Protein AF-A0A954BVS1-F1 (afdb_monomer)

pLDDT: mean 82.04, std 15.53, range [32.94, 97.0]

Sequence (409 aa):
MAIALSFACLLPAALRAQDNDDISALSSPSAMERAAAEARMDDARLLAHYRKLLGNGGNANELISALDRLREEKKSDDIALIVKYIGDLDPGVAAAAMGALRTFGRDALKAVRQLPAGDVDAGTRKDVLERLLKDHILTCCLRDAAINPFHLDFEGRLSELYSVEDEIDELMFRMLRDSVSDIRDDINNTRYYYYGYQVTYERPFIDYGALAVAALGQKQPKRLMKELSELAEVETENDYYYWGYSNRSPVTIELATFFARQGNTALMDKLINDLESGTRWMQPGQTLGLQVRVAAMQITALGEWDAALERLNENVKQAGSALSSTVSQAHYLRARILMHLNEEGAALHALEESMEASNSAQVLTLVDSTFKPLEAERRFQTVLDYCRLASRRLDESQRPWKAVVKEEG

Nearest PDB structures (foldseek):
  5dcq-assembly3_A  TM=5.871E-01  e=3.028E+00  synthetic construct
  6veh-assembly1_A  TM=5.246E-01  e=3.150E+00  synthetic construct
  6gx7-assembly2_F  TM=3.734E-01  e=1.173E+00  synthetic construct
  4i1a-assembly3_B  TM=3.501E-01  e=1.173E+00  Bacillus subtilis subsp. subtilis str. 168
  3ltj-assembly1_A  TM=5.286E-01  e=6.417E+00  synthetic construct

Solvent-accessible surface area (backbone atoms only — not comparable to full-atom values): 23298 Å² total; per-residue (Å²): 144,88,69,81,74,62,60,74,60,45,53,65,49,52,53,52,48,53,53,51,49,38,58,57,30,51,72,43,93,44,68,69,51,21,55,56,25,58,74,71,49,58,67,72,59,51,54,52,49,35,54,52,37,58,71,71,60,69,55,62,71,52,47,28,53,32,30,54,52,49,42,74,68,64,54,75,81,51,47,76,51,40,61,68,31,56,61,42,90,51,65,65,33,16,49,29,22,48,62,27,42,64,76,50,46,72,60,36,51,54,52,62,70,67,52,60,93,78,74,46,59,72,65,62,51,48,54,52,48,53,51,48,50,52,50,44,50,50,51,43,19,52,49,45,47,72,78,37,78,64,74,67,92,51,89,66,74,60,50,70,67,63,67,55,93,67,84,55,64,67,55,50,53,49,49,50,61,76,26,46,68,61,45,52,27,48,75,69,70,65,55,79,82,69,90,81,79,78,90,60,94,67,77,60,50,44,70,40,36,21,57,57,51,51,48,42,47,72,77,40,43,71,57,50,45,72,77,44,51,72,73,52,64,68,82,90,82,71,90,71,85,68,89,56,87,69,76,75,41,43,27,54,54,39,50,24,33,51,37,20,69,73,73,46,43,62,39,39,53,48,56,44,51,53,46,54,61,45,42,76,86,53,56,71,71,70,37,43,64,58,52,48,50,45,28,37,47,30,46,73,27,71,64,38,47,67,63,25,46,52,54,46,56,57,41,50,64,63,50,54,95,52,77,30,67,59,53,14,50,40,24,44,51,44,16,39,46,30,36,74,71,68,34,57,70,59,14,51,50,24,43,53,51,13,42,69,17,21,99,53,78,76,59,64,70,59,58,51,48,47,43,58,90,44,57,70,70,59,31,50,52,54,50,49,52,51,50,55,52,46,61,76,70,38,56,80,91,67,35,93,82,60,81,86,72,80,77,89,124

Structure (mmCIF, N/CA/C/O backbone):
data_AF-A0A954BVS1-F1
#
_entry.id   AF-A0A954BVS1-F1
#
loop_
_atom_site.group_PDB
_atom_site.id
_atom_site.type_symbol
_atom_site.label_atom_id
_atom_site.label_alt_id
_atom_site.label_comp_id
_atom_site.label_asym_id
_atom_site.label_entity_id
_atom_site.label_seq_id
_atom_site.pdbx_PDB_ins_code
_atom_site.Cartn_x
_atom_site.Cartn_y
_atom_site.Cartn_z
_atom_site.occupancy
_atom_site.B_iso_or_equiv
_atom_site.auth_seq_id
_atom_site.auth_comp_id
_atom_site.auth_asym_id
_atom_site.auth_atom_id
_atom_site.pdbx_PDB_model_num
ATOM 1 N N . MET A 1 1 ? 35.613 52.135 -43.023 1.00 42.47 1 MET A N 1
ATOM 2 C CA . MET A 1 1 ? 34.273 51.553 -42.787 1.00 42.47 1 MET A CA 1
ATOM 3 C C . MET A 1 1 ? 34.270 50.079 -43.219 1.00 42.47 1 MET A C 1
ATOM 5 O O . MET A 1 1 ? 33.671 49.758 -44.231 1.00 42.47 1 MET A O 1
ATOM 9 N N . ALA A 1 2 ? 35.007 49.200 -42.516 1.00 43.00 2 ALA A N 1
ATOM 10 C CA . ALA A 1 2 ? 35.136 47.773 -42.882 1.00 43.00 2 ALA A CA 1
ATOM 11 C C . ALA A 1 2 ? 35.684 46.878 -41.737 1.00 43.00 2 ALA A C 1
ATOM 13 O O . ALA A 1 2 ? 36.514 46.014 -41.981 1.00 43.00 2 ALA A O 1
ATOM 14 N N . ILE A 1 3 ? 35.293 47.109 -40.473 1.00 43.50 3 ILE A N 1
ATOM 15 C CA . ILE A 1 3 ? 35.732 46.257 -39.334 1.00 43.50 3 ILE A CA 1
ATOM 16 C C . ILE A 1 3 ? 34.546 45.761 -38.474 1.00 43.50 3 ILE A C 1
ATOM 18 O O . ILE A 1 3 ? 34.668 44.776 -37.757 1.00 43.50 3 ILE A O 1
ATOM 22 N N . ALA A 1 4 ? 33.349 46.342 -38.611 1.00 40.31 4 ALA A N 1
ATOM 23 C CA . ALA A 1 4 ? 32.190 45.978 -37.784 1.00 40.31 4 ALA A CA 1
ATOM 24 C C . ALA A 1 4 ? 31.368 44.766 -38.286 1.00 40.31 4 ALA A C 1
ATOM 26 O O . ALA A 1 4 ? 30.484 44.309 -37.571 1.00 40.31 4 ALA A O 1
ATOM 27 N N . LEU A 1 5 ? 31.643 44.221 -39.480 1.00 38.34 5 LEU A N 1
ATOM 28 C CA . LEU A 1 5 ? 30.871 43.101 -40.056 1.00 38.34 5 LEU A CA 1
ATOM 29 C C . LEU A 1 5 ? 31.453 41.703 -39.775 1.00 38.34 5 LEU A C 1
ATOM 31 O O . LEU A 1 5 ? 30.745 40.715 -39.941 1.00 38.34 5 LEU A O 1
ATOM 35 N N . SER A 1 6 ? 32.697 41.597 -39.296 1.00 43.94 6 SER A N 1
ATOM 36 C CA . SER A 1 6 ? 33.341 40.292 -39.067 1.00 43.94 6 SER A CA 1
ATOM 37 C C . SER A 1 6 ? 33.051 39.702 -37.680 1.00 43.94 6 SER A C 1
ATOM 39 O O . SER A 1 6 ? 33.010 38.486 -37.534 1.00 43.94 6 SER A O 1
ATOM 41 N N . PHE A 1 7 ? 32.781 40.529 -36.664 1.00 41.81 7 PHE A N 1
ATOM 42 C CA . PHE A 1 7 ? 32.507 40.049 -35.299 1.00 41.81 7 PHE A CA 1
ATOM 43 C C . PHE A 1 7 ? 31.107 39.430 -35.134 1.00 41.81 7 PHE A C 1
ATOM 45 O O . PHE A 1 7 ? 30.948 38.475 -34.377 1.00 41.81 7 PHE A O 1
ATOM 52 N N . ALA A 1 8 ? 30.106 39.905 -35.885 1.00 41.72 8 ALA A N 1
ATOM 53 C CA . ALA A 1 8 ? 28.733 39.393 -35.803 1.00 41.72 8 ALA A CA 1
ATOM 54 C C . ALA A 1 8 ? 28.563 37.982 -36.407 1.00 41.72 8 ALA A C 1
ATOM 56 O O . ALA A 1 8 ? 27.662 37.253 -36.005 1.00 41.72 8 ALA A O 1
ATOM 57 N N . CYS A 1 9 ? 29.443 37.571 -37.329 1.00 42.03 9 CYS A N 1
ATOM 58 C CA . CYS A 1 9 ? 29.432 36.220 -37.905 1.00 42.03 9 CYS A CA 1
ATOM 59 C C . CYS A 1 9 ? 30.309 35.221 -37.126 1.00 42.03 9 CYS A C 1
ATOM 61 O O . CYS A 1 9 ? 30.082 34.016 -37.216 1.00 42.03 9 CYS A O 1
ATOM 63 N N . LEU A 1 10 ? 31.295 35.701 -36.357 1.00 42.94 10 LEU A N 1
ATOM 64 C CA . LEU A 1 10 ? 32.247 34.852 -35.631 1.00 42.94 10 LEU A CA 1
ATOM 65 C C . LEU A 1 10 ? 31.719 34.367 -34.276 1.00 42.94 10 LEU A C 1
ATOM 67 O O . LEU A 1 10 ? 32.028 33.243 -33.895 1.00 42.94 10 LEU A O 1
ATOM 71 N N . LEU A 1 11 ? 30.887 35.147 -33.574 1.00 44.00 11 LEU A N 1
ATOM 72 C CA . LEU A 1 11 ? 30.284 34.695 -32.310 1.00 44.00 11 LEU A CA 1
ATOM 73 C C . LEU A 1 11 ? 29.380 33.459 -32.480 1.00 44.00 11 LEU A C 1
ATOM 75 O O . LEU A 1 11 ? 29.585 32.488 -31.755 1.00 44.00 11 LEU A O 1
ATOM 79 N N . PRO A 1 12 ? 28.431 33.422 -33.439 1.00 54.44 12 PRO A N 1
ATOM 80 C CA . PRO A 1 12 ? 27.598 32.239 -33.658 1.00 54.44 12 PRO A CA 1
ATOM 81 C C . PRO A 1 12 ? 28.405 31.014 -34.102 1.00 54.44 12 PRO A C 1
ATOM 83 O O . PRO A 1 12 ? 28.018 29.890 -33.806 1.00 54.44 12 PRO A O 1
ATOM 86 N N . ALA A 1 13 ? 29.517 31.219 -34.815 1.00 51.97 13 ALA A N 1
ATOM 87 C CA . ALA A 1 13 ? 30.392 30.144 -35.275 1.00 51.97 13 ALA A CA 1
ATOM 88 C C . ALA A 1 13 ? 31.278 29.588 -34.149 1.00 51.97 13 ALA A C 1
ATOM 90 O O . ALA A 1 13 ? 31.436 28.377 -34.062 1.00 51.97 13 ALA A O 1
ATOM 91 N N . ALA A 1 14 ? 31.809 30.446 -33.273 1.00 49.34 14 ALA A N 1
ATOM 92 C CA . ALA A 1 14 ? 32.600 30.039 -32.112 1.00 49.34 14 ALA A CA 1
ATOM 93 C C . ALA A 1 14 ? 31.739 29.343 -31.049 1.00 49.34 14 ALA A C 1
ATOM 95 O O . ALA A 1 14 ? 32.143 28.307 -30.536 1.00 49.34 14 ALA A O 1
ATOM 96 N N . LEU A 1 15 ? 30.523 29.847 -30.798 1.00 56.66 15 LEU A N 1
ATOM 97 C CA . LEU A 1 15 ? 29.534 29.170 -29.952 1.00 56.66 15 LEU A CA 1
ATOM 98 C C . LEU A 1 15 ? 29.145 27.810 -30.542 1.00 56.66 15 LEU A C 1
ATOM 100 O O . LEU A 1 15 ? 29.172 26.820 -29.829 1.00 56.66 15 LEU A O 1
ATOM 104 N N . ARG A 1 16 ? 28.896 27.719 -31.858 1.00 58.41 16 ARG A N 1
ATOM 105 C CA . ARG A 1 16 ? 28.626 26.433 -32.532 1.00 58.41 16 ARG A CA 1
ATOM 106 C C . ARG A 1 16 ? 29.816 25.470 -32.545 1.00 58.41 16 ARG A C 1
ATOM 108 O O . ARG A 1 16 ? 29.603 24.263 -32.573 1.00 58.41 16 ARG A O 1
ATOM 115 N N . ALA A 1 17 ? 31.045 25.976 -32.593 1.00 58.38 17 ALA A N 1
ATOM 116 C CA . ALA A 1 17 ? 32.247 25.148 -32.543 1.00 58.38 17 ALA A CA 1
ATOM 117 C C . ALA A 1 17 ? 32.443 24.573 -31.136 1.00 58.38 17 ALA A C 1
ATOM 119 O O . ALA A 1 17 ? 32.556 23.362 -30.995 1.00 58.38 17 ALA A O 1
ATOM 120 N N . GLN A 1 18 ? 32.347 25.421 -30.109 1.00 59.72 18 GLN A N 1
ATOM 121 C CA . GLN A 1 18 ? 32.394 25.003 -28.709 1.00 59.72 18 GLN A CA 1
ATOM 122 C C . GLN A 1 18 ? 31.254 24.030 -28.364 1.00 59.72 18 GLN A C 1
ATOM 124 O O . GLN A 1 18 ? 31.479 23.016 -27.715 1.00 59.72 18 GLN A O 1
ATOM 129 N N . ASP A 1 19 ? 30.056 24.278 -28.894 1.00 59.56 19 ASP A N 1
ATOM 130 C CA . ASP A 1 19 ? 28.898 23.390 -28.778 1.00 59.56 19 ASP A CA 1
ATOM 131 C C . ASP A 1 19 ? 29.138 21.990 -29.373 1.00 59.56 19 ASP A C 1
ATOM 133 O O . ASP A 1 19 ? 28.666 20.989 -28.833 1.00 59.56 19 ASP A O 1
ATOM 137 N N . ASN A 1 20 ? 29.827 21.906 -30.514 1.00 68.69 20 ASN A N 1
ATOM 138 C CA . ASN A 1 20 ? 30.155 20.626 -31.141 1.00 68.69 20 ASN A CA 1
ATOM 139 C C . ASN A 1 20 ? 31.274 19.902 -30.382 1.00 68.69 20 ASN A C 1
ATOM 141 O O . ASN A 1 20 ? 31.245 18.673 -30.291 1.00 68.69 20 ASN A O 1
ATOM 145 N N . ASP A 1 21 ? 32.218 20.654 -29.814 1.00 73.38 21 ASP A N 1
ATOM 146 C CA . ASP A 1 21 ? 33.305 20.112 -29.003 1.00 73.38 21 ASP A CA 1
ATOM 147 C C . ASP A 1 21 ? 32.765 19.519 -27.690 1.00 73.38 21 ASP A C 1
ATOM 149 O O . ASP A 1 21 ? 33.124 18.393 -27.342 1.00 73.38 21 ASP A O 1
ATOM 153 N N . ASP A 1 22 ? 31.832 20.196 -27.011 1.00 76.06 22 ASP A N 1
ATOM 154 C CA . ASP A 1 22 ? 31.204 19.687 -25.783 1.00 76.06 22 ASP A CA 1
ATOM 155 C C . ASP A 1 22 ? 30.361 18.421 -26.050 1.00 76.06 22 ASP A C 1
ATOM 157 O O . ASP A 1 22 ? 30.461 17.452 -25.298 1.00 76.06 22 ASP A O 1
ATOM 161 N N . ILE A 1 23 ? 29.618 18.353 -27.167 1.00 76.50 23 ILE A N 1
ATOM 162 C CA . ILE A 1 23 ? 28.913 17.120 -27.579 1.00 76.50 23 ILE A CA 1
ATOM 163 C C . ILE A 1 23 ? 29.902 15.985 -27.864 1.00 76.50 23 ILE A C 1
ATOM 165 O O . ILE A 1 23 ? 29.646 14.841 -27.496 1.00 76.50 23 ILE A O 1
ATOM 169 N N . SER A 1 24 ? 31.031 16.277 -28.513 1.00 77.56 24 SER A N 1
ATOM 170 C CA . SER A 1 24 ? 32.051 15.261 -28.796 1.00 77.56 24 SER A CA 1
ATOM 171 C C . SER A 1 24 ? 32.726 14.741 -27.520 1.00 77.56 24 SER A C 1
ATOM 173 O O . SER A 1 24 ? 33.083 13.566 -27.439 1.00 77.56 24 SER A O 1
ATOM 175 N N . ALA A 1 25 ? 32.840 15.591 -26.494 1.00 79.06 25 ALA A N 1
ATOM 176 C CA . ALA A 1 25 ? 33.409 15.242 -25.198 1.00 79.06 25 ALA A CA 1
ATOM 177 C C . ALA A 1 25 ? 32.499 14.321 -24.362 1.00 79.06 25 ALA A C 1
ATOM 179 O O . ALA A 1 25 ? 33.010 13.580 -23.519 1.00 79.06 25 ALA A O 1
ATOM 180 N N . LEU A 1 26 ? 31.183 14.285 -24.625 1.00 77.06 26 LEU A N 1
ATOM 181 C CA . LEU A 1 26 ? 30.258 13.319 -24.005 1.00 77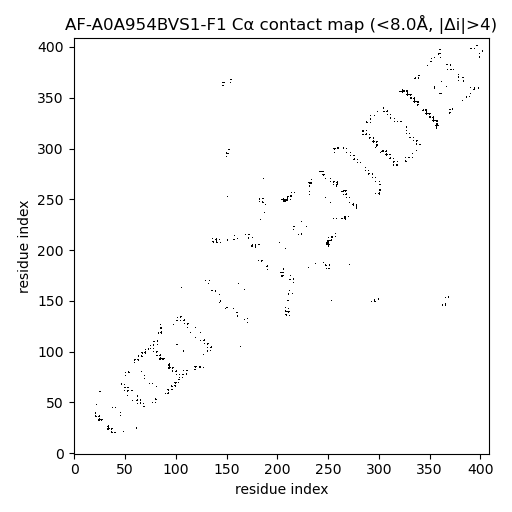.06 26 LEU A CA 1
ATOM 182 C C . LEU A 1 26 ? 30.568 11.862 -24.383 1.00 77.06 26 LEU A C 1
ATOM 184 O O . LEU A 1 26 ? 30.231 10.947 -23.634 1.00 77.06 26 LEU A O 1
ATOM 188 N N . SER A 1 27 ? 31.263 11.648 -25.500 1.00 72.50 27 SER A N 1
ATOM 189 C CA . SER A 1 27 ? 31.745 10.339 -25.951 1.00 72.50 27 SER A CA 1
ATOM 190 C C . SER A 1 27 ? 33.135 9.982 -25.405 1.00 72.50 27 SER A C 1
ATOM 192 O O . SER A 1 27 ? 33.712 8.964 -25.796 1.00 72.50 27 SER A O 1
ATOM 194 N N . SER A 1 28 ? 33.710 10.806 -24.516 1.00 76.19 28 SER A N 1
ATOM 195 C CA . SER A 1 28 ? 35.049 10.555 -23.977 1.00 76.19 28 SER A CA 1
ATOM 196 C C . SER A 1 28 ? 35.088 9.273 -23.127 1.00 76.19 28 SER A C 1
ATOM 198 O O . SER A 1 28 ? 34.211 9.049 -22.285 1.00 76.19 28 SER A O 1
ATOM 200 N N . PRO A 1 29 ? 36.141 8.441 -23.253 1.00 69.88 29 PRO A N 1
ATOM 201 C CA . PRO A 1 29 ? 36.365 7.322 -22.341 1.00 69.88 29 PRO A CA 1
ATOM 202 C C . PRO A 1 29 ? 36.634 7.776 -20.892 1.00 69.88 29 PRO A C 1
ATOM 204 O O . PRO A 1 29 ? 36.496 6.978 -19.965 1.00 69.88 29 PRO A O 1
ATOM 207 N N . SER A 1 30 ? 36.986 9.048 -20.666 1.00 80.44 30 SER A N 1
ATOM 208 C CA . SER A 1 30 ? 37.165 9.623 -19.331 1.00 80.44 30 SER A CA 1
ATOM 209 C C . SER A 1 30 ? 35.825 10.049 -18.727 1.00 80.44 30 SER A C 1
ATOM 211 O O . SER A 1 30 ? 35.170 10.973 -19.204 1.00 80.44 30 SER A O 1
ATOM 213 N N . ALA A 1 31 ? 35.429 9.420 -17.616 1.00 74.44 31 ALA A N 1
ATOM 214 C CA . ALA A 1 31 ? 34.222 9.801 -16.872 1.00 74.44 31 ALA A CA 1
ATOM 215 C C . ALA A 1 31 ? 34.262 11.259 -16.376 1.00 74.44 31 ALA A C 1
ATOM 217 O O . ALA A 1 31 ? 33.237 11.934 -16.346 1.00 74.44 31 ALA A O 1
ATOM 218 N N . MET A 1 32 ? 35.452 11.759 -16.030 1.00 79.44 32 MET A N 1
ATOM 219 C CA . MET A 1 32 ? 35.638 13.137 -15.574 1.00 79.44 32 MET A CA 1
ATOM 220 C C . MET A 1 32 ? 35.406 14.148 -16.704 1.00 79.44 32 MET A C 1
ATOM 222 O O . MET A 1 32 ? 34.822 15.203 -16.473 1.00 79.44 32 MET A O 1
ATOM 226 N N . GLU A 1 33 ? 35.834 13.827 -17.927 1.00 79.50 33 GLU A N 1
ATOM 227 C CA . GLU A 1 33 ? 35.616 14.695 -19.090 1.00 79.50 33 GLU A CA 1
ATOM 228 C C . GLU A 1 33 ? 34.148 14.711 -19.512 1.00 79.50 33 GLU A C 1
ATOM 230 O O . GLU A 1 33 ? 33.624 15.785 -19.806 1.00 79.50 33 GLU A O 1
ATOM 235 N N . ARG A 1 34 ? 33.465 13.559 -19.441 1.00 79.19 34 ARG A N 1
ATOM 236 C CA . ARG A 1 34 ? 32.017 13.470 -19.676 1.00 79.19 34 ARG A CA 1
ATOM 237 C C . ARG A 1 34 ? 31.232 14.313 -18.677 1.00 79.19 34 ARG A C 1
ATOM 239 O O . ARG A 1 34 ? 30.489 15.191 -19.095 1.00 79.19 34 ARG A O 1
ATOM 246 N N . ALA A 1 35 ? 31.484 14.152 -17.378 1.00 78.00 35 ALA A N 1
ATOM 247 C CA . ALA A 1 35 ? 30.817 14.944 -16.341 1.00 78.00 35 ALA A CA 1
ATOM 248 C C . ALA A 1 35 ? 31.076 16.457 -16.496 1.00 78.00 35 ALA A C 1
ATOM 250 O O . ALA A 1 35 ? 30.185 17.280 -16.287 1.00 78.00 35 ALA A O 1
ATOM 251 N N . ALA A 1 36 ? 32.293 16.843 -16.897 1.00 80.56 36 ALA A N 1
ATOM 252 C CA . ALA A 1 36 ? 32.625 18.240 -17.156 1.00 80.56 36 ALA A CA 1
ATOM 253 C C . ALA A 1 36 ? 31.940 18.798 -18.415 1.00 80.56 36 ALA A C 1
ATOM 255 O O . ALA A 1 36 ? 31.687 20.001 -18.472 1.00 80.56 36 ALA A O 1
ATOM 256 N N . ALA A 1 37 ? 31.689 17.973 -19.433 1.00 79.88 37 ALA A N 1
ATOM 257 C CA . ALA A 1 37 ? 30.926 18.352 -20.622 1.00 79.88 37 ALA A CA 1
ATOM 258 C C . ALA A 1 37 ? 29.422 18.446 -20.312 1.00 79.88 37 ALA A C 1
ATOM 260 O O . ALA A 1 37 ? 28.796 19.447 -20.650 1.00 79.88 37 ALA A O 1
ATOM 261 N N . GLU A 1 38 ? 28.869 17.482 -19.568 1.00 81.81 38 GLU A N 1
ATOM 262 C CA . GLU A 1 38 ? 27.480 17.496 -19.082 1.00 81.81 38 GLU A CA 1
ATOM 263 C C . GLU A 1 38 ? 27.172 18.772 -18.291 1.00 81.81 38 GLU A C 1
ATOM 265 O O . GLU A 1 38 ? 26.178 19.440 -18.559 1.00 81.81 38 GLU A O 1
ATOM 270 N N . ALA A 1 39 ? 28.064 19.174 -17.379 1.00 81.00 39 ALA A N 1
ATOM 271 C CA . ALA A 1 39 ? 27.898 20.382 -16.569 1.00 81.00 39 ALA A CA 1
ATOM 272 C C . ALA A 1 39 ? 27.955 21.699 -17.371 1.00 81.00 39 ALA A C 1
ATOM 274 O O . ALA A 1 39 ? 27.534 22.741 -16.867 1.00 81.00 39 ALA A O 1
ATOM 275 N N . ARG A 1 40 ? 28.511 21.677 -18.589 1.00 81.62 40 ARG A N 1
ATOM 276 C CA . ARG A 1 40 ? 28.619 22.849 -19.474 1.00 81.62 40 ARG A CA 1
ATOM 277 C C . ARG A 1 40 ? 27.435 22.991 -20.429 1.00 81.62 40 ARG A C 1
ATOM 279 O O . ARG A 1 40 ? 27.228 24.081 -20.959 1.00 81.62 40 ARG A O 1
ATOM 286 N N . MET A 1 41 ? 26.665 21.925 -20.639 1.00 82.75 41 MET A N 1
ATOM 287 C CA . MET A 1 41 ? 25.511 21.921 -21.535 1.00 82.75 41 MET A CA 1
ATOM 288 C C . MET A 1 41 ? 24.227 22.310 -20.800 1.00 82.75 41 MET A C 1
ATOM 290 O O . MET A 1 41 ? 24.037 21.980 -19.631 1.00 82.75 41 MET A O 1
ATOM 294 N N . ASP A 1 42 ? 23.309 22.984 -21.498 1.00 85.88 42 ASP A N 1
ATOM 295 C CA . ASP A 1 42 ? 21.949 23.117 -20.982 1.00 85.88 42 ASP A CA 1
ATOM 296 C C . ASP A 1 42 ? 21.189 21.789 -21.077 1.00 85.88 42 ASP A C 1
ATOM 298 O O . ASP A 1 42 ? 21.432 20.940 -21.942 1.00 85.88 42 ASP A O 1
ATOM 302 N N . ASP A 1 43 ? 20.239 21.630 -20.163 1.00 84.19 43 ASP A N 1
ATOM 303 C CA . ASP A 1 43 ? 19.577 20.356 -19.926 1.00 84.19 43 ASP A CA 1
ATOM 304 C C . ASP A 1 43 ? 18.737 19.869 -21.118 1.00 84.19 43 ASP A C 1
ATOM 306 O O . ASP A 1 43 ? 18.728 18.685 -21.461 1.00 84.19 43 ASP A O 1
ATOM 310 N N . ALA A 1 44 ? 18.071 20.793 -21.817 1.00 85.31 44 ALA A N 1
ATOM 311 C CA . ALA A 1 44 ? 17.249 20.452 -22.972 1.00 85.31 44 ALA A CA 1
ATOM 312 C C . ALA A 1 44 ? 18.099 19.849 -24.100 1.00 85.31 44 ALA A C 1
ATOM 314 O O . ALA A 1 44 ? 17.695 18.866 -24.734 1.00 85.31 44 ALA A O 1
ATOM 315 N N . ARG A 1 45 ? 19.295 20.403 -24.330 1.00 84.31 45 ARG A N 1
ATOM 316 C CA . ARG A 1 45 ? 20.242 19.884 -25.323 1.00 84.31 45 ARG A CA 1
ATOM 317 C C . ARG A 1 45 ? 20.842 18.552 -24.910 1.00 84.31 45 ARG A C 1
ATOM 319 O O . ARG A 1 45 ? 20.934 17.659 -25.753 1.00 84.31 45 ARG A O 1
ATOM 326 N N . LEU A 1 46 ? 21.223 18.409 -23.643 1.00 86.75 46 LEU A N 1
ATOM 327 C CA . LEU A 1 46 ? 21.791 17.168 -23.127 1.00 86.75 46 LEU A CA 1
ATOM 328 C C . LEU A 1 46 ? 20.792 16.007 -23.262 1.00 86.75 46 LEU A C 1
ATOM 330 O O . LEU A 1 46 ? 21.116 14.956 -23.818 1.00 86.75 46 LEU A O 1
ATOM 334 N N . LEU A 1 47 ? 19.533 16.228 -22.874 1.00 89.25 47 LEU A N 1
ATOM 335 C CA . LEU A 1 47 ? 18.461 15.243 -23.039 1.00 89.25 47 LEU A CA 1
ATOM 336 C C . LEU A 1 47 ? 18.190 14.912 -24.514 1.00 89.25 47 LEU A C 1
ATOM 338 O O . LEU A 1 47 ? 17.976 13.748 -24.855 1.00 89.25 47 LEU A O 1
ATOM 342 N N . ALA A 1 48 ? 18.208 15.904 -25.409 1.00 89.50 48 ALA A N 1
ATOM 343 C CA . ALA A 1 48 ? 18.049 15.662 -26.843 1.00 89.50 48 ALA A CA 1
ATOM 344 C C . ALA A 1 48 ? 19.195 14.809 -27.416 1.00 89.50 48 ALA A C 1
ATOM 346 O O . ALA A 1 48 ? 18.946 13.916 -28.232 1.00 89.50 48 ALA A O 1
ATOM 347 N N . HIS A 1 49 ? 20.432 15.047 -26.968 1.00 89.06 49 HIS A N 1
ATOM 348 C CA . HIS A 1 49 ? 21.586 14.225 -27.327 1.00 89.06 49 HIS A CA 1
ATOM 349 C C . HIS A 1 49 ? 21.404 12.776 -26.856 1.00 89.06 49 HIS A C 1
ATOM 351 O O . HIS A 1 49 ? 21.491 11.866 -27.679 1.00 89.06 49 HIS A O 1
ATOM 357 N N . TYR A 1 50 ? 21.068 12.550 -25.584 1.00 92.31 50 TYR A N 1
ATOM 358 C CA . TYR A 1 50 ? 20.883 11.196 -25.052 1.00 92.31 50 TYR A CA 1
ATOM 359 C C . TYR A 1 50 ? 19.719 10.438 -25.693 1.00 92.31 50 TYR A C 1
ATOM 361 O O . TYR A 1 50 ? 19.859 9.258 -26.010 1.00 92.31 50 TYR A O 1
ATOM 369 N N . ARG A 1 51 ? 18.593 11.101 -25.982 1.00 93.69 51 ARG A N 1
ATOM 370 C CA . ARG A 1 51 ? 17.495 10.479 -26.745 1.00 93.69 51 ARG A CA 1
ATOM 371 C C . ARG A 1 51 ? 17.942 10.057 -28.140 1.00 93.69 51 ARG A C 1
ATOM 373 O O . ARG A 1 51 ? 17.599 8.969 -28.597 1.00 93.69 51 ARG A O 1
ATOM 380 N N . LYS A 1 52 ? 18.726 10.902 -28.817 1.00 92.19 52 LYS A N 1
ATOM 381 C CA . LYS A 1 52 ? 19.286 10.582 -30.135 1.00 92.19 52 LYS A CA 1
ATOM 382 C C . LYS A 1 52 ? 20.274 9.417 -30.052 1.00 92.19 52 LYS A C 1
ATOM 384 O O . LYS A 1 52 ? 20.244 8.550 -30.920 1.00 92.19 52 LYS A O 1
ATOM 389 N N . LEU A 1 53 ? 21.107 9.381 -29.014 1.00 92.19 53 LEU A N 1
ATOM 390 C CA . LEU A 1 53 ? 22.040 8.288 -28.757 1.00 92.19 53 LEU A CA 1
ATOM 391 C C . LEU A 1 53 ? 21.297 6.956 -28.568 1.00 92.19 53 LEU A C 1
ATOM 393 O O . LEU A 1 53 ? 21.602 5.991 -29.258 1.00 92.19 53 LEU A O 1
ATOM 397 N N . LEU A 1 54 ? 20.266 6.920 -27.720 1.00 92.06 54 LEU A N 1
ATOM 398 C CA . LEU A 1 54 ? 19.434 5.725 -27.514 1.00 92.06 54 LEU A CA 1
ATOM 399 C C . LEU A 1 54 ? 18.601 5.348 -28.749 1.00 92.06 54 LEU A C 1
ATOM 401 O O . LEU A 1 54 ? 18.193 4.202 -28.917 1.00 92.06 54 LEU A O 1
ATOM 405 N N . GLY A 1 55 ? 18.326 6.306 -29.635 1.00 89.62 55 GLY A N 1
ATOM 406 C CA . GLY A 1 55 ? 17.699 6.037 -30.927 1.00 89.62 55 GLY A CA 1
ATOM 407 C C . GLY A 1 55 ? 18.641 5.362 -31.926 1.00 89.62 55 GLY A C 1
ATOM 408 O O . GLY A 1 55 ? 18.201 4.500 -32.686 1.00 89.62 55 GLY A O 1
ATOM 409 N N . ASN A 1 56 ? 19.919 5.749 -31.921 1.00 89.19 56 ASN A N 1
ATOM 410 C CA . ASN A 1 56 ? 20.909 5.337 -32.920 1.00 89.19 56 ASN A CA 1
ATOM 411 C C . ASN A 1 56 ? 21.794 4.165 -32.474 1.00 89.19 56 ASN A C 1
ATOM 413 O O . ASN A 1 56 ? 22.422 3.528 -33.318 1.00 89.19 56 ASN A O 1
ATOM 417 N N . GLY A 1 57 ? 21.857 3.898 -31.171 1.00 85.12 57 GLY A N 1
ATOM 418 C CA . GLY A 1 57 ? 22.884 3.054 -30.576 1.00 85.12 57 GLY A CA 1
ATOM 419 C C . GLY A 1 57 ? 24.163 3.839 -30.275 1.00 85.12 57 GLY A C 1
ATOM 420 O O . GLY A 1 57 ? 24.501 4.818 -30.941 1.00 85.12 57 GLY A O 1
ATOM 421 N N . GLY A 1 58 ? 24.871 3.391 -29.245 1.00 85.00 58 GLY A N 1
ATOM 422 C CA . GLY A 1 58 ? 26.124 3.960 -28.759 1.00 85.00 58 GLY A CA 1
ATOM 423 C C . GLY A 1 58 ? 26.974 2.873 -28.114 1.00 85.00 58 GLY A C 1
ATOM 424 O O . GLY A 1 58 ? 26.595 1.699 -28.124 1.00 85.00 58 GLY A O 1
ATOM 425 N N . ASN A 1 59 ? 28.121 3.243 -27.552 1.00 88.69 59 ASN A N 1
ATOM 426 C CA . ASN A 1 59 ? 28.879 2.301 -26.731 1.00 88.69 59 ASN A CA 1
ATOM 427 C C . ASN A 1 59 ? 28.241 2.146 -25.336 1.00 88.69 59 ASN A C 1
ATOM 429 O O . ASN A 1 59 ? 27.470 2.998 -24.897 1.00 88.69 59 ASN A O 1
ATOM 433 N N . ALA A 1 60 ? 28.586 1.072 -24.620 1.00 87.12 60 ALA A N 1
ATOM 434 C CA . ALA A 1 60 ? 27.967 0.736 -23.336 1.00 87.12 60 ALA A CA 1
ATOM 435 C C . ALA A 1 60 ? 28.005 1.886 -22.312 1.00 87.12 60 ALA A C 1
ATOM 437 O O . ALA A 1 60 ? 27.000 2.178 -21.672 1.00 87.12 60 ALA A O 1
ATOM 438 N N . ASN A 1 61 ? 29.128 2.601 -22.198 1.00 87.06 61 ASN A N 1
ATOM 439 C CA . ASN A 1 61 ? 29.268 3.694 -21.234 1.00 87.06 61 ASN A CA 1
ATOM 440 C C . ASN A 1 61 ? 28.373 4.894 -21.569 1.00 87.06 61 ASN A C 1
ATOM 442 O O . ASN A 1 61 ? 27.846 5.530 -20.657 1.00 87.06 61 ASN A O 1
ATOM 446 N N . GLU A 1 62 ? 28.215 5.215 -22.854 1.00 88.19 62 GLU A N 1
ATOM 447 C CA . GLU A 1 62 ? 27.331 6.294 -23.305 1.00 88.19 62 GLU A CA 1
ATOM 448 C C . GLU A 1 62 ? 25.860 5.913 -23.098 1.00 88.19 62 GLU A C 1
ATOM 450 O O . GLU A 1 62 ? 25.065 6.730 -22.633 1.00 88.19 62 GLU A O 1
ATOM 455 N N . LEU A 1 63 ? 25.505 4.658 -23.400 1.00 92.94 63 LEU A N 1
ATOM 456 C CA . LEU A 1 63 ? 24.154 4.133 -23.214 1.00 92.94 63 LEU A CA 1
ATOM 457 C C . LEU A 1 63 ? 23.758 4.116 -21.736 1.00 92.94 63 LEU A C 1
ATOM 459 O O . LEU A 1 63 ? 22.668 4.571 -21.405 1.00 92.94 63 LEU A O 1
ATOM 463 N N . ILE A 1 64 ? 24.643 3.666 -20.841 1.00 92.19 64 ILE A N 1
ATOM 464 C CA . ILE A 1 64 ? 24.401 3.680 -19.390 1.00 92.19 64 ILE A CA 1
ATOM 465 C C . ILE A 1 64 ? 24.158 5.114 -18.901 1.00 92.19 64 ILE A C 1
ATOM 467 O O . ILE A 1 64 ? 23.146 5.360 -18.249 1.00 92.19 64 ILE A O 1
ATOM 471 N N . SER A 1 65 ? 25.012 6.075 -19.281 1.00 89.56 65 SER A N 1
ATOM 472 C CA . SER A 1 65 ? 24.827 7.492 -18.926 1.00 89.56 65 SER A CA 1
ATOM 473 C C . SER A 1 65 ? 23.498 8.056 -19.438 1.00 89.56 65 SER A C 1
ATOM 475 O O . SER A 1 65 ? 22.789 8.743 -18.702 1.00 89.56 65 SER A O 1
ATOM 477 N N . ALA A 1 66 ? 23.116 7.735 -20.677 1.00 92.06 66 ALA A N 1
ATOM 478 C CA . ALA A 1 66 ? 21.840 8.163 -21.239 1.00 92.06 66 ALA A CA 1
ATOM 479 C C . ALA A 1 66 ? 20.639 7.556 -20.494 1.00 92.06 66 ALA A C 1
ATOM 481 O O . ALA A 1 66 ? 19.687 8.269 -20.178 1.00 92.06 66 ALA A O 1
ATOM 482 N N . LEU A 1 67 ? 20.683 6.259 -20.183 1.00 94.56 67 LEU A N 1
ATOM 483 C CA . LEU A 1 67 ? 19.629 5.556 -19.446 1.00 94.56 67 LEU A CA 1
ATOM 484 C C . LEU A 1 67 ? 19.483 6.096 -18.015 1.00 94.56 67 LEU A C 1
ATOM 486 O O . LEU A 1 67 ? 18.360 6.331 -17.564 1.00 94.56 67 LEU A O 1
ATOM 490 N N . ASP A 1 68 ? 20.598 6.355 -17.327 1.00 91.75 68 ASP A N 1
ATOM 491 C CA . ASP A 1 68 ? 20.598 6.971 -15.998 1.00 91.75 68 ASP A CA 1
ATOM 492 C C . ASP A 1 68 ? 20.011 8.388 -16.030 1.00 91.75 68 ASP A C 1
ATOM 494 O O . ASP A 1 68 ? 19.186 8.722 -15.176 1.00 91.75 68 ASP A O 1
ATOM 498 N N . ARG A 1 69 ? 20.345 9.202 -17.042 1.00 90.12 69 ARG A N 1
ATOM 499 C CA . ARG A 1 69 ? 19.774 10.550 -17.172 1.00 90.12 69 ARG A CA 1
ATOM 500 C C . ARG A 1 69 ? 18.270 10.518 -17.447 1.00 90.12 69 ARG A C 1
ATOM 502 O O . ARG A 1 69 ? 17.509 11.259 -16.827 1.00 90.12 69 ARG A O 1
ATOM 509 N N . LEU A 1 70 ? 17.810 9.646 -18.344 1.00 90.06 70 LEU A N 1
ATOM 510 C CA . LEU A 1 70 ? 16.379 9.496 -18.640 1.00 90.06 70 LEU A CA 1
ATOM 511 C C . LEU A 1 70 ? 15.584 8.969 -17.434 1.00 90.06 70 LEU A C 1
ATOM 513 O O . LEU A 1 70 ? 14.430 9.361 -17.241 1.00 90.06 70 LEU A O 1
ATOM 517 N N . ARG A 1 71 ? 16.197 8.127 -16.589 1.00 90.12 71 ARG A N 1
ATOM 518 C CA . ARG A 1 71 ? 15.603 7.669 -15.322 1.00 90.12 71 ARG A CA 1
ATOM 519 C C . ARG A 1 71 ? 15.279 8.828 -14.378 1.00 90.12 71 ARG A C 1
ATOM 521 O O . ARG A 1 71 ? 14.298 8.740 -13.639 1.00 90.12 71 ARG A O 1
ATOM 528 N N . GLU A 1 72 ? 16.102 9.873 -14.359 1.00 88.31 72 GLU A N 1
ATOM 529 C CA . GLU A 1 72 ? 15.887 11.061 -13.524 1.00 88.31 72 GLU A CA 1
ATOM 530 C C . GLU A 1 72 ? 14.756 11.938 -14.065 1.00 88.31 72 GLU A C 1
ATOM 532 O O . GLU A 1 72 ? 13.926 12.411 -13.290 1.00 88.31 72 GLU A O 1
ATOM 537 N N . GLU A 1 73 ? 14.691 12.089 -15.389 1.00 87.75 73 GLU A N 1
ATOM 538 C CA . GLU A 1 73 ? 13.699 12.922 -16.072 1.00 87.75 73 GLU A CA 1
ATOM 539 C C . GLU A 1 73 ? 12.285 12.316 -16.054 1.00 87.75 73 GLU A C 1
ATOM 541 O O . GLU A 1 73 ? 11.296 13.042 -15.962 1.00 87.75 73 GLU A O 1
ATOM 546 N N . LYS A 1 74 ? 12.175 10.979 -16.122 1.00 85.94 74 LYS A N 1
ATOM 547 C CA . LYS A 1 74 ? 10.907 10.225 -16.019 1.00 85.94 74 LYS A CA 1
ATOM 548 C C . LYS A 1 74 ? 9.827 10.653 -17.024 1.00 85.94 74 LYS A C 1
ATOM 550 O O . LYS A 1 74 ? 8.635 10.632 -16.717 1.00 85.94 74 LYS A O 1
ATOM 555 N N . LYS A 1 75 ? 10.219 11.011 -18.248 1.00 89.62 75 LYS A N 1
ATOM 556 C CA . LYS A 1 75 ? 9.278 11.307 -19.340 1.00 89.62 75 LYS A CA 1
ATOM 557 C C . LYS A 1 75 ? 8.748 10.018 -19.964 1.00 89.62 75 LYS A C 1
ATOM 559 O O . LYS A 1 75 ? 9.523 9.232 -20.493 1.00 89.62 75 LYS A O 1
ATOM 564 N N . SER A 1 76 ? 7.432 9.799 -19.928 1.00 86.56 76 SER A N 1
ATOM 565 C CA . SER A 1 76 ? 6.820 8.545 -20.404 1.00 86.56 76 SER A CA 1
ATOM 566 C C . SER A 1 76 ? 7.115 8.232 -21.878 1.00 86.56 76 SER A C 1
ATOM 568 O O . SER A 1 76 ? 7.201 7.063 -22.246 1.00 86.56 76 SER A O 1
ATOM 570 N N . ASP A 1 77 ? 7.349 9.250 -22.711 1.00 88.25 77 ASP A N 1
ATOM 571 C CA . ASP A 1 77 ? 7.735 9.071 -24.121 1.00 88.25 77 ASP A CA 1
ATOM 572 C C . ASP A 1 77 ? 9.091 8.359 -24.286 1.00 88.25 77 ASP A C 1
ATOM 574 O O . ASP A 1 77 ? 9.343 7.718 -25.308 1.00 88.25 77 ASP A O 1
ATOM 578 N N . ASP A 1 78 ? 9.954 8.418 -23.268 1.00 92.00 78 ASP A N 1
ATOM 579 C CA . ASP A 1 78 ? 11.280 7.804 -23.289 1.00 92.00 78 ASP A CA 1
ATOM 580 C C . ASP A 1 78 ? 11.236 6.282 -23.073 1.00 92.00 78 ASP A C 1
ATOM 582 O O . ASP A 1 78 ? 12.194 5.582 -23.409 1.00 92.00 78 ASP A O 1
ATOM 586 N N . ILE A 1 79 ? 10.116 5.734 -22.586 1.00 92.88 79 ILE A N 1
ATOM 587 C CA . ILE A 1 79 ? 9.960 4.293 -22.330 1.00 92.88 79 ILE A CA 1
ATOM 588 C C . ILE A 1 79 ? 10.261 3.485 -23.600 1.00 92.88 79 ILE A C 1
ATOM 590 O O . ILE A 1 79 ? 10.990 2.497 -23.547 1.00 92.88 79 ILE A O 1
ATOM 594 N N . ALA A 1 80 ? 9.774 3.930 -24.761 1.00 90.44 80 ALA A N 1
ATOM 595 C CA . ALA A 1 80 ? 9.991 3.234 -26.031 1.00 90.44 80 ALA A CA 1
ATOM 596 C C . ALA A 1 80 ? 11.471 3.188 -26.463 1.00 90.44 80 ALA A C 1
ATOM 598 O O . ALA A 1 80 ? 11.867 2.295 -27.215 1.00 90.44 80 ALA A O 1
ATOM 599 N N . LEU A 1 81 ? 12.292 4.139 -26.003 1.00 91.56 81 LEU A N 1
ATOM 600 C CA . LEU A 1 81 ? 13.739 4.133 -26.227 1.00 91.56 81 LEU A CA 1
ATOM 601 C C . LEU A 1 81 ? 14.435 3.178 -25.254 1.00 91.56 81 LEU A C 1
ATOM 603 O O . LEU A 1 81 ? 15.286 2.399 -25.667 1.00 91.56 81 LEU A O 1
ATOM 607 N N . ILE A 1 82 ? 14.032 3.205 -23.983 1.00 93.81 82 ILE A N 1
ATOM 608 C CA . ILE A 1 82 ? 14.643 2.425 -22.900 1.00 93.81 82 ILE A CA 1
ATOM 609 C C . ILE A 1 82 ? 14.398 0.921 -23.081 1.00 93.81 82 ILE A C 1
ATOM 611 O O . ILE A 1 82 ? 15.321 0.122 -22.933 1.00 93.81 82 ILE A O 1
ATOM 615 N N . VAL A 1 83 ? 13.167 0.522 -23.418 1.00 93.12 83 VAL A N 1
ATOM 616 C CA . VAL A 1 83 ? 12.755 -0.894 -23.472 1.00 93.12 83 VAL A CA 1
ATOM 617 C C . VAL A 1 83 ? 13.604 -1.723 -24.450 1.00 93.12 83 VAL A C 1
ATOM 619 O O . VAL A 1 83 ? 13.790 -2.915 -24.227 1.00 93.12 83 VAL A O 1
ATOM 622 N N . LYS A 1 84 ? 14.184 -1.107 -25.488 1.00 90.00 84 LYS A N 1
ATOM 623 C CA . LYS A 1 84 ? 15.057 -1.786 -26.465 1.00 90.00 84 LYS A CA 1
ATOM 624 C C . LYS A 1 84 ? 16.314 -2.397 -25.843 1.00 90.00 84 LYS A C 1
ATOM 626 O O . LYS A 1 84 ? 16.868 -3.338 -26.396 1.00 90.00 84 LYS A O 1
ATOM 631 N N . TYR A 1 85 ? 16.753 -1.865 -24.706 1.00 92.75 85 TYR A N 1
ATOM 632 C CA . TYR A 1 85 ? 18.029 -2.206 -24.083 1.00 92.75 85 TYR A CA 1
ATOM 633 C C . TYR A 1 85 ? 17.916 -3.257 -22.972 1.00 92.75 85 TYR A C 1
ATOM 635 O O . TYR A 1 85 ? 18.923 -3.623 -22.380 1.00 92.75 85 TYR A O 1
ATOM 643 N N . ILE A 1 86 ? 16.722 -3.786 -22.678 1.00 91.62 86 ILE A N 1
ATOM 644 C CA . ILE A 1 86 ? 16.555 -4.778 -21.596 1.00 91.62 86 ILE A CA 1
ATOM 645 C C . ILE A 1 86 ? 17.202 -6.138 -21.894 1.00 91.62 86 ILE A C 1
ATOM 647 O O . ILE A 1 86 ? 17.449 -6.903 -20.967 1.00 91.62 86 ILE A O 1
ATOM 651 N N . GLY A 1 87 ? 17.438 -6.446 -23.171 1.00 86.81 87 GLY A N 1
ATOM 652 C CA . GLY A 1 87 ? 18.117 -7.658 -23.637 1.00 86.81 87 GLY A CA 1
ATOM 653 C C . GLY A 1 87 ? 19.500 -7.382 -24.225 1.00 86.81 87 GLY A C 1
ATOM 654 O O . GLY A 1 87 ? 19.970 -8.178 -25.035 1.00 86.81 87 GLY A O 1
ATOM 655 N N . ASP A 1 88 ? 20.112 -6.240 -23.890 1.00 91.25 88 ASP A N 1
ATOM 656 C CA . ASP A 1 88 ? 21.446 -5.896 -24.382 1.00 91.25 88 ASP A CA 1
ATOM 657 C C . ASP A 1 88 ? 22.482 -6.948 -23.943 1.00 91.25 88 ASP A C 1
ATOM 659 O O . ASP A 1 88 ? 22.389 -7.526 -22.857 1.00 91.25 88 ASP A O 1
ATOM 663 N N . LEU A 1 89 ? 23.467 -7.211 -24.806 1.00 88.00 89 LEU A N 1
ATOM 664 C CA . LEU A 1 89 ? 24.538 -8.167 -24.521 1.00 88.00 89 LEU A CA 1
ATOM 665 C C . LEU A 1 89 ? 25.478 -7.661 -23.425 1.00 88.00 89 LEU A C 1
ATOM 667 O O . LEU A 1 89 ? 26.131 -8.477 -22.773 1.00 88.00 89 LEU A O 1
ATOM 671 N N . ASP A 1 90 ? 25.566 -6.342 -23.235 1.00 91.25 90 ASP A N 1
ATOM 672 C CA . ASP A 1 90 ? 26.258 -5.733 -22.111 1.00 91.25 90 ASP A CA 1
ATOM 673 C C . ASP A 1 90 ? 25.348 -5.746 -20.862 1.00 91.25 90 ASP A C 1
ATOM 675 O O . ASP A 1 90 ? 24.328 -5.046 -20.815 1.00 91.25 90 ASP A O 1
ATOM 679 N N . PRO A 1 91 ? 25.706 -6.500 -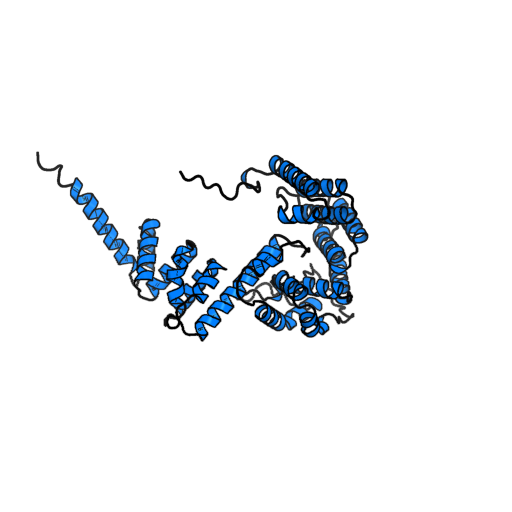19.801 1.00 88.25 91 PRO A N 1
ATOM 680 C CA . PRO A 1 91 ? 24.883 -6.586 -18.596 1.00 88.25 91 PRO A CA 1
ATOM 681 C C . PRO A 1 91 ? 24.718 -5.248 -17.866 1.00 88.25 91 PRO A C 1
ATOM 683 O O . PRO A 1 91 ? 23.730 -5.061 -17.157 1.00 88.25 91 PRO A O 1
ATOM 686 N N . GLY A 1 92 ? 25.672 -4.323 -18.014 1.00 91.25 92 GLY A N 1
ATOM 687 C CA . GLY A 1 92 ? 25.600 -2.981 -17.442 1.00 91.25 92 GLY A CA 1
ATOM 688 C C . GLY A 1 92 ? 24.533 -2.134 -18.127 1.00 91.25 92 GLY A C 1
ATOM 689 O O . GLY A 1 92 ? 23.744 -1.479 -17.445 1.00 91.25 92 GLY A O 1
ATOM 690 N N . VAL A 1 93 ? 24.445 -2.212 -19.457 1.00 93.00 93 VAL A N 1
ATOM 691 C CA . VAL A 1 93 ? 23.394 -1.544 -20.243 1.00 93.00 93 VAL A CA 1
ATOM 692 C C . VAL A 1 93 ? 22.018 -2.124 -19.910 1.00 93.00 93 VAL A C 1
ATOM 694 O O . VAL A 1 93 ? 21.100 -1.365 -19.594 1.00 93.00 93 VAL A O 1
ATOM 697 N N . ALA A 1 94 ? 21.880 -3.454 -19.882 1.00 91.44 94 ALA A N 1
ATOM 698 C CA . ALA A 1 94 ? 20.621 -4.110 -19.524 1.00 91.44 94 ALA A CA 1
ATOM 699 C C . ALA A 1 94 ? 20.169 -3.769 -18.091 1.00 91.44 94 ALA A C 1
ATOM 701 O O . ALA A 1 94 ? 18.994 -3.471 -17.851 1.00 91.44 94 ALA A O 1
ATOM 702 N N . ALA A 1 95 ? 21.102 -3.736 -17.132 1.00 89.75 95 ALA A N 1
ATOM 703 C CA . ALA A 1 95 ? 20.824 -3.327 -15.758 1.00 89.75 95 ALA A CA 1
ATOM 704 C C . ALA A 1 95 ? 20.405 -1.851 -15.657 1.00 89.75 95 ALA A C 1
ATOM 706 O O . ALA A 1 95 ? 19.458 -1.542 -14.928 1.00 89.75 95 ALA A O 1
ATOM 707 N N . ALA A 1 96 ? 21.059 -0.948 -16.395 1.00 92.62 96 ALA A N 1
ATOM 708 C CA . ALA A 1 96 ? 20.693 0.467 -16.443 1.00 92.62 96 ALA A CA 1
ATOM 709 C C . ALA A 1 96 ? 19.301 0.667 -17.062 1.00 92.62 96 ALA A C 1
ATOM 711 O O . ALA A 1 96 ? 18.482 1.405 -16.511 1.00 92.62 96 ALA A O 1
ATOM 712 N N . ALA A 1 97 ? 18.990 -0.055 -18.143 1.00 94.19 97 ALA A N 1
ATOM 713 C CA . ALA A 1 97 ? 17.684 -0.019 -18.793 1.00 94.19 97 ALA A CA 1
ATOM 714 C C . ALA A 1 97 ? 16.585 -0.508 -17.848 1.00 94.19 97 ALA A C 1
ATOM 716 O O . ALA A 1 97 ? 15.568 0.163 -17.670 1.00 94.19 97 ALA A O 1
ATOM 717 N N . MET A 1 98 ? 16.825 -1.625 -17.157 1.00 92.94 98 MET A N 1
ATOM 718 C CA . MET A 1 98 ? 15.926 -2.106 -16.113 1.00 92.94 98 MET A CA 1
ATOM 719 C C . MET A 1 98 ? 15.762 -1.090 -14.987 1.00 92.94 98 MET A C 1
ATOM 721 O O . MET A 1 98 ? 14.637 -0.785 -14.605 1.00 92.94 98 MET A O 1
ATOM 725 N N . GLY A 1 99 ? 16.854 -0.517 -14.479 1.00 91.00 99 GLY A N 1
ATOM 726 C CA . GLY A 1 99 ? 16.810 0.524 -13.453 1.00 91.00 99 GLY A CA 1
ATOM 727 C C . GLY A 1 99 ? 15.990 1.746 -13.874 1.00 91.00 99 GLY A C 1
ATOM 728 O O . GLY A 1 99 ? 15.270 2.308 -13.048 1.00 91.00 99 GLY A O 1
ATOM 729 N N . ALA A 1 100 ? 16.056 2.129 -15.150 1.00 92.44 100 ALA A N 1
ATOM 730 C CA . ALA A 1 100 ? 15.242 3.194 -15.715 1.00 92.44 100 ALA A CA 1
ATOM 731 C C . ALA A 1 100 ? 13.759 2.800 -15.807 1.00 92.44 100 ALA A C 1
ATOM 733 O O . ALA A 1 100 ? 12.915 3.545 -15.323 1.00 92.44 100 ALA A O 1
ATOM 734 N N . LEU A 1 101 ? 13.421 1.616 -16.332 1.00 93.50 101 LEU A N 1
ATOM 735 C CA . LEU A 1 101 ? 12.024 1.171 -16.479 1.00 93.50 101 LEU A CA 1
ATOM 736 C C . LEU A 1 101 ? 11.250 1.110 -15.161 1.00 93.50 101 LEU A C 1
ATOM 738 O O . LEU A 1 101 ? 10.059 1.424 -15.131 1.00 93.50 101 LEU A O 1
ATOM 742 N N . ARG A 1 102 ? 11.922 0.755 -14.062 1.00 90.44 102 ARG A N 1
ATOM 743 C CA . ARG A 1 102 ? 11.305 0.655 -12.730 1.00 90.44 102 ARG A CA 1
ATOM 744 C C . ARG A 1 102 ? 10.672 1.967 -12.252 1.00 90.44 102 ARG A C 1
ATOM 746 O O . ARG A 1 102 ? 9.779 1.927 -11.412 1.00 90.44 102 ARG A O 1
ATOM 753 N N . THR A 1 103 ? 11.076 3.125 -12.783 1.00 88.38 103 THR A N 1
ATOM 754 C CA . THR A 1 103 ? 10.492 4.424 -12.395 1.00 88.38 103 THR A CA 1
ATOM 755 C C . THR A 1 103 ? 9.170 4.743 -13.093 1.00 88.38 103 THR A C 1
ATOM 757 O O . THR A 1 103 ? 8.469 5.652 -12.648 1.00 88.38 103 THR A O 1
ATOM 760 N N . PHE A 1 104 ? 8.805 3.993 -14.138 1.00 87.94 104 PHE A N 1
ATOM 761 C CA . PHE A 1 104 ? 7.610 4.229 -14.958 1.00 87.94 104 PHE A CA 1
ATOM 762 C C . PHE A 1 104 ? 6.424 3.312 -14.608 1.00 87.94 104 PHE A C 1
ATOM 764 O O . PHE A 1 104 ? 5.334 3.470 -15.159 1.00 87.94 104 PHE A O 1
ATOM 771 N N . GLY A 1 105 ? 6.611 2.350 -13.696 1.00 85.62 105 GLY A N 1
ATOM 772 C CA . GLY A 1 105 ? 5.543 1.497 -13.164 1.00 85.62 105 GLY A CA 1
ATOM 773 C C . GLY A 1 105 ? 4.703 0.809 -14.249 1.00 85.62 105 GLY A C 1
ATOM 774 O O . GLY A 1 105 ? 5.218 0.051 -15.074 1.00 85.62 105 GLY A O 1
ATOM 775 N N . ARG A 1 106 ? 3.392 1.082 -14.255 1.00 86.94 106 ARG A N 1
ATOM 776 C CA . ARG A 1 106 ? 2.420 0.465 -15.175 1.00 86.94 106 ARG A CA 1
ATOM 777 C C . ARG A 1 106 ? 2.742 0.699 -16.653 1.00 86.94 106 ARG A C 1
ATOM 779 O O . ARG A 1 106 ? 2.506 -0.188 -17.474 1.00 86.94 106 ARG A O 1
ATOM 786 N N . ASP A 1 107 ? 3.277 1.864 -17.002 1.00 90.38 107 ASP A N 1
ATOM 787 C CA . ASP A 1 107 ? 3.536 2.197 -18.404 1.00 90.38 107 ASP A CA 1
ATOM 788 C C . ASP A 1 107 ? 4.720 1.383 -18.954 1.00 90.38 107 ASP A C 1
ATOM 790 O O . ASP A 1 107 ? 4.672 0.919 -20.095 1.00 90.38 107 ASP A O 1
ATOM 794 N N . ALA A 1 108 ? 5.728 1.096 -18.117 1.00 91.62 108 ALA A N 1
ATOM 795 C CA . ALA A 1 108 ? 6.812 0.178 -18.470 1.00 91.62 108 ALA A CA 1
ATOM 796 C C . ALA A 1 108 ? 6.312 -1.259 -18.672 1.00 91.62 108 ALA A C 1
ATOM 798 O O . ALA A 1 108 ? 6.696 -1.896 -19.652 1.00 91.62 108 ALA A O 1
ATOM 799 N N . LEU A 1 109 ? 5.418 -1.760 -17.807 1.00 92.06 109 LEU A N 1
ATOM 800 C CA . LEU A 1 109 ? 4.807 -3.090 -17.974 1.00 92.06 109 LEU A CA 1
ATOM 801 C C . LEU A 1 109 ? 4.124 -3.228 -19.338 1.00 92.06 109 LEU A C 1
ATOM 803 O O . LEU A 1 109 ? 4.356 -4.194 -20.068 1.00 92.06 109 LEU A O 1
ATOM 807 N N . LYS A 1 110 ? 3.315 -2.228 -19.706 1.00 91.44 110 LYS A N 1
ATOM 808 C CA . LYS A 1 110 ? 2.627 -2.192 -20.998 1.00 91.44 110 LYS A CA 1
ATOM 809 C C . LYS A 1 110 ? 3.617 -2.186 -22.164 1.00 91.44 110 LYS A C 1
ATOM 811 O O . LYS A 1 110 ? 3.433 -2.943 -23.115 1.00 91.44 110 LYS A O 1
ATOM 816 N N . ALA A 1 111 ? 4.664 -1.367 -22.088 1.00 91.00 111 ALA A N 1
ATOM 817 C CA . ALA A 1 111 ? 5.650 -1.256 -23.155 1.00 91.00 111 ALA A CA 1
ATOM 818 C C . ALA A 1 111 ? 6.459 -2.550 -23.351 1.00 91.00 111 ALA A C 1
ATOM 820 O O . ALA A 1 111 ? 6.615 -3.005 -24.482 1.00 91.00 111 ALA A O 1
ATOM 821 N N . VAL A 1 112 ? 6.902 -3.195 -22.266 1.00 91.75 112 VAL A N 1
ATOM 822 C CA . VAL A 1 112 ? 7.626 -4.478 -22.340 1.00 91.75 112 VAL A CA 1
ATOM 823 C C . VAL A 1 112 ? 6.733 -5.586 -22.906 1.00 91.75 112 VAL A C 1
ATOM 825 O O . VAL A 1 112 ? 7.194 -6.402 -23.705 1.00 91.75 112 VAL A O 1
ATOM 828 N N . ARG A 1 113 ? 5.439 -5.612 -22.554 1.00 88.19 113 ARG A N 1
ATOM 829 C CA . ARG A 1 113 ? 4.481 -6.585 -23.108 1.00 88.19 113 ARG A CA 1
ATOM 830 C C . ARG A 1 113 ? 4.340 -6.455 -24.625 1.00 88.19 113 ARG A C 1
ATOM 832 O O . ARG A 1 113 ? 4.229 -7.461 -25.321 1.00 88.19 113 ARG A O 1
ATOM 839 N N . GLN A 1 114 ? 4.345 -5.222 -25.125 1.00 88.69 114 GLN A N 1
ATOM 840 C CA . GLN A 1 114 ? 4.134 -4.899 -26.538 1.00 88.69 114 GLN A CA 1
ATOM 841 C C . GLN A 1 114 ? 5.387 -5.056 -27.407 1.00 88.69 114 GLN A C 1
ATOM 843 O O . GLN A 1 114 ? 5.318 -4.815 -28.613 1.00 88.69 114 GLN A O 1
ATOM 848 N N . LEU A 1 115 ? 6.515 -5.485 -26.832 1.00 86.56 115 LEU A N 1
ATOM 849 C CA . LEU A 1 115 ? 7.732 -5.723 -27.595 1.00 86.56 115 LEU A CA 1
ATOM 850 C C . LEU A 1 115 ? 7.516 -6.756 -28.718 1.00 86.56 115 LEU A C 1
ATOM 852 O O . LEU A 1 115 ? 7.021 -7.860 -28.450 1.00 86.56 115 LEU A O 1
ATOM 856 N N . PRO A 1 116 ? 7.943 -6.463 -29.957 1.00 82.25 116 PRO A N 1
ATOM 857 C CA . PRO A 1 116 ? 7.973 -7.430 -31.047 1.00 82.25 116 PRO A CA 1
ATOM 858 C C . PRO A 1 116 ? 8.680 -8.737 -30.666 1.00 82.25 116 PRO A C 1
ATOM 860 O O . PRO A 1 116 ? 9.652 -8.758 -29.906 1.00 82.25 116 PRO A O 1
ATOM 863 N N . ALA A 1 117 ? 8.183 -9.863 -31.182 1.00 72.81 117 ALA A N 1
ATOM 864 C CA . ALA A 1 117 ? 8.864 -11.147 -31.051 1.00 72.81 117 ALA A CA 1
ATOM 865 C C . ALA A 1 117 ? 10.150 -11.109 -31.895 1.00 72.81 117 ALA A C 1
ATOM 867 O O . ALA A 1 117 ? 10.076 -11.076 -33.120 1.00 72.81 117 ALA A O 1
ATOM 868 N N . GLY A 1 118 ? 11.312 -11.066 -31.239 1.00 74.75 118 GLY A N 1
ATOM 869 C CA . GLY A 1 118 ? 12.623 -10.933 -31.888 1.00 74.75 118 GLY A CA 1
ATOM 870 C C . GLY A 1 118 ? 13.522 -9.867 -31.261 1.00 74.75 118 GLY A C 1
ATOM 871 O O . GLY A 1 118 ? 14.736 -10.026 -31.306 1.00 74.75 118 GLY A O 1
ATOM 872 N N . ASP A 1 119 ? 12.943 -8.848 -30.617 1.00 81.44 119 ASP A N 1
ATOM 873 C CA . ASP A 1 119 ? 13.716 -7.755 -30.000 1.00 81.44 119 ASP A CA 1
ATOM 874 C C . ASP A 1 119 ? 14.403 -8.192 -28.700 1.00 81.44 119 ASP A C 1
ATOM 876 O O . ASP A 1 119 ? 15.491 -7.736 -28.369 1.00 81.44 119 ASP A O 1
ATOM 880 N N . VAL A 1 120 ? 13.750 -9.087 -27.958 1.00 85.38 120 VAL A N 1
ATOM 881 C CA . VAL A 1 120 ? 14.230 -9.654 -26.694 1.00 85.38 120 VAL A CA 1
ATOM 882 C C . VAL A 1 120 ? 13.749 -11.094 -26.621 1.00 85.38 120 VAL A C 1
ATOM 884 O O . VAL A 1 120 ? 12.593 -11.375 -26.976 1.00 85.38 120 VAL A O 1
ATOM 887 N N . ASP A 1 121 ? 14.613 -11.998 -26.157 1.00 87.62 121 ASP A N 1
ATOM 888 C CA . ASP A 1 121 ? 14.251 -13.395 -25.954 1.00 87.62 121 ASP A CA 1
ATOM 889 C C . ASP A 1 121 ? 13.135 -13.549 -24.902 1.00 87.62 121 ASP A C 1
ATOM 891 O O . ASP A 1 121 ? 12.886 -12.685 -24.055 1.00 87.62 121 ASP A O 1
ATOM 895 N N . ALA A 1 122 ? 12.415 -14.667 -24.977 1.00 85.56 122 ALA A N 1
ATOM 896 C CA . ALA A 1 122 ? 11.239 -14.891 -24.144 1.00 85.56 122 ALA A CA 1
ATOM 897 C C . ALA A 1 122 ? 11.568 -15.013 -22.645 1.00 85.56 122 ALA A C 1
ATOM 899 O O . ALA A 1 122 ? 10.728 -14.651 -21.820 1.00 85.56 122 ALA A O 1
ATOM 900 N N . GLY A 1 123 ? 12.758 -15.514 -22.295 1.00 88.88 123 GLY A N 1
ATOM 901 C CA . GLY A 1 123 ? 13.203 -15.660 -20.910 1.00 88.88 123 GLY A CA 1
ATOM 902 C C . GLY A 1 123 ? 13.453 -14.298 -20.278 1.00 88.88 123 GLY A C 1
ATOM 903 O O . GLY A 1 123 ? 12.783 -13.943 -19.311 1.00 88.88 123 GLY A O 1
ATOM 904 N N . THR A 1 124 ? 14.302 -13.488 -20.910 1.00 89.25 124 THR A N 1
ATOM 905 C CA . THR A 1 124 ? 14.599 -12.123 -20.455 1.00 89.25 124 THR A CA 1
ATOM 906 C C . THR A 1 124 ? 13.330 -11.287 -20.344 1.00 89.25 124 THR A C 1
ATOM 908 O O . THR A 1 124 ? 13.086 -10.653 -19.320 1.00 89.25 124 THR A O 1
ATOM 911 N N . ARG A 1 125 ? 12.450 -11.331 -21.355 1.00 90.12 125 ARG A N 1
ATOM 912 C CA . ARG A 1 125 ? 11.172 -10.602 -21.308 1.00 90.12 125 ARG A CA 1
ATOM 913 C C . ARG A 1 125 ? 10.318 -11.010 -20.107 1.00 90.12 125 ARG A C 1
ATOM 915 O O . ARG A 1 125 ? 9.737 -10.144 -19.454 1.00 90.12 125 ARG A O 1
ATOM 922 N N . LYS A 1 126 ? 10.226 -12.311 -19.819 1.00 90.25 126 LYS A N 1
ATOM 923 C CA . LYS A 1 126 ? 9.470 -12.828 -18.673 1.00 90.25 126 LYS A CA 1
ATOM 924 C C . LYS A 1 126 ? 10.064 -12.338 -17.351 1.00 90.25 126 LYS A C 1
ATOM 926 O O . LYS A 1 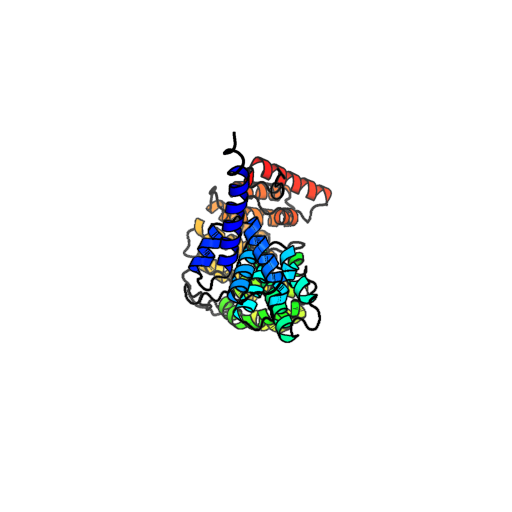126 ? 9.307 -11.898 -16.489 1.00 90.25 126 LYS A O 1
ATOM 931 N N . ASP A 1 127 ? 11.386 -12.367 -17.216 1.00 89.94 127 ASP A N 1
ATOM 932 C CA . ASP A 1 127 ? 12.080 -11.933 -16.001 1.00 89.94 127 ASP A CA 1
ATOM 933 C C . ASP A 1 127 ? 11.899 -10.427 -15.755 1.00 89.94 127 ASP A C 1
ATOM 935 O O . ASP A 1 127 ? 11.631 -10.003 -14.627 1.00 89.94 127 ASP A O 1
ATOM 939 N N . VAL A 1 128 ? 11.953 -9.618 -16.819 1.00 91.69 128 VAL A N 1
ATOM 940 C CA . VAL A 1 128 ? 11.651 -8.180 -16.758 1.00 91.69 128 VAL A CA 1
ATOM 941 C C . VAL A 1 128 ? 10.215 -7.930 -16.309 1.00 91.69 128 VAL A C 1
ATOM 943 O O . VAL A 1 128 ? 9.997 -7.142 -15.388 1.00 91.69 128 VAL A O 1
ATOM 946 N N . LEU A 1 129 ? 9.238 -8.595 -16.935 1.00 92.50 129 LEU A N 1
ATOM 947 C CA . LEU A 1 129 ? 7.827 -8.445 -16.573 1.00 92.50 129 LEU A CA 1
ATOM 948 C C . LEU A 1 129 ? 7.589 -8.833 -15.114 1.00 92.50 129 LEU A C 1
ATOM 950 O O . LEU A 1 129 ? 6.975 -8.069 -14.375 1.00 92.50 129 LEU A O 1
ATOM 954 N N . GLU A 1 130 ? 8.122 -9.972 -14.668 1.00 92.56 130 GLU A N 1
ATOM 955 C CA . GLU A 1 130 ? 7.994 -10.396 -13.274 1.00 92.56 130 GLU A CA 1
ATOM 956 C C . GLU A 1 130 ? 8.584 -9.360 -12.308 1.00 92.56 130 GLU A C 1
ATOM 958 O O . GLU A 1 130 ? 7.970 -9.053 -11.284 1.00 92.56 130 GLU A O 1
ATOM 963 N N . ARG A 1 131 ? 9.752 -8.790 -12.627 1.00 91.62 131 ARG A N 1
ATOM 964 C CA . ARG A 1 131 ? 10.392 -7.787 -11.770 1.00 91.62 131 ARG A CA 1
ATOM 965 C C . ARG A 1 131 ? 9.581 -6.497 -11.683 1.00 91.62 131 ARG A C 1
ATOM 967 O O . ARG A 1 131 ? 9.361 -5.997 -10.583 1.00 91.62 131 ARG A O 1
ATOM 974 N N . LEU A 1 132 ? 9.079 -6.006 -12.813 1.00 93.38 132 LEU A N 1
ATOM 975 C CA . LEU A 1 132 ? 8.213 -4.827 -12.848 1.00 93.38 132 LEU A CA 1
ATOM 976 C C . LEU A 1 132 ? 6.884 -5.068 -12.111 1.00 93.38 132 LEU A C 1
ATOM 978 O O . LEU A 1 132 ? 6.378 -4.161 -11.453 1.00 93.38 132 LEU A O 1
ATOM 982 N N . LEU A 1 133 ? 6.339 -6.288 -12.155 1.00 94.62 133 LEU A N 1
ATOM 983 C CA . LEU A 1 133 ? 5.150 -6.651 -11.378 1.00 94.62 133 LEU A CA 1
ATOM 984 C C . LEU A 1 133 ? 5.428 -6.672 -9.872 1.00 94.62 133 LEU A C 1
ATOM 986 O O . LEU A 1 133 ? 4.617 -6.160 -9.101 1.00 94.62 133 LEU A O 1
ATOM 990 N N . LYS A 1 134 ? 6.580 -7.201 -9.442 1.00 93.50 134 LYS A N 1
ATOM 991 C CA . LYS A 1 134 ? 7.014 -7.133 -8.035 1.00 93.50 134 LYS A CA 1
ATOM 992 C C . LYS A 1 134 ? 7.136 -5.682 -7.562 1.00 93.50 134 LYS A C 1
ATOM 994 O O . LYS A 1 134 ? 6.645 -5.357 -6.482 1.00 93.50 134 LYS A O 1
ATOM 999 N N . ASP A 1 135 ? 7.717 -4.803 -8.379 1.00 91.88 135 ASP A N 1
ATOM 1000 C CA . ASP A 1 135 ? 7.833 -3.372 -8.069 1.00 91.88 135 ASP A CA 1
ATOM 1001 C C . ASP A 1 135 ? 6.471 -2.667 -8.004 1.00 91.88 135 ASP A C 1
ATOM 1003 O O . ASP A 1 135 ? 6.251 -1.824 -7.130 1.00 91.88 135 ASP A O 1
ATOM 1007 N N . HIS A 1 136 ? 5.538 -3.028 -8.891 1.00 93.88 136 HIS A N 1
ATOM 1008 C CA . HIS A 1 136 ? 4.158 -2.538 -8.853 1.00 93.88 136 HIS A CA 1
ATOM 1009 C C . HIS A 1 136 ? 3.460 -2.937 -7.548 1.00 93.88 136 HIS A C 1
ATOM 1011 O O . HIS A 1 136 ? 2.923 -2.071 -6.855 1.00 93.88 136 HIS A O 1
ATOM 1017 N N . ILE A 1 137 ? 3.534 -4.218 -7.165 1.00 94.88 137 ILE A N 1
ATOM 1018 C CA . ILE A 1 137 ? 2.972 -4.729 -5.904 1.00 94.88 137 ILE A CA 1
ATOM 1019 C C . ILE A 1 137 ? 3.597 -3.999 -4.711 1.00 94.88 137 ILE A C 1
ATOM 1021 O O . ILE A 1 137 ? 2.870 -3.481 -3.865 1.00 94.88 137 ILE A O 1
ATOM 1025 N N . LEU A 1 138 ? 4.931 -3.904 -4.659 1.00 93.19 138 LEU A N 1
ATOM 1026 C CA . LEU A 1 138 ? 5.655 -3.184 -3.609 1.00 93.19 138 LEU A CA 1
ATOM 1027 C C . LEU A 1 138 ? 5.179 -1.732 -3.497 1.00 93.19 138 LEU A C 1
ATOM 1029 O O . LEU A 1 138 ? 4.859 -1.272 -2.404 1.00 93.19 138 LEU A O 1
ATOM 1033 N N . THR A 1 139 ? 5.094 -1.019 -4.619 1.00 92.00 139 THR A N 1
ATOM 1034 C CA . THR A 1 139 ? 4.693 0.394 -4.644 1.00 92.00 139 THR A CA 1
ATOM 1035 C C . THR A 1 139 ? 3.255 0.581 -4.165 1.00 92.00 139 THR A C 1
ATOM 1037 O O . THR A 1 139 ? 2.998 1.464 -3.344 1.00 92.00 139 THR A O 1
ATOM 1040 N N . CYS A 1 140 ? 2.328 -0.269 -4.620 1.00 93.50 140 CYS A N 1
ATOM 1041 C CA . CYS A 1 140 ? 0.932 -0.247 -4.179 1.00 93.50 140 CYS A CA 1
ATOM 1042 C C . CYS A 1 140 ? 0.823 -0.507 -2.673 1.00 93.50 140 CYS A C 1
ATOM 1044 O O . CYS A 1 140 ? 0.155 0.237 -1.961 1.00 93.50 140 CYS A O 1
ATOM 1046 N N . CYS A 1 141 ? 1.527 -1.522 -2.176 1.00 93.88 141 CYS A N 1
ATOM 1047 C CA . CYS A 1 141 ? 1.572 -1.875 -0.762 1.00 93.88 141 CYS A CA 1
ATOM 1048 C C . CYS A 1 141 ? 2.155 -0.758 0.118 1.00 93.88 141 CYS A C 1
ATOM 1050 O O . CYS A 1 141 ? 1.599 -0.445 1.168 1.00 93.88 141 CYS A O 1
ATOM 1052 N N . LEU A 1 142 ? 3.262 -0.132 -0.298 1.00 91.25 142 LEU A N 1
ATOM 1053 C CA . LEU A 1 142 ? 3.865 0.983 0.440 1.00 91.25 142 LEU A CA 1
ATOM 1054 C C . LEU A 1 142 ? 2.950 2.208 0.458 1.00 91.25 142 LEU A C 1
ATOM 1056 O O . LEU A 1 142 ? 2.865 2.896 1.475 1.00 91.25 142 LEU A O 1
ATOM 1060 N N . ARG A 1 143 ? 2.250 2.472 -0.650 1.00 89.88 143 ARG A N 1
ATOM 1061 C CA . ARG A 1 143 ? 1.258 3.543 -0.713 1.00 89.88 143 ARG A CA 1
ATOM 1062 C C . ARG A 1 143 ? 0.066 3.250 0.194 1.00 89.88 143 ARG A C 1
ATOM 1064 O O . ARG A 1 143 ? -0.307 4.141 0.949 1.00 89.88 143 ARG A O 1
ATOM 1071 N N . ASP A 1 144 ? -0.478 2.029 0.167 1.00 91.31 144 ASP A N 1
ATOM 1072 C CA . ASP A 1 144 ? -1.541 1.595 1.087 1.00 91.31 144 ASP A CA 1
ATOM 1073 C C . ASP A 1 144 ? -1.099 1.764 2.540 1.00 91.31 144 ASP A C 1
ATOM 1075 O O . ASP A 1 144 ? -1.807 2.393 3.306 1.00 91.31 144 ASP A O 1
ATOM 1079 N N . ALA A 1 145 ? 0.109 1.336 2.912 1.00 87.81 145 ALA A N 1
ATOM 1080 C CA . ALA A 1 145 ? 0.617 1.523 4.272 1.00 87.81 145 ALA A CA 1
ATOM 1081 C C . ALA A 1 145 ? 0.737 3.006 4.682 1.00 87.81 145 ALA A C 1
ATOM 1083 O O . ALA A 1 145 ? 0.543 3.340 5.851 1.00 87.81 145 ALA A O 1
ATOM 1084 N N . ALA A 1 146 ? 1.042 3.903 3.738 1.00 85.31 146 ALA A N 1
ATOM 1085 C CA . ALA A 1 146 ? 1.129 5.338 4.001 1.00 85.31 146 ALA A CA 1
ATOM 1086 C C . ALA A 1 146 ? -0.249 5.995 4.192 1.00 85.31 146 ALA A C 1
ATOM 1088 O O . ALA A 1 146 ? -0.385 6.885 5.030 1.00 85.31 146 ALA A O 1
ATOM 1089 N N . ILE A 1 147 ? -1.262 5.573 3.427 1.00 83.75 147 ILE A N 1
ATOM 1090 C CA . ILE A 1 147 ? -2.618 6.148 3.492 1.00 83.75 147 ILE A CA 1
ATOM 1091 C C . ILE A 1 147 ? -3.534 5.409 4.470 1.00 83.75 147 ILE A C 1
ATOM 1093 O O . ILE A 1 147 ? -4.477 5.991 4.982 1.00 83.75 147 ILE A O 1
ATOM 1097 N N . ASN A 1 148 ? -3.275 4.137 4.737 1.00 85.25 148 ASN A N 1
ATOM 1098 C CA . ASN A 1 148 ? -4.087 3.236 5.543 1.00 85.25 148 ASN A CA 1
ATOM 1099 C C . ASN A 1 148 ? -3.198 2.492 6.554 1.00 85.25 148 ASN A C 1
ATOM 1101 O O . ASN A 1 148 ? -3.074 1.265 6.506 1.00 85.25 148 ASN A O 1
ATOM 1105 N N . PRO A 1 149 ? -2.580 3.220 7.502 1.00 81.81 149 PRO A N 1
ATOM 1106 C CA . PRO A 1 149 ? -1.629 2.648 8.460 1.00 81.81 149 PRO A CA 1
ATOM 1107 C C . PRO A 1 149 ? -2.258 1.627 9.423 1.00 81.81 149 PRO A C 1
ATOM 1109 O O . PRO A 1 149 ? -1.547 0.987 10.193 1.00 81.81 149 PRO A O 1
ATOM 1112 N N . PHE A 1 150 ? -3.586 1.495 9.398 1.00 86.94 150 PHE A N 1
ATOM 1113 C CA . PHE A 1 150 ? -4.372 0.602 10.244 1.00 86.94 150 PHE A CA 1
ATOM 1114 C C . PHE A 1 150 ? -5.018 -0.551 9.474 1.00 86.94 150 PHE A C 1
ATOM 1116 O O . PHE A 1 150 ? -5.813 -1.280 10.059 1.00 86.94 150 PHE A O 1
ATOM 1123 N N . HIS A 1 151 ? -4.704 -0.712 8.182 1.00 86.56 151 HIS A N 1
ATOM 1124 C CA . HIS A 1 151 ? -5.211 -1.811 7.350 1.00 86.56 151 HIS A CA 1
ATOM 1125 C C . HIS A 1 151 ? -6.744 -1.913 7.349 1.00 86.56 151 HIS A C 1
ATOM 1127 O O . HIS A 1 151 ? -7.345 -2.984 7.336 1.00 86.56 151 HIS A O 1
ATOM 1133 N N . LEU A 1 152 ? -7.396 -0.755 7.371 1.00 86.44 152 LEU A N 1
ATOM 1134 C CA . LEU A 1 152 ? -8.840 -0.634 7.358 1.00 86.44 152 LEU A CA 1
ATOM 1135 C C . LEU A 1 152 ? -9.383 -1.005 5.980 1.00 86.44 152 LEU A C 1
ATOM 1137 O O . LEU A 1 152 ? -8.786 -0.683 4.953 1.00 86.44 152 LEU A O 1
ATOM 1141 N N . ASP A 1 153 ? -10.545 -1.647 5.959 1.00 82.62 153 ASP A N 1
ATOM 1142 C CA . ASP A 1 153 ? -11.236 -1.954 4.712 1.00 82.62 153 ASP A CA 1
ATOM 1143 C C . ASP A 1 153 ? -11.948 -0.699 4.181 1.00 82.62 153 ASP A C 1
ATOM 1145 O O . ASP A 1 153 ? -12.740 -0.076 4.900 1.00 82.62 153 ASP A O 1
ATOM 1149 N N . PHE A 1 154 ? -11.633 -0.303 2.947 1.00 80.56 154 PHE A N 1
ATOM 1150 C CA . PHE A 1 154 ? -12.282 0.791 2.229 1.00 80.56 154 PHE A CA 1
ATOM 1151 C C . PHE A 1 154 ? -12.397 0.461 0.738 1.00 80.56 154 PHE A C 1
ATOM 1153 O O . PHE A 1 154 ? -11.587 -0.262 0.154 1.00 80.56 154 PHE A O 1
ATOM 1160 N N . GLU A 1 155 ? -13.434 1.002 0.102 1.00 76.38 155 GLU A N 1
ATOM 1161 C CA . GLU A 1 155 ? -13.715 0.730 -1.304 1.00 76.38 155 GLU A CA 1
ATOM 1162 C C . GLU A 1 155 ? -12.606 1.270 -2.210 1.00 76.38 155 GLU A C 1
ATOM 1164 O O . GLU A 1 155 ? -12.133 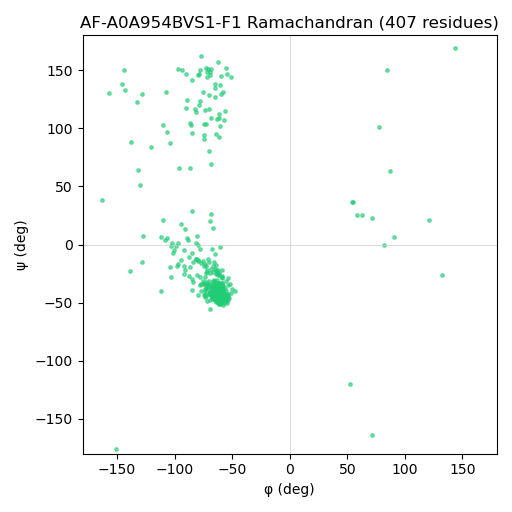2.391 -2.045 1.00 76.38 155 GLU A O 1
ATOM 1169 N N . GLY A 1 156 ? -12.175 0.456 -3.172 1.00 78.44 156 GLY A N 1
ATOM 1170 C CA . GLY A 1 156 ? -11.108 0.835 -4.092 1.00 78.44 156 GLY A CA 1
ATOM 1171 C C . GLY A 1 156 ? -9.689 0.651 -3.545 1.00 78.44 156 GLY A C 1
ATOM 1172 O O . GLY A 1 156 ? -8.758 0.850 -4.326 1.00 78.44 156 GLY A O 1
ATOM 1173 N N . ARG A 1 157 ? -9.498 0.181 -2.296 1.00 86.88 157 ARG A N 1
ATOM 1174 C CA . ARG A 1 157 ? -8.176 -0.176 -1.726 1.00 86.88 157 ARG A CA 1
ATOM 1175 C C . ARG A 1 157 ? -7.340 -1.043 -2.681 1.00 86.88 157 ARG A C 1
ATOM 1177 O O . ARG A 1 157 ? -6.151 -0.810 -2.854 1.00 86.88 157 ARG A O 1
ATOM 1184 N N . LEU A 1 158 ? -7.981 -1.997 -3.365 1.00 92.25 158 LEU A N 1
ATOM 1185 C CA . LEU A 1 158 ? -7.321 -2.944 -4.276 1.00 92.25 158 LEU A CA 1
ATOM 1186 C C . LEU A 1 158 ? -7.257 -2.488 -5.747 1.00 92.25 158 LEU A C 1
ATOM 1188 O O . LEU A 1 158 ? -6.692 -3.193 -6.584 1.00 92.25 158 LEU A O 1
ATOM 1192 N N . SER A 1 159 ? -7.874 -1.355 -6.094 1.00 90.06 159 SER A N 1
ATOM 1193 C CA . SER A 1 159 ? -8.080 -0.952 -7.495 1.00 90.06 159 SER A CA 1
ATOM 1194 C C . SER A 1 159 ? -6.768 -0.691 -8.234 1.00 90.06 159 SER A C 1
ATOM 1196 O O . SER A 1 159 ? -6.592 -1.147 -9.361 1.00 90.06 159 SER A O 1
ATOM 1198 N N . GLU A 1 160 ? -5.821 -0.014 -7.582 1.00 90.44 160 GLU A N 1
ATOM 1199 C CA . GLU A 1 160 ? -4.508 0.272 -8.157 1.00 90.44 160 GLU A CA 1
ATOM 1200 C C . GLU A 1 160 ? -3.676 -1.005 -8.326 1.00 90.44 160 GLU A C 1
ATOM 1202 O O . GLU A 1 160 ? -3.083 -1.215 -9.388 1.00 90.44 160 GLU A O 1
ATOM 1207 N N . LEU A 1 161 ? -3.700 -1.893 -7.324 1.00 93.56 161 LEU A N 1
ATOM 1208 C CA . LEU A 1 161 ? -3.001 -3.180 -7.361 1.00 93.56 161 LEU A CA 1
ATOM 1209 C C . LEU A 1 161 ? -3.415 -3.991 -8.598 1.00 93.56 161 LEU A C 1
ATOM 1211 O O . LEU A 1 161 ? -2.553 -4.487 -9.317 1.00 93.56 161 LEU A O 1
ATOM 1215 N N . TYR A 1 162 ? -4.714 -4.026 -8.906 1.00 93.31 162 TYR A N 1
ATOM 1216 C CA . TYR A 1 162 ? -5.274 -4.719 -10.072 1.00 93.31 162 TYR A CA 1
ATOM 1217 C C . TYR A 1 162 ? -5.465 -3.834 -11.315 1.00 93.31 162 TYR A C 1
ATOM 1219 O O . TYR A 1 162 ? -6.195 -4.208 -12.229 1.00 93.31 162 TYR A O 1
ATOM 1227 N N . SER A 1 163 ? -4.816 -2.670 -11.382 1.00 90.62 163 SER A N 1
ATOM 1228 C CA . SER A 1 163 ? -4.880 -1.792 -12.564 1.00 90.62 163 SER A CA 1
ATOM 1229 C C . SER A 1 163 ? -3.997 -2.258 -13.732 1.00 90.62 163 SER A C 1
ATOM 1231 O O . SER A 1 163 ? -3.991 -1.628 -14.794 1.00 90.62 163 SER A O 1
ATOM 1233 N N . VAL A 1 164 ? -3.234 -3.334 -13.530 1.00 90.06 164 VAL A N 1
ATOM 1234 C CA . VAL A 1 164 ? -2.399 -3.995 -14.538 1.00 90.06 164 VAL A CA 1
ATOM 1235 C C . VAL A 1 164 ? -3.169 -5.139 -15.198 1.00 90.06 164 VAL A C 1
ATOM 1237 O O . VAL A 1 164 ? -4.022 -5.764 -14.577 1.00 90.06 164 VAL A O 1
ATOM 1240 N N . GLU A 1 165 ? -2.862 -5.424 -16.463 1.00 83.38 165 GLU A N 1
ATOM 1241 C CA . GLU A 1 165 ? -3.514 -6.510 -17.217 1.00 83.38 165 GLU A CA 1
ATOM 1242 C C . GLU A 1 165 ? -3.013 -7.912 -16.816 1.00 83.38 165 GLU A C 1
ATOM 1244 O O . GLU A 1 165 ? -3.634 -8.905 -17.184 1.00 83.38 165 GLU A O 1
ATOM 1249 N N . ASP A 1 166 ? -1.891 -8.011 -16.095 1.00 85.25 166 ASP A N 1
ATOM 1250 C CA . ASP A 1 166 ? -1.280 -9.294 -15.743 1.00 85.25 166 ASP A CA 1
ATOM 1251 C C . ASP A 1 166 ? -1.984 -9.978 -14.562 1.00 85.25 166 ASP A C 1
ATOM 1253 O O . ASP A 1 166 ? -2.434 -9.341 -13.605 1.00 85.25 166 ASP A O 1
ATOM 1257 N N . GLU A 1 167 ? -2.007 -11.312 -14.589 1.00 85.19 167 GLU A N 1
ATOM 1258 C CA . GLU A 1 167 ? -2.469 -12.126 -13.467 1.00 85.19 167 GLU A CA 1
ATOM 1259 C C . GLU A 1 167 ? -1.411 -12.139 -12.352 1.00 85.19 167 GLU A C 1
ATOM 1261 O O . GLU A 1 167 ? -0.491 -12.957 -12.322 1.00 85.19 167 GLU A O 1
ATOM 1266 N N . ILE A 1 168 ? -1.531 -11.188 -11.425 1.00 93.44 168 ILE A N 1
ATOM 1267 C CA . ILE A 1 168 ? -0.582 -11.015 -10.316 1.00 93.44 168 ILE A CA 1
ATOM 1268 C C . ILE A 1 168 ? -0.800 -11.983 -9.148 1.00 93.44 168 ILE A C 1
ATOM 1270 O O . ILE A 1 168 ? 0.079 -12.106 -8.297 1.00 93.44 168 ILE A O 1
ATOM 1274 N N . ASP A 1 169 ? -1.933 -12.687 -9.092 1.00 95.62 169 ASP A N 1
ATOM 1275 C CA . ASP A 1 169 ? -2.288 -13.545 -7.954 1.00 95.62 169 ASP A CA 1
ATOM 1276 C C . ASP A 1 169 ? -1.269 -14.682 -7.750 1.00 95.62 169 ASP A C 1
ATOM 1278 O O . ASP A 1 169 ? -0.813 -14.901 -6.629 1.00 95.62 169 ASP A O 1
ATOM 1282 N N . GLU A 1 170 ? -0.832 -15.360 -8.818 1.00 94.81 170 GLU A N 1
ATOM 1283 C CA . GLU A 1 170 ? 0.181 -16.428 -8.723 1.00 94.81 170 GLU A CA 1
ATOM 1284 C C . GLU A 1 170 ? 1.542 -15.913 -8.243 1.00 94.81 170 GLU A C 1
ATOM 1286 O O . GLU A 1 170 ? 2.250 -16.580 -7.480 1.00 94.81 170 GLU A O 1
ATOM 1291 N N . LEU A 1 171 ? 1.913 -14.706 -8.673 1.00 95.81 171 LEU A N 1
ATOM 1292 C CA . LEU A 1 171 ? 3.123 -14.048 -8.202 1.00 95.81 171 LEU A CA 1
ATOM 1293 C C . LEU A 1 171 ? 3.010 -13.719 -6.708 1.00 95.81 171 LEU A C 1
ATOM 1295 O O . LEU A 1 171 ? 3.927 -14.044 -5.958 1.00 95.81 171 LEU A O 1
ATOM 1299 N N . MET A 1 172 ? 1.882 -13.158 -6.264 1.00 97.00 172 MET A N 1
ATOM 1300 C CA . MET A 1 172 ? 1.644 -12.851 -4.851 1.00 97.00 172 MET A CA 1
ATOM 1301 C C . MET A 1 172 ? 1.641 -14.115 -3.981 1.00 97.00 172 MET A C 1
ATOM 1303 O O . MET A 1 172 ? 2.288 -14.121 -2.938 1.00 97.00 172 MET A O 1
ATOM 1307 N N . PHE A 1 173 ? 1.007 -15.210 -4.416 1.00 96.88 173 PHE A N 1
ATOM 1308 C CA . PHE A 1 173 ? 1.061 -16.489 -3.694 1.00 96.88 173 PHE A CA 1
ATOM 1309 C C . PHE A 1 173 ? 2.479 -17.045 -3.591 1.00 96.88 173 PHE A C 1
ATOM 1311 O O . PHE A 1 173 ? 2.854 -17.597 -2.561 1.00 96.88 173 PHE A O 1
ATOM 1318 N N . ARG A 1 174 ? 3.291 -16.924 -4.646 1.00 95.56 174 ARG A N 1
ATOM 1319 C CA . ARG A 1 174 ? 4.704 -17.320 -4.590 1.00 95.56 174 ARG A CA 1
ATOM 1320 C C . ARG A 1 174 ? 5.485 -16.467 -3.587 1.00 95.56 174 ARG A C 1
ATOM 1322 O O . ARG A 1 174 ? 6.112 -17.036 -2.707 1.00 95.56 174 ARG A O 1
ATOM 1329 N N . MET A 1 175 ? 5.366 -15.140 -3.650 1.00 95.56 175 MET A N 1
ATOM 1330 C CA . MET A 1 175 ? 6.036 -14.229 -2.707 1.00 95.56 175 MET A CA 1
ATOM 1331 C C . MET A 1 175 ? 5.608 -14.469 -1.251 1.00 95.56 175 MET A C 1
ATOM 1333 O O . MET A 1 175 ? 6.427 -14.389 -0.335 1.00 95.56 175 MET A O 1
ATOM 1337 N N . LEU A 1 176 ? 4.329 -14.790 -1.036 1.00 95.50 176 LEU A N 1
ATOM 1338 C CA . LEU A 1 176 ? 3.786 -15.135 0.273 1.00 95.50 176 LEU A CA 1
ATOM 1339 C C . LEU A 1 176 ? 4.364 -16.453 0.795 1.00 95.50 176 LEU A C 1
ATOM 1341 O O . LEU A 1 176 ? 4.825 -16.490 1.932 1.00 95.50 176 LEU A O 1
ATOM 1345 N N . ARG A 1 177 ? 4.415 -17.500 -0.04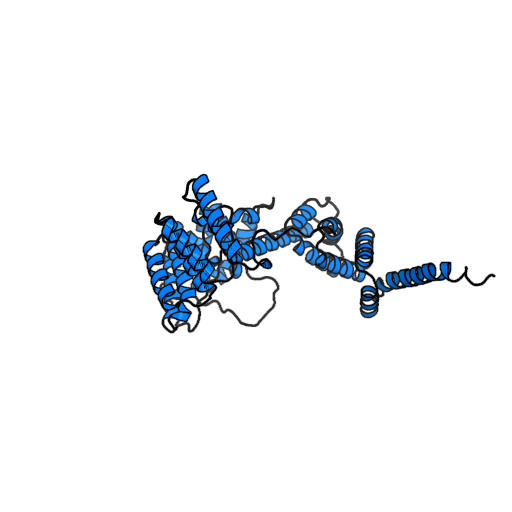2 1.00 94.12 177 ARG A N 1
ATOM 1346 C CA . ARG A 1 177 ? 5.055 -18.785 0.294 1.00 94.12 177 ARG A CA 1
ATOM 1347 C C . ARG A 1 177 ? 6.533 -18.620 0.634 1.00 94.12 177 ARG A C 1
ATOM 1349 O O . ARG A 1 177 ? 6.983 -19.171 1.634 1.00 94.12 177 ARG A O 1
ATOM 1356 N N . ASP A 1 178 ? 7.249 -17.810 -0.141 1.00 92.69 178 ASP A N 1
ATOM 1357 C CA . ASP A 1 178 ? 8.662 -17.502 0.101 1.00 92.69 178 ASP A CA 1
ATOM 1358 C C . ASP A 1 178 ? 8.874 -16.781 1.451 1.00 92.69 178 ASP A C 1
ATOM 1360 O O . ASP A 1 178 ? 9.959 -16.854 2.018 1.00 92.69 178 ASP A O 1
ATOM 1364 N N . SER A 1 179 ? 7.833 -16.140 2.001 1.00 92.44 179 SER A N 1
ATOM 1365 C CA . SER A 1 179 ? 7.878 -15.407 3.278 1.00 92.44 179 SER A CA 1
ATOM 1366 C C . SER A 1 179 ? 7.345 -16.194 4.482 1.00 92.44 179 SER A C 1
ATOM 1368 O O . SER A 1 179 ? 7.347 -15.667 5.591 1.00 92.44 179 SER A O 1
ATOM 1370 N N . VAL A 1 180 ? 6.869 -17.435 4.317 1.00 92.31 180 VAL A N 1
ATOM 1371 C CA . VAL A 1 180 ? 6.206 -18.192 5.403 1.00 92.31 180 VAL A CA 1
ATOM 1372 C C . VAL A 1 180 ? 7.107 -18.373 6.626 1.00 92.31 180 VAL A C 1
ATOM 1374 O O . VAL A 1 180 ? 6.624 -18.266 7.752 1.00 92.31 180 VAL A O 1
ATOM 1377 N N . SER A 1 181 ? 8.406 -18.618 6.426 1.00 89.50 181 SER A N 1
ATOM 1378 C CA . SER A 1 181 ? 9.356 -18.749 7.541 1.00 89.50 181 SER A CA 1
ATOM 1379 C C . SER A 1 181 ? 9.463 -17.451 8.340 1.00 89.50 181 SER A C 1
ATOM 1381 O O . SER A 1 181 ? 9.307 -17.474 9.556 1.00 89.50 181 SER A O 1
ATOM 1383 N N . ASP A 1 182 ? 9.636 -16.317 7.655 1.00 89.00 182 ASP A N 1
ATOM 1384 C CA . ASP A 1 182 ? 9.703 -15.008 8.309 1.00 89.00 182 ASP A CA 1
ATOM 1385 C C . ASP A 1 182 ? 8.399 -14.682 9.049 1.00 89.00 182 ASP A C 1
ATOM 1387 O O . ASP A 1 182 ? 8.423 -14.057 10.108 1.00 89.00 182 ASP A O 1
ATOM 1391 N N . ILE A 1 183 ? 7.250 -15.099 8.499 1.00 91.44 183 ILE A N 1
ATOM 1392 C CA . ILE A 1 183 ? 5.938 -14.867 9.115 1.00 91.44 183 ILE A CA 1
ATOM 1393 C C . ILE A 1 183 ? 5.817 -15.683 10.398 1.00 91.44 183 ILE A C 1
ATOM 1395 O O . ILE A 1 183 ? 5.386 -15.144 11.412 1.00 91.44 183 ILE A O 1
ATOM 1399 N N . ARG A 1 184 ? 6.244 -16.951 10.393 1.00 89.75 184 ARG A N 1
ATOM 1400 C CA . ARG A 1 184 ? 6.299 -17.765 11.616 1.00 89.75 184 ARG A CA 1
ATOM 1401 C C . ARG A 1 184 ? 7.187 -17.128 12.676 1.00 89.75 184 ARG A C 1
ATOM 1403 O O . ARG A 1 184 ? 6.781 -17.051 13.833 1.00 89.75 184 ARG A O 1
ATOM 1410 N N . ASP A 1 185 ? 8.355 -16.628 12.284 1.00 86.38 185 ASP A N 1
ATOM 1411 C CA . ASP A 1 185 ? 9.260 -15.951 13.211 1.00 86.38 185 ASP A CA 1
ATOM 1412 C C . ASP A 1 185 ? 8.647 -14.653 13.768 1.00 86.38 185 ASP A C 1
ATOM 1414 O O . ASP A 1 185 ? 8.822 -14.328 14.944 1.00 86.38 185 ASP A O 1
ATOM 1418 N N . ASP A 1 186 ? 7.893 -13.902 12.957 1.00 87.69 186 ASP A N 1
ATOM 1419 C CA . ASP A 1 186 ? 7.190 -12.692 13.403 1.00 87.69 186 ASP A CA 1
ATOM 1420 C C . ASP A 1 186 ? 6.030 -13.021 14.359 1.00 87.69 186 ASP A C 1
ATOM 1422 O O . ASP A 1 186 ? 5.874 -12.343 15.379 1.00 87.69 186 ASP A O 1
ATOM 1426 N N . ILE A 1 187 ? 5.267 -14.090 14.081 1.00 87.94 187 ILE A N 1
ATOM 1427 C CA . ILE A 1 187 ? 4.203 -14.618 14.957 1.00 87.94 187 ILE A CA 1
ATOM 1428 C C . ILE A 1 187 ? 4.786 -15.046 16.304 1.00 87.94 187 ILE A C 1
ATOM 1430 O O . ILE A 1 187 ? 4.242 -14.692 17.352 1.00 87.94 187 ILE A O 1
ATOM 1434 N N . ASN A 1 188 ? 5.915 -15.754 16.290 1.00 83.94 188 ASN A N 1
ATOM 1435 C CA . ASN A 1 188 ? 6.594 -16.243 17.490 1.00 83.94 188 ASN A CA 1
ATOM 1436 C C . ASN A 1 188 ? 7.428 -15.172 18.198 1.00 83.94 188 ASN A C 1
ATOM 1438 O O . ASN A 1 188 ? 8.016 -15.443 19.240 1.00 83.94 188 ASN A O 1
ATOM 1442 N N . ASN A 1 189 ? 7.462 -13.943 17.671 1.00 78.25 189 ASN A N 1
ATOM 1443 C CA . ASN A 1 189 ? 8.273 -12.852 18.208 1.00 78.25 189 ASN A CA 1
ATOM 1444 C C . ASN A 1 189 ? 9.783 -13.179 18.262 1.00 78.25 189 ASN A C 1
ATOM 1446 O O . ASN A 1 189 ? 10.514 -12.611 19.072 1.00 78.25 189 ASN A O 1
ATOM 1450 N N . THR A 1 190 ? 10.249 -14.089 17.403 1.00 78.31 190 THR A N 1
ATOM 1451 C CA . THR A 1 190 ? 11.650 -14.524 17.271 1.00 78.31 190 THR A CA 1
ATOM 1452 C C . THR A 1 190 ? 12.349 -13.882 16.078 1.00 78.31 190 THR A C 1
ATOM 1454 O O . THR A 1 190 ? 13.565 -14.020 15.928 1.00 78.31 190 THR A O 1
ATOM 1457 N N . ARG A 1 191 ? 11.611 -13.152 15.232 1.00 75.00 191 ARG A N 1
ATOM 1458 C CA . ARG A 1 191 ? 12.175 -12.451 14.080 1.00 75.00 191 ARG A CA 1
ATOM 1459 C C . ARG A 1 191 ? 13.168 -11.382 14.537 1.00 75.00 191 ARG A C 1
ATOM 1461 O O . ARG A 1 191 ? 12.795 -10.329 15.055 1.00 75.00 191 ARG A O 1
ATOM 1468 N N . TYR A 1 192 ? 14.454 -11.640 14.317 1.00 64.62 192 TYR A N 1
ATOM 1469 C CA . TYR A 1 192 ? 15.506 -10.665 14.577 1.00 64.62 192 TYR A CA 1
ATOM 1470 C C . TYR A 1 192 ? 15.466 -9.562 13.519 1.00 64.62 192 TYR A C 1
ATOM 1472 O O . TYR A 1 192 ? 15.959 -9.727 12.403 1.00 64.62 192 TYR A O 1
ATOM 1480 N N . TYR A 1 193 ? 14.943 -8.395 13.892 1.00 59.62 193 TYR A N 1
ATOM 1481 C CA . TYR A 1 193 ? 15.173 -7.155 13.155 1.00 59.62 193 TYR A CA 1
ATOM 1482 C C . TYR A 1 193 ? 16.638 -6.741 13.359 1.00 59.62 193 TYR A C 1
ATOM 1484 O O . TYR A 1 193 ? 16.953 -5.927 14.228 1.00 59.62 193 TYR A O 1
ATOM 1492 N N . TYR A 1 194 ? 17.565 -7.349 12.615 1.00 45.72 194 TYR A N 1
ATOM 1493 C CA . TYR A 1 194 ? 18.963 -6.924 12.619 1.00 45.72 194 TYR A CA 1
ATOM 1494 C C . TYR A 1 194 ? 19.037 -5.466 12.145 1.00 45.72 194 TYR A C 1
ATOM 1496 O O . TYR A 1 194 ? 18.975 -5.173 10.952 1.00 45.72 194 TYR A O 1
ATOM 1504 N N . TYR A 1 195 ? 19.201 -4.535 13.087 1.00 38.16 195 TYR A N 1
ATOM 1505 C CA . TYR A 1 195 ? 19.677 -3.191 12.788 1.00 38.16 195 TYR A CA 1
ATOM 1506 C C . TYR A 1 195 ? 21.109 -3.313 12.256 1.00 38.16 195 TYR A C 1
ATOM 1508 O O . TYR A 1 195 ? 22.067 -3.378 13.024 1.00 38.16 195 TYR A O 1
ATOM 1516 N N . GLY A 1 196 ? 21.252 -3.351 10.930 1.00 40.38 196 GLY A N 1
ATOM 1517 C CA . GLY A 1 196 ? 22.486 -2.915 10.284 1.00 40.38 196 GLY A CA 1
ATOM 1518 C C . GLY A 1 196 ? 23.263 -3.900 9.418 1.00 40.38 196 GLY A C 1
ATOM 1519 O O . GLY A 1 196 ? 24.432 -3.608 9.189 1.00 40.38 196 GLY A O 1
ATOM 1520 N N . TYR A 1 197 ? 22.703 -4.990 8.881 1.00 32.94 197 TYR A N 1
ATOM 1521 C CA . TYR A 1 197 ? 23.452 -5.778 7.888 1.00 32.94 197 TYR A CA 1
ATOM 1522 C C . TYR A 1 197 ? 22.653 -6.153 6.636 1.00 32.94 197 TYR A C 1
ATOM 1524 O O . TYR A 1 197 ? 21.641 -6.835 6.699 1.00 32.94 197 TYR A O 1
ATOM 1532 N N . GLN A 1 198 ? 23.234 -5.717 5.511 1.00 33.22 198 GLN A N 1
ATOM 1533 C CA . GLN A 1 198 ? 22.861 -5.870 4.104 1.00 33.22 198 GLN A CA 1
ATOM 1534 C C . GLN A 1 198 ? 21.735 -4.957 3.606 1.00 33.22 198 GLN A C 1
ATOM 1536 O O . GLN A 1 198 ? 20.550 -5.215 3.761 1.00 33.22 198 GLN A O 1
ATOM 1541 N N . VAL A 1 199 ? 22.148 -3.895 2.903 1.00 36.41 199 VAL A N 1
ATOM 1542 C CA . VAL A 1 199 ? 21.317 -3.182 1.925 1.00 36.41 199 VAL A CA 1
ATOM 1543 C C . VAL A 1 199 ? 21.097 -4.126 0.737 1.00 36.41 199 VAL A C 1
ATOM 1545 O O . VAL A 1 199 ? 21.656 -3.945 -0.342 1.00 36.41 199 VAL A O 1
ATOM 1548 N N . THR A 1 200 ? 20.332 -5.196 0.929 1.00 44.50 200 THR A N 1
ATOM 1549 C CA . THR A 1 200 ? 19.626 -5.796 -0.195 1.00 44.50 200 THR A CA 1
ATOM 1550 C C . THR A 1 200 ? 18.533 -4.798 -0.559 1.00 44.50 200 THR A C 1
ATOM 1552 O O . THR A 1 200 ? 17.661 -4.480 0.243 1.00 44.50 200 THR A O 1
ATOM 1555 N N . TYR A 1 201 ? 18.600 -4.237 -1.766 1.00 50.44 201 TYR A N 1
ATOM 1556 C CA . TYR A 1 201 ? 17.624 -3.259 -2.272 1.00 50.44 201 TYR A CA 1
ATOM 1557 C C . TYR A 1 201 ? 16.182 -3.810 -2.354 1.00 50.44 201 TYR A C 1
ATOM 1559 O O . TYR A 1 201 ? 15.264 -3.081 -2.727 1.00 50.44 201 TYR A O 1
ATOM 1567 N N . GLU A 1 202 ? 15.971 -5.086 -2.022 1.00 63.59 202 GLU A N 1
ATOM 1568 C CA . GLU A 1 202 ? 14.689 -5.776 -2.060 1.00 63.59 202 GLU A CA 1
ATOM 1569 C C . GLU A 1 202 ? 14.224 -6.048 -0.627 1.00 63.59 202 GLU A C 1
ATOM 1571 O O . GLU A 1 202 ? 14.717 -6.939 0.064 1.00 63.59 202 GLU A O 1
ATOM 1576 N N . ARG A 1 203 ? 13.275 -5.224 -0.173 1.00 76.69 203 ARG A N 1
ATOM 1577 C CA . ARG A 1 203 ? 12.570 -5.414 1.096 1.00 76.69 203 ARG A CA 1
ATOM 1578 C C . ARG A 1 203 ? 11.829 -6.763 1.045 1.00 76.69 203 ARG A C 1
ATOM 1580 O O . ARG A 1 203 ? 11.235 -7.054 0.005 1.00 76.69 203 ARG A O 1
ATOM 1587 N N . PRO A 1 204 ? 11.841 -7.591 2.102 1.00 87.75 204 PRO A N 1
ATOM 1588 C CA . PRO A 1 204 ? 11.147 -8.874 2.083 1.00 87.75 204 PRO A CA 1
ATOM 1589 C C . PRO A 1 204 ? 9.627 -8.663 2.085 1.00 87.75 204 PRO A C 1
ATOM 1591 O O . PRO A 1 204 ? 9.122 -7.683 2.640 1.00 87.75 204 PRO A O 1
ATOM 1594 N N . PHE A 1 205 ? 8.887 -9.571 1.443 1.00 92.38 205 PHE A N 1
ATOM 1595 C CA . PHE A 1 205 ? 7.448 -9.403 1.203 1.00 92.38 205 PHE A CA 1
ATOM 1596 C C . PHE A 1 205 ? 6.628 -9.300 2.494 1.00 92.38 205 PHE A C 1
ATOM 1598 O O . PHE A 1 205 ? 5.692 -8.506 2.550 1.00 92.38 205 PHE A O 1
ATOM 1605 N N . ILE A 1 206 ? 7.041 -9.982 3.564 1.00 91.88 206 ILE A N 1
ATOM 1606 C CA . ILE A 1 206 ? 6.456 -9.843 4.906 1.00 91.88 206 ILE A CA 1
ATOM 1607 C C . ILE A 1 206 ? 6.365 -8.383 5.405 1.00 91.88 206 ILE A C 1
ATOM 1609 O O . ILE A 1 206 ? 5.398 -8.013 6.075 1.00 91.88 206 ILE A O 1
ATOM 1613 N N . ASP A 1 207 ? 7.318 -7.518 5.044 1.00 88.94 207 ASP A N 1
ATOM 1614 C CA . ASP A 1 207 ? 7.398 -6.157 5.588 1.00 88.94 207 ASP A CA 1
ATOM 1615 C C . ASP A 1 207 ? 6.457 -5.153 4.908 1.00 88.94 207 ASP A C 1
ATOM 1617 O O . ASP A 1 207 ? 6.322 -4.025 5.390 1.00 88.94 207 ASP A O 1
ATOM 1621 N N . TYR A 1 208 ? 5.864 -5.505 3.766 1.00 91.56 208 TYR A N 1
ATOM 1622 C CA . TYR A 1 208 ? 5.008 -4.592 3.001 1.00 91.56 208 TYR A CA 1
ATOM 1623 C C . TYR A 1 208 ? 3.746 -5.247 2.435 1.00 91.56 208 TYR A C 1
ATOM 1625 O O . TYR A 1 208 ? 2.772 -4.546 2.196 1.00 91.56 208 TYR A O 1
ATOM 1633 N N . GLY A 1 209 ? 3.716 -6.565 2.242 1.00 94.56 209 GLY A N 1
ATOM 1634 C CA . GLY A 1 209 ? 2.699 -7.300 1.483 1.00 94.56 209 GLY A CA 1
ATOM 1635 C C . GLY A 1 209 ? 1.276 -7.334 2.056 1.00 94.56 209 GLY A C 1
ATOM 1636 O O . GLY A 1 209 ? 0.483 -8.142 1.585 1.00 94.56 209 GLY A O 1
ATOM 1637 N N . ALA A 1 210 ? 0.921 -6.499 3.039 1.00 94.50 210 ALA A N 1
ATOM 1638 C CA . ALA A 1 210 ? -0.413 -6.479 3.651 1.00 94.50 210 ALA A CA 1
ATOM 1639 C C . ALA A 1 210 ? -1.530 -6.304 2.613 1.00 94.50 210 ALA A C 1
ATOM 1641 O O . ALA A 1 210 ? -2.440 -7.122 2.545 1.00 94.50 210 ALA A O 1
ATOM 1642 N N . LEU A 1 211 ? -1.422 -5.304 1.728 1.00 96.38 211 LEU A N 1
ATOM 1643 C CA . LEU A 1 211 ? -2.412 -5.083 0.667 1.00 96.38 211 LEU A CA 1
ATOM 1644 C C . LEU A 1 211 ? -2.556 -6.306 -0.257 1.00 96.38 211 LEU A C 1
ATOM 1646 O O . LEU A 1 211 ? -3.664 -6.660 -0.653 1.00 96.38 211 LEU A O 1
ATOM 1650 N N . ALA A 1 212 ? -1.442 -6.962 -0.587 1.00 96.19 212 ALA A N 1
ATOM 1651 C CA . ALA A 1 212 ? -1.440 -8.167 -1.410 1.00 96.19 212 ALA A CA 1
ATOM 1652 C C . ALA A 1 212 ? -2.131 -9.343 -0.699 1.00 96.19 212 ALA A C 1
ATOM 1654 O O . ALA A 1 212 ? -2.932 -10.045 -1.310 1.00 96.19 212 ALA A O 1
ATOM 1655 N N . VAL A 1 213 ? -1.894 -9.527 0.601 1.00 96.81 213 VAL A N 1
ATOM 1656 C CA . VAL A 1 213 ? -2.602 -10.533 1.410 1.00 96.81 213 VAL A CA 1
ATOM 1657 C C . VAL A 1 213 ? -4.096 -10.231 1.483 1.00 96.81 213 VAL A C 1
ATOM 1659 O O . VAL A 1 213 ? -4.899 -11.138 1.274 1.00 96.81 213 VAL A O 1
ATOM 1662 N N . ALA A 1 214 ? -4.478 -8.971 1.701 1.00 95.94 214 ALA A N 1
ATOM 1663 C CA . ALA A 1 214 ? -5.876 -8.542 1.701 1.00 95.94 214 ALA A CA 1
ATOM 1664 C C . ALA A 1 214 ? -6.559 -8.903 0.372 1.00 95.94 214 ALA A C 1
ATOM 1666 O O . ALA A 1 214 ? -7.655 -9.467 0.343 1.00 95.94 214 ALA A O 1
ATOM 1667 N N . ALA A 1 215 ? -5.867 -8.635 -0.738 1.00 96.12 215 ALA A N 1
ATOM 1668 C CA . ALA A 1 215 ? -6.328 -8.942 -2.082 1.00 96.12 215 ALA A CA 1
ATOM 1669 C C . ALA A 1 215 ? -6.513 -10.447 -2.318 1.00 96.12 215 ALA A C 1
ATOM 1671 O O . ALA A 1 215 ? -7.566 -10.873 -2.804 1.00 96.12 215 ALA A O 1
ATOM 1672 N N . LEU A 1 216 ? -5.532 -11.260 -1.915 1.00 96.81 216 LEU A N 1
ATOM 1673 C CA . LEU A 1 216 ? -5.619 -12.719 -1.980 1.00 96.81 216 LEU A CA 1
ATOM 1674 C C . LEU A 1 216 ? -6.748 -13.264 -1.097 1.00 96.81 216 LEU A C 1
ATOM 1676 O O . LEU A 1 216 ? -7.476 -14.157 -1.527 1.00 96.81 216 LEU A O 1
ATOM 1680 N N . GLY A 1 217 ? -6.938 -12.710 0.101 1.00 95.25 217 GLY A N 1
ATOM 1681 C CA . GLY A 1 217 ? -8.022 -13.084 1.008 1.00 95.25 217 GLY A CA 1
ATOM 1682 C C . GLY A 1 217 ? -9.403 -12.772 0.433 1.00 95.25 217 GLY A C 1
ATOM 1683 O O . GLY A 1 217 ? -10.324 -13.570 0.589 1.00 95.25 217 GLY A O 1
ATOM 1684 N N . GLN A 1 218 ? -9.545 -11.659 -0.294 1.00 93.50 218 GLN A N 1
ATOM 1685 C CA . GLN A 1 218 ? -10.799 -11.295 -0.954 1.00 93.50 218 GLN A CA 1
ATOM 1686 C C . GLN A 1 218 ? -11.082 -12.151 -2.197 1.00 93.50 218 GLN A C 1
ATOM 1688 O O . GLN A 1 218 ? -12.211 -12.605 -2.387 1.00 93.50 218 GLN A O 1
ATOM 1693 N N . LYS A 1 219 ? -10.085 -12.369 -3.064 1.00 94.38 219 LYS A N 1
ATOM 1694 C CA . LYS A 1 219 ? -10.284 -13.077 -4.340 1.00 94.38 219 LYS A CA 1
ATOM 1695 C C . LYS A 1 219 ? -10.204 -14.595 -4.223 1.00 94.38 219 LYS A C 1
ATOM 1697 O O . LYS A 1 219 ? -10.961 -15.302 -4.885 1.00 94.38 219 LYS A O 1
ATOM 1702 N N . GLN A 1 220 ? -9.280 -15.104 -3.414 1.00 96.00 220 GLN A N 1
ATOM 1703 C CA . GLN A 1 220 ? -8.954 -16.529 -3.321 1.00 96.00 220 GLN A CA 1
ATOM 1704 C C . GLN A 1 220 ? -8.930 -17.042 -1.862 1.00 96.00 220 GLN A C 1
ATOM 1706 O O . GLN A 1 220 ? -7.989 -17.745 -1.476 1.00 96.00 220 GLN A O 1
ATOM 1711 N N . PRO A 1 221 ? -9.981 -16.795 -1.046 1.00 96.31 221 PRO A N 1
ATOM 1712 C CA . PRO A 1 221 ? -9.986 -17.128 0.385 1.00 96.31 221 PRO A CA 1
ATOM 1713 C C . PRO A 1 221 ? -9.737 -18.616 0.658 1.00 96.31 221 PRO A C 1
ATOM 1715 O O . PRO A 1 221 ? -8.985 -18.976 1.557 1.00 96.31 221 PRO A O 1
ATOM 1718 N N . LYS A 1 222 ? -10.320 -19.509 -0.153 1.00 96.69 222 LYS A N 1
ATOM 1719 C CA . LYS A 1 222 ? -10.160 -20.965 0.015 1.00 96.69 222 LYS A CA 1
ATOM 1720 C C . LYS A 1 222 ? -8.719 -21.427 -0.192 1.00 96.69 222 LYS A C 1
ATOM 1722 O O . LYS A 1 222 ? -8.260 -22.324 0.509 1.00 96.69 222 LYS A O 1
ATOM 1727 N N . ARG A 1 223 ? -8.018 -20.840 -1.166 1.00 96.62 223 ARG A N 1
ATOM 1728 C CA . ARG A 1 223 ? -6.617 -21.170 -1.440 1.00 96.62 223 ARG A CA 1
ATOM 1729 C C . ARG A 1 223 ? -5.717 -20.609 -0.349 1.00 96.62 223 ARG A C 1
ATOM 1731 O O . ARG A 1 223 ? -4.881 -21.350 0.151 1.00 96.62 223 ARG A O 1
ATOM 1738 N N . LEU A 1 224 ? -5.951 -19.361 0.062 1.00 96.06 224 LEU A N 1
ATOM 1739 C CA . LEU A 1 224 ? -5.210 -18.740 1.156 1.00 96.06 224 LEU A CA 1
ATOM 1740 C C . LEU A 1 224 ? -5.341 -19.551 2.454 1.00 96.06 224 LEU A C 1
ATOM 1742 O O . LEU A 1 224 ? -4.331 -19.873 3.070 1.00 96.06 224 LEU A O 1
ATOM 1746 N N . MET A 1 225 ? -6.560 -19.986 2.803 1.00 94.69 225 MET A N 1
ATOM 1747 C CA . MET A 1 225 ? -6.785 -20.906 3.925 1.00 94.69 225 MET A CA 1
ATOM 1748 C C . MET A 1 225 ? -6.017 -22.218 3.762 1.00 94.69 225 MET A C 1
ATOM 1750 O O . MET A 1 225 ? -5.365 -22.659 4.697 1.00 94.69 225 MET A O 1
ATOM 1754 N N . LYS A 1 226 ? -6.080 -22.850 2.584 1.00 93.94 226 LYS A N 1
ATOM 1755 C CA . LYS A 1 226 ? -5.409 -24.133 2.337 1.00 93.94 226 LYS A CA 1
ATOM 1756 C C . LYS A 1 226 ? -3.886 -24.039 2.470 1.00 93.94 226 LYS A C 1
ATOM 1758 O O . LYS A 1 226 ? -3.272 -24.986 2.944 1.00 93.94 226 LYS A O 1
ATOM 1763 N N . GLU A 1 227 ? -3.282 -22.957 1.986 1.00 93.06 227 GLU A N 1
ATOM 1764 C CA . GLU A 1 227 ? -1.824 -22.804 1.980 1.00 93.06 227 GLU A CA 1
ATOM 1765 C C . GLU A 1 227 ? -1.266 -22.361 3.337 1.00 93.06 227 GLU A C 1
ATOM 1767 O O . GLU A 1 227 ? -0.114 -22.666 3.621 1.00 93.06 227 GLU A O 1
ATOM 1772 N N . LEU A 1 228 ? -2.058 -21.669 4.166 1.00 93.44 228 LEU A N 1
ATOM 1773 C CA . LEU A 1 228 ? -1.552 -20.983 5.361 1.00 93.44 228 LEU A CA 1
ATOM 1774 C C . LEU A 1 228 ? -2.287 -21.318 6.664 1.00 93.44 228 LEU A C 1
ATOM 1776 O O . LEU A 1 228 ? -2.001 -20.687 7.676 1.00 93.44 228 LEU A O 1
ATOM 1780 N N . SER A 1 229 ? -3.214 -22.283 6.685 1.00 87.38 229 SER A N 1
ATOM 1781 C CA . SER A 1 229 ? -3.984 -22.615 7.899 1.00 87.38 229 SER A CA 1
ATOM 1782 C C . SER A 1 229 ? -3.106 -22.951 9.104 1.00 87.38 229 SER A C 1
ATOM 1784 O O . SER A 1 229 ? -3.478 -22.642 10.228 1.00 87.38 229 SER A O 1
ATOM 1786 N N . GLU A 1 230 ? -1.930 -23.534 8.869 1.00 87.50 230 GLU A N 1
ATOM 1787 C CA . GLU A 1 230 ? -0.946 -23.845 9.912 1.00 87.50 230 GLU A CA 1
ATOM 1788 C C . GLU A 1 230 ? -0.426 -22.605 10.654 1.00 87.50 230 GLU A C 1
ATOM 1790 O O . GLU A 1 230 ? -0.040 -22.708 11.809 1.00 87.50 230 GLU A O 1
ATOM 1795 N N . LEU A 1 231 ? -0.438 -21.422 10.028 1.00 88.94 231 LEU A N 1
ATOM 1796 C CA . LEU A 1 231 ? -0.037 -20.171 10.682 1.00 88.94 231 LEU A CA 1
ATOM 1797 C C . LEU A 1 231 ? -1.089 -19.667 11.676 1.00 88.94 231 LEU A C 1
ATOM 1799 O O . LEU A 1 231 ? -0.790 -18.802 12.496 1.00 88.94 231 LEU A O 1
ATOM 1803 N N . ALA A 1 232 ? -2.322 -20.168 11.582 1.00 81.81 232 ALA A N 1
ATOM 1804 C CA . ALA A 1 232 ? -3.403 -19.806 12.488 1.00 81.81 232 ALA A CA 1
ATOM 1805 C C . ALA A 1 232 ? -3.385 -20.634 13.785 1.00 81.81 232 ALA A C 1
ATOM 1807 O O . ALA A 1 232 ? -4.059 -20.275 14.751 1.00 81.81 232 ALA A O 1
ATOM 1808 N N . GLU A 1 233 ? -2.633 -21.735 13.808 1.00 78.62 233 GLU A N 1
ATOM 1809 C CA . GLU A 1 233 ? -2.403 -22.548 14.997 1.00 78.62 233 GLU A CA 1
ATOM 1810 C C . GLU A 1 233 ? -1.214 -21.952 15.747 1.00 78.62 233 GLU A C 1
ATOM 1812 O O . GLU A 1 233 ? -0.071 -22.078 15.309 1.00 78.62 233 GLU A O 1
ATOM 1817 N N . VAL A 1 234 ? -1.479 -21.246 16.849 1.00 70.69 234 VAL A N 1
ATOM 1818 C CA . VAL A 1 234 ? -0.409 -20.615 17.623 1.00 70.69 234 VAL A CA 1
ATOM 1819 C C . VAL A 1 234 ? -0.178 -21.344 18.932 1.00 70.69 234 VAL A C 1
ATOM 1821 O O . VAL A 1 234 ? -1.117 -21.607 19.683 1.00 70.69 234 VAL A O 1
ATOM 1824 N N . GLU A 1 235 ? 1.086 -21.652 19.214 1.00 64.31 235 GLU A N 1
ATOM 1825 C CA . GLU A 1 235 ? 1.495 -22.180 20.509 1.00 64.31 235 GLU A CA 1
ATOM 1826 C C . GLU A 1 235 ? 1.253 -21.114 21.588 1.00 64.31 235 GLU A C 1
ATOM 1828 O O . GLU A 1 235 ? 1.672 -19.959 21.472 1.00 64.31 235 GLU A O 1
ATOM 1833 N N . THR A 1 236 ? 0.537 -21.502 22.644 1.00 54.03 236 THR A N 1
ATOM 1834 C CA . THR A 1 236 ? 0.168 -20.629 23.770 1.00 54.03 236 THR A CA 1
ATOM 1835 C C . THR A 1 236 ? 1.352 -20.261 24.663 1.00 54.03 236 THR A C 1
ATOM 1837 O O . THR A 1 236 ? 1.232 -19.368 25.498 1.00 54.03 236 THR A O 1
ATOM 1840 N N . GLU A 1 237 ? 2.489 -20.937 24.507 1.00 48.47 237 GLU A N 1
ATOM 1841 C CA . GLU A 1 237 ? 3.677 -20.757 25.336 1.00 48.47 237 GLU A CA 1
ATOM 1842 C C . GLU A 1 237 ? 4.739 -19.962 24.580 1.00 48.47 237 GLU A C 1
ATOM 1844 O O . GLU A 1 237 ? 5.637 -20.509 23.952 1.00 48.47 237 GLU A O 1
ATOM 1849 N N . ASN A 1 238 ? 4.661 -18.637 24.669 1.00 50.78 238 ASN A N 1
ATOM 1850 C CA . ASN A 1 238 ? 5.825 -17.793 24.431 1.00 50.78 238 ASN A CA 1
ATOM 1851 C C . ASN A 1 238 ? 6.095 -16.975 25.695 1.00 50.78 238 ASN A C 1
ATOM 1853 O O . ASN A 1 238 ? 5.719 -15.813 25.805 1.00 50.78 238 ASN A O 1
ATOM 1857 N N . ASP A 1 239 ? 6.805 -17.595 26.641 1.00 43.56 239 ASP A N 1
ATOM 1858 C CA . ASP A 1 239 ? 7.357 -16.989 27.867 1.00 43.56 239 ASP A CA 1
ATOM 1859 C C . ASP A 1 239 ? 8.508 -15.994 27.585 1.00 43.56 239 ASP A C 1
ATOM 1861 O O . ASP A 1 239 ? 9.340 -15.686 28.446 1.00 43.56 239 ASP A O 1
ATOM 1865 N N . TYR A 1 240 ? 8.603 -15.477 26.358 1.00 45.38 240 TYR A N 1
ATOM 1866 C CA . TYR A 1 240 ? 9.683 -14.586 25.967 1.00 45.38 240 TYR A CA 1
ATOM 1867 C C . TYR A 1 240 ? 9.362 -13.140 26.355 1.00 45.38 240 TYR A C 1
ATOM 1869 O O . TYR A 1 240 ? 8.697 -12.391 25.639 1.00 45.38 240 TYR A O 1
ATOM 1877 N N . TYR A 1 241 ? 9.885 -12.740 27.514 1.00 44.00 241 TYR A N 1
ATOM 1878 C CA . TYR A 1 241 ? 9.907 -11.365 28.006 1.00 44.00 241 TYR A CA 1
ATOM 1879 C C . TYR A 1 241 ? 10.708 -10.461 27.058 1.00 44.00 241 TYR A C 1
ATOM 1881 O O . TYR A 1 241 ? 11.923 -10.314 27.202 1.00 44.00 241 TYR A O 1
ATOM 1889 N N . TYR A 1 242 ? 10.043 -9.827 26.092 1.00 47.66 242 TYR A N 1
ATOM 1890 C CA . TYR A 1 242 ? 10.694 -8.837 25.239 1.00 47.66 242 TYR A CA 1
ATOM 1891 C C . TYR A 1 242 ? 10.600 -7.432 25.845 1.00 47.66 242 TYR A C 1
ATOM 1893 O O . TYR A 1 242 ? 9.520 -6.918 26.133 1.00 47.66 242 TYR A O 1
ATOM 1901 N N . TRP A 1 243 ? 11.759 -6.798 26.022 1.00 37.69 243 TRP A N 1
ATOM 1902 C CA . TRP A 1 243 ? 11.886 -5.377 26.336 1.00 37.69 243 TRP A CA 1
ATOM 1903 C C . TRP A 1 243 ? 11.879 -4.576 25.028 1.00 37.69 243 TRP A C 1
ATOM 1905 O O . TRP A 1 243 ? 12.889 -4.528 24.332 1.00 37.69 243 TRP A O 1
ATOM 1915 N N . GLY A 1 244 ? 10.758 -3.932 24.689 1.00 48.16 244 GLY A N 1
ATOM 1916 C CA . GLY A 1 244 ? 10.680 -3.011 23.549 1.00 48.16 244 GLY A CA 1
ATOM 1917 C C . GLY A 1 244 ? 9.351 -3.053 22.794 1.00 48.16 244 GLY A C 1
ATOM 1918 O O . GLY A 1 244 ? 8.522 -3.929 23.015 1.00 48.16 244 GLY A O 1
ATOM 1919 N N . TYR A 1 245 ? 9.157 -2.081 21.897 1.00 50.78 245 TYR A N 1
ATOM 1920 C CA . TYR A 1 245 ? 8.001 -1.989 20.996 1.00 50.78 245 TYR A CA 1
ATOM 1921 C C . TYR A 1 245 ? 7.895 -3.272 20.149 1.00 50.78 245 TYR A C 1
ATOM 1923 O O . TYR A 1 245 ? 8.691 -3.467 19.230 1.00 50.78 245 TYR A O 1
ATOM 1931 N N . SER A 1 246 ? 6.919 -4.140 20.432 1.00 61.72 246 SER A N 1
ATOM 1932 C CA . SER A 1 246 ? 6.597 -5.263 19.544 1.00 61.72 246 SER A CA 1
ATOM 1933 C C . SER A 1 246 ? 5.853 -4.707 18.330 1.00 61.72 246 SER A C 1
ATOM 1935 O O . SER A 1 246 ? 4.655 -4.454 18.377 1.00 61.72 246 SER A O 1
ATOM 1937 N N . ASN A 1 247 ? 6.569 -4.414 17.246 1.00 70.69 247 ASN A N 1
ATOM 1938 C CA . ASN A 1 247 ? 5.934 -4.101 15.971 1.00 70.69 247 ASN A CA 1
ATOM 1939 C C . ASN A 1 247 ? 5.758 -5.404 15.195 1.00 70.69 247 ASN A C 1
ATOM 1941 O O . ASN A 1 247 ? 6.743 -6.048 14.846 1.00 70.69 247 ASN A O 1
ATOM 1945 N N . ARG A 1 248 ? 4.504 -5.770 14.920 1.00 83.69 248 ARG A N 1
ATOM 1946 C CA . ARG A 1 248 ? 4.175 -6.880 14.022 1.00 83.69 248 ARG A CA 1
ATOM 1947 C C . ARG A 1 248 ? 4.277 -6.437 12.575 1.00 83.69 248 ARG A C 1
ATOM 1949 O O . ARG A 1 248 ? 3.978 -5.284 12.244 1.00 83.69 248 ARG A O 1
ATOM 1956 N N . SER A 1 249 ? 4.699 -7.360 11.724 1.00 88.69 249 SER A N 1
ATOM 1957 C CA . SER A 1 249 ? 4.831 -7.092 10.300 1.00 88.69 249 SER A CA 1
ATOM 1958 C C . SER A 1 249 ? 3.449 -6.908 9.656 1.00 88.69 249 SER A C 1
ATOM 1960 O O . SER A 1 249 ? 2.499 -7.588 10.054 1.00 88.69 249 SER A O 1
ATOM 1962 N N . PRO A 1 250 ? 3.300 -6.030 8.645 1.00 90.50 250 PRO A N 1
ATOM 1963 C CA . PRO A 1 250 ? 2.001 -5.768 8.021 1.00 90.50 250 PRO A CA 1
ATOM 1964 C C . PRO A 1 250 ? 1.310 -7.029 7.480 1.00 90.50 250 PRO A C 1
ATOM 1966 O O . PRO A 1 250 ? 0.106 -7.196 7.656 1.00 90.50 250 PRO A O 1
ATOM 1969 N N . VAL A 1 251 ? 2.070 -7.945 6.863 1.00 94.56 251 VAL A N 1
ATOM 1970 C CA . VAL A 1 251 ? 1.540 -9.229 6.367 1.00 94.56 251 VAL A CA 1
ATOM 1971 C C . VAL A 1 251 ? 0.955 -10.075 7.496 1.00 94.56 251 VAL A C 1
ATOM 1973 O O . VAL A 1 251 ? -0.126 -10.634 7.332 1.00 94.56 251 VAL A O 1
ATOM 1976 N N . THR A 1 252 ? 1.630 -10.141 8.643 1.00 93.88 252 THR A N 1
ATOM 1977 C CA . THR A 1 252 ? 1.174 -10.902 9.813 1.00 93.88 252 THR A CA 1
ATOM 1978 C C . THR A 1 252 ? -0.150 -10.361 10.345 1.00 93.88 252 THR A C 1
ATOM 1980 O O . THR A 1 252 ? -1.063 -11.136 10.621 1.00 93.88 252 THR A O 1
ATOM 1983 N N . ILE A 1 253 ? -0.280 -9.033 10.440 1.00 92.56 253 ILE A N 1
ATOM 1984 C CA . ILE A 1 253 ? -1.517 -8.378 10.885 1.00 92.56 253 ILE A CA 1
ATOM 1985 C C . ILE A 1 253 ? -2.661 -8.687 9.912 1.00 92.56 253 ILE A C 1
ATOM 1987 O O . ILE A 1 253 ? -3.740 -9.083 10.344 1.00 92.56 253 ILE A O 1
ATOM 1991 N N . GLU A 1 254 ? -2.437 -8.552 8.602 1.00 95.06 254 GLU A N 1
ATOM 1992 C CA . GLU A 1 254 ? -3.486 -8.811 7.609 1.00 95.06 254 GLU A CA 1
ATOM 1993 C C . GLU A 1 254 ? -3.882 -10.301 7.554 1.00 95.06 254 GLU A C 1
ATOM 1995 O O . GLU A 1 254 ? -5.064 -10.611 7.410 1.00 95.06 254 GLU A O 1
ATOM 2000 N N . LEU A 1 255 ? -2.939 -11.236 7.741 1.00 95.94 255 LEU A N 1
ATOM 2001 C CA . LEU A 1 255 ? -3.242 -12.669 7.872 1.00 95.94 255 LEU A CA 1
ATOM 2002 C C . LEU A 1 255 ? -4.068 -12.968 9.127 1.00 95.94 255 LEU A C 1
ATOM 2004 O O . LEU A 1 255 ? -5.051 -13.702 9.047 1.00 95.94 255 LEU A O 1
ATOM 2008 N N . ALA A 1 256 ? -3.715 -12.375 10.270 1.00 95.19 256 ALA A N 1
ATOM 2009 C CA . ALA A 1 256 ? -4.494 -12.503 11.498 1.00 95.19 256 ALA A CA 1
ATOM 2010 C C . ALA A 1 256 ? -5.920 -11.966 11.316 1.00 95.19 256 ALA A C 1
ATOM 2012 O O . ALA A 1 256 ? -6.884 -12.628 11.697 1.00 95.19 256 A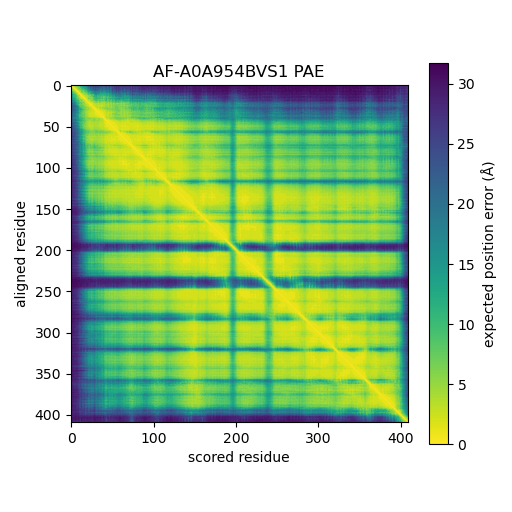LA A O 1
ATOM 2013 N N . THR A 1 257 ? -6.067 -10.810 10.662 1.00 95.19 257 THR A N 1
ATOM 2014 C CA . THR A 1 257 ? -7.374 -10.242 10.305 1.00 95.19 257 THR A CA 1
ATOM 2015 C C . THR A 1 257 ? -8.155 -11.172 9.384 1.00 95.19 257 THR A C 1
ATOM 2017 O O . THR A 1 257 ? -9.349 -11.391 9.590 1.00 95.19 257 THR A O 1
ATOM 2020 N N . PHE A 1 258 ? -7.495 -11.753 8.380 1.00 96.06 258 PHE A N 1
ATOM 2021 C CA . PHE A 1 258 ? -8.111 -12.721 7.482 1.00 96.06 258 PHE A CA 1
ATOM 2022 C C . PHE A 1 258 ? -8.636 -13.944 8.244 1.00 96.06 258 PHE A C 1
ATOM 2024 O O . PHE A 1 258 ? -9.809 -14.281 8.086 1.00 96.06 258 PHE A O 1
ATOM 2031 N N . PHE A 1 259 ? -7.824 -14.573 9.100 1.00 95.81 259 PHE A N 1
ATOM 2032 C CA . PHE A 1 259 ? -8.242 -15.743 9.880 1.00 95.81 259 PHE A CA 1
ATOM 2033 C C . PHE A 1 259 ? -9.363 -15.424 10.872 1.00 95.81 259 PHE A C 1
ATOM 2035 O O . PHE A 1 259 ? -10.336 -16.180 10.943 1.00 95.81 259 PHE A O 1
ATOM 2042 N N . ALA A 1 260 ? -9.292 -14.280 11.555 1.00 94.88 260 ALA A N 1
ATOM 2043 C CA . ALA A 1 260 ? -10.338 -13.834 12.472 1.00 94.88 260 ALA A CA 1
ATOM 2044 C C . ALA A 1 260 ? -11.687 -13.676 11.754 1.00 94.88 260 ALA A C 1
ATOM 2046 O O . ALA A 1 260 ? -12.706 -14.178 12.227 1.00 94.88 260 ALA A O 1
ATOM 2047 N N . ARG A 1 261 ? -11.688 -13.107 10.540 1.00 92.38 261 ARG A N 1
ATOM 2048 C CA . ARG A 1 261 ? -12.889 -13.009 9.687 1.00 92.38 261 ARG A CA 1
ATOM 2049 C C . ARG A 1 261 ? -13.428 -14.366 9.220 1.00 92.38 261 ARG A C 1
ATOM 2051 O O . ARG A 1 261 ? -14.597 -14.450 8.854 1.00 92.38 261 ARG A O 1
ATOM 2058 N N . GLN A 1 262 ? -12.607 -15.418 9.228 1.00 93.25 262 GLN A N 1
ATOM 2059 C CA . GLN A 1 262 ? -13.039 -16.803 8.991 1.00 93.25 262 GLN A CA 1
ATOM 2060 C C . GLN A 1 262 ? -13.474 -17.529 10.279 1.00 93.25 262 GLN A C 1
ATOM 2062 O O . GLN A 1 262 ? -13.791 -18.716 10.231 1.00 93.25 262 GLN A O 1
ATOM 2067 N N . GLY A 1 263 ? -13.502 -16.839 11.424 1.00 91.88 263 GLY A N 1
ATOM 2068 C CA . GLY A 1 263 ? -13.902 -17.388 12.719 1.00 91.88 263 GLY A CA 1
ATOM 2069 C C . GLY A 1 263 ? -12.761 -17.980 13.552 1.00 91.88 263 GLY A C 1
ATOM 2070 O O . GLY A 1 263 ? -13.037 -18.554 14.601 1.00 91.88 263 GLY A O 1
ATOM 2071 N N . ASN A 1 264 ? -11.500 -17.853 13.123 1.00 93.31 264 ASN A N 1
ATOM 2072 C CA . ASN A 1 264 ? -10.338 -18.245 13.924 1.00 93.31 264 ASN A CA 1
ATOM 2073 C C . ASN A 1 264 ? -9.608 -17.004 14.456 1.00 93.31 264 ASN A C 1
ATOM 2075 O O . ASN A 1 264 ? -8.793 -16.404 13.756 1.00 93.31 264 ASN A O 1
ATOM 2079 N N . THR A 1 265 ? -9.901 -16.626 15.700 1.00 93.50 265 THR A N 1
ATOM 2080 C CA . THR A 1 265 ? -9.347 -15.422 16.337 1.00 93.50 265 THR A CA 1
ATOM 2081 C C . THR A 1 265 ? -8.012 -15.658 17.036 1.00 93.50 265 THR A C 1
ATOM 2083 O O . THR A 1 265 ? -7.347 -14.684 17.363 1.00 93.50 265 THR A O 1
ATOM 2086 N N . ALA A 1 266 ? -7.568 -16.909 17.207 1.00 91.62 266 ALA A N 1
ATOM 2087 C CA . ALA A 1 266 ? -6.446 -17.256 18.085 1.00 91.62 266 ALA A CA 1
ATOM 2088 C C . ALA A 1 266 ? -5.162 -16.472 17.771 1.00 91.62 266 ALA A C 1
ATOM 2090 O O . ALA A 1 266 ? -4.501 -15.957 18.675 1.00 91.62 266 ALA A O 1
ATOM 2091 N N . LEU A 1 267 ? -4.831 -16.333 16.482 1.00 92.31 267 LEU A N 1
ATOM 2092 C CA . LEU A 1 267 ? -3.684 -15.531 16.069 1.00 92.31 267 LEU A CA 1
ATOM 2093 C C . LEU A 1 267 ? -3.883 -14.049 16.409 1.00 92.31 267 LEU A C 1
ATOM 2095 O O . LEU A 1 267 ? -2.977 -13.436 16.964 1.00 92.31 267 LEU A O 1
ATOM 2099 N N . MET A 1 268 ? -5.054 -13.480 16.116 1.00 93.88 268 MET A N 1
ATOM 2100 C CA . MET A 1 268 ? -5.344 -12.077 16.420 1.00 93.88 268 MET A CA 1
ATOM 2101 C C . MET A 1 268 ? -5.283 -11.798 17.926 1.00 93.88 268 MET A C 1
ATOM 2103 O O . MET A 1 268 ? -4.634 -10.840 18.343 1.00 93.88 268 MET A O 1
ATOM 2107 N N . ASP A 1 269 ? -5.877 -12.673 18.736 1.00 91.56 269 ASP A N 1
ATOM 2108 C CA . ASP A 1 269 ? -5.882 -12.568 20.195 1.00 91.56 269 ASP A CA 1
ATOM 2109 C C . ASP A 1 269 ? -4.454 -12.584 20.743 1.00 91.56 269 ASP A C 1
ATOM 2111 O O . ASP A 1 269 ? -4.089 -11.755 21.579 1.00 91.56 269 ASP A O 1
ATOM 2115 N N . LYS A 1 270 ? -3.593 -13.463 20.216 1.00 89.38 270 LYS A N 1
ATOM 2116 C CA . LYS A 1 270 ? -2.169 -13.451 20.557 1.00 89.38 270 LYS A CA 1
ATOM 2117 C C . LYS A 1 270 ? -1.500 -12.129 20.185 1.00 89.38 270 LYS A C 1
ATOM 2119 O O . LYS A 1 270 ? -0.778 -11.575 21.010 1.00 89.38 270 LYS A O 1
ATOM 2124 N N . LEU A 1 271 ? -1.704 -11.624 18.965 1.00 89.25 271 LEU A N 1
ATOM 2125 C CA . LEU A 1 271 ? -1.074 -10.370 18.535 1.00 89.25 271 LEU A CA 1
ATOM 2126 C C . LEU A 1 271 ? -1.484 -9.201 19.440 1.00 89.25 271 LEU A C 1
ATOM 2128 O O . LEU A 1 271 ? -0.627 -8.402 19.818 1.00 89.25 271 LEU A O 1
ATOM 2132 N N . ILE A 1 272 ? -2.764 -9.120 19.812 1.00 89.62 272 ILE A N 1
ATOM 2133 C CA . ILE A 1 272 ? -3.273 -8.117 20.754 1.00 89.62 272 ILE A CA 1
ATOM 2134 C C . ILE A 1 272 ? -2.615 -8.293 22.127 1.00 89.62 272 ILE A C 1
ATOM 2136 O O . ILE A 1 272 ? -2.042 -7.334 22.641 1.00 89.62 272 ILE A O 1
ATOM 2140 N N . ASN A 1 273 ? -2.605 -9.510 22.677 1.00 87.75 273 ASN A N 1
ATOM 2141 C CA . ASN A 1 273 ? -1.996 -9.800 23.979 1.00 87.75 273 ASN A CA 1
ATOM 2142 C C . ASN A 1 273 ? -0.500 -9.449 24.021 1.00 87.75 273 ASN A C 1
ATOM 2144 O O . ASN A 1 273 ? -0.017 -8.903 25.017 1.00 87.75 273 ASN A O 1
ATOM 2148 N N . ASP A 1 274 ? 0.238 -9.717 22.943 1.00 82.62 274 ASP A N 1
ATOM 2149 C CA . ASP A 1 274 ? 1.657 -9.370 22.824 1.00 82.62 274 ASP A CA 1
ATOM 2150 C C . ASP A 1 274 ? 1.862 -7.845 22.812 1.00 82.62 274 ASP A C 1
ATOM 2152 O O . ASP A 1 274 ? 2.734 -7.319 23.514 1.00 82.62 274 ASP A O 1
ATOM 2156 N N . LEU A 1 275 ? 1.042 -7.120 22.038 1.00 82.62 275 LEU A N 1
ATOM 2157 C CA . LEU A 1 275 ? 1.081 -5.657 21.965 1.00 82.62 275 LEU A CA 1
ATOM 2158 C C . LEU A 1 275 ? 0.747 -5.020 23.316 1.00 82.62 275 LEU A C 1
ATOM 2160 O O . LEU A 1 275 ? 1.433 -4.090 23.746 1.00 82.62 275 LEU A O 1
ATOM 2164 N N . GLU A 1 276 ? -0.273 -5.529 24.004 1.00 82.44 276 GLU A N 1
ATOM 2165 C CA . GLU A 1 276 ? -0.688 -5.043 25.319 1.00 82.44 276 GLU A CA 1
ATOM 2166 C C . GLU A 1 276 ? 0.355 -5.344 26.394 1.00 82.44 276 GLU A C 1
ATOM 2168 O O . GLU A 1 276 ? 0.719 -4.454 27.166 1.00 82.44 276 GLU A O 1
ATOM 2173 N N . SER A 1 277 ? 0.919 -6.552 26.401 1.00 80.00 277 SER A N 1
ATOM 2174 C CA . SER A 1 277 ? 1.986 -6.933 27.334 1.00 80.00 277 SER A CA 1
ATOM 2175 C C . SER A 1 277 ? 3.211 -6.022 27.206 1.00 80.00 277 SER A C 1
ATOM 2177 O O . SER A 1 277 ? 3.826 -5.659 28.213 1.00 80.00 277 SER A O 1
ATOM 2179 N N . GLY A 1 278 ? 3.516 -5.570 25.984 1.00 74.06 278 GLY A N 1
ATOM 2180 C CA . GLY A 1 278 ? 4.574 -4.596 25.707 1.00 74.06 278 GLY A CA 1
ATOM 2181 C C . GLY A 1 278 ? 4.347 -3.216 26.343 1.00 74.06 278 GLY A C 1
ATOM 2182 O O . GLY A 1 278 ? 5.311 -2.508 26.633 1.00 74.06 278 GLY A O 1
ATOM 2183 N N . THR A 1 279 ? 3.096 -2.839 26.634 1.00 75.62 279 THR A N 1
ATOM 2184 C CA . THR A 1 279 ? 2.769 -1.533 27.239 1.00 75.62 279 THR A CA 1
ATOM 2185 C C . THR A 1 279 ? 2.991 -1.470 28.749 1.00 75.62 279 THR A C 1
ATOM 2187 O O . THR A 1 279 ? 3.066 -0.371 29.299 1.00 75.62 279 THR A O 1
ATOM 2190 N N . ARG A 1 280 ? 3.162 -2.616 29.427 1.00 73.44 280 ARG A N 1
ATOM 2191 C CA . ARG A 1 280 ? 3.246 -2.724 30.898 1.00 73.44 280 ARG A CA 1
ATOM 2192 C C . ARG A 1 280 ? 4.297 -1.812 31.544 1.00 73.44 280 ARG A C 1
ATOM 2194 O O . ARG A 1 280 ? 4.142 -1.420 32.697 1.00 73.44 280 ARG A O 1
ATOM 2201 N N . TRP A 1 281 ? 5.366 -1.494 30.819 1.00 72.81 281 TRP A N 1
ATOM 2202 C CA . TRP A 1 281 ? 6.508 -0.719 31.320 1.00 72.81 281 TRP A CA 1
ATOM 2203 C C . TRP A 1 281 ? 6.582 0.702 30.746 1.00 72.81 281 TRP A C 1
ATOM 2205 O O . TRP A 1 281 ? 7.543 1.425 31.007 1.00 72.81 281 TRP A O 1
ATOM 2215 N N . MET A 1 282 ? 5.593 1.102 29.946 1.00 75.38 282 MET A N 1
ATOM 2216 C CA . MET A 1 282 ? 5.576 2.379 29.237 1.00 75.38 282 MET A CA 1
ATOM 2217 C C . MET A 1 282 ? 4.766 3.433 29.996 1.00 75.38 282 MET A C 1
ATOM 2219 O O . MET A 1 282 ? 3.813 3.119 30.706 1.00 75.38 282 MET A O 1
ATOM 2223 N N . GLN A 1 283 ? 5.124 4.709 29.826 1.00 72.00 283 GLN A N 1
ATOM 2224 C CA . GLN A 1 283 ? 4.313 5.806 30.360 1.00 72.00 283 GLN A CA 1
ATOM 2225 C C . GLN A 1 283 ? 3.007 5.948 29.557 1.00 72.00 283 GLN A C 1
ATOM 2227 O O . GLN A 1 283 ? 3.040 5.756 28.341 1.00 72.00 283 GLN A O 1
ATOM 2232 N N . PRO A 1 284 ? 1.888 6.375 30.175 1.00 65.75 284 PRO A N 1
ATOM 2233 C CA . PRO A 1 284 ? 0.595 6.538 29.496 1.00 65.75 284 PRO A CA 1
ATOM 2234 C C . PRO A 1 284 ? 0.631 7.352 28.189 1.00 65.75 284 PRO A C 1
ATOM 2236 O O . PRO A 1 284 ? 0.006 6.992 27.199 1.00 65.75 284 PRO A O 1
ATOM 2239 N N . GLY A 1 285 ? 1.433 8.421 28.121 1.00 65.31 285 GLY A N 1
ATOM 2240 C CA . GLY A 1 285 ? 1.582 9.211 26.888 1.00 65.31 285 GLY A CA 1
ATOM 2241 C C . GLY A 1 285 ? 2.335 8.494 25.752 1.00 65.31 285 GLY A C 1
ATOM 2242 O O . GLY A 1 285 ? 2.284 8.932 24.607 1.00 65.31 285 GLY A O 1
ATOM 2243 N N . GLN A 1 286 ? 3.039 7.397 26.048 1.00 75.12 286 GLN A N 1
ATOM 2244 C CA . GLN A 1 286 ? 3.848 6.629 25.093 1.00 75.12 286 GLN A CA 1
ATOM 2245 C C . GLN A 1 286 ? 3.104 5.408 24.531 1.00 75.12 286 GLN A C 1
ATOM 2247 O O . GLN A 1 286 ? 3.530 4.855 23.514 1.00 75.12 286 GLN A O 1
ATOM 2252 N N . THR A 1 287 ? 2.012 4.982 25.173 1.00 83.56 287 THR A N 1
ATOM 2253 C CA . THR A 1 287 ? 1.246 3.782 24.801 1.00 83.56 287 THR A CA 1
ATOM 2254 C C . THR A 1 287 ? 0.190 4.052 23.736 1.00 83.56 287 THR A C 1
ATOM 2256 O O . THR A 1 287 ? -0.210 3.110 23.055 1.00 83.56 287 THR A O 1
ATOM 2259 N N . LEU A 1 288 ? -0.228 5.311 23.530 1.00 86.50 288 LEU A N 1
ATOM 2260 C CA . LEU A 1 288 ? -1.319 5.657 22.608 1.00 86.50 288 LEU A CA 1
ATOM 2261 C C . LEU A 1 288 ? -1.129 5.047 21.211 1.00 86.50 288 LEU A C 1
ATOM 2263 O O . LEU A 1 288 ? -2.075 4.509 20.652 1.00 86.50 288 LEU A O 1
ATOM 2267 N N . GLY A 1 289 ? 0.091 5.058 20.664 1.00 85.75 289 GLY A N 1
ATOM 2268 C CA . GLY A 1 289 ? 0.358 4.476 19.343 1.00 85.75 289 GLY A CA 1
ATOM 2269 C C . GLY A 1 289 ? 0.056 2.977 19.258 1.00 85.75 289 GLY A C 1
ATOM 2270 O O . GLY A 1 289 ? -0.460 2.514 18.243 1.00 85.75 289 GLY A O 1
ATOM 2271 N N . LEU A 1 290 ? 0.324 2.228 20.329 1.00 86.50 290 LEU A N 1
ATOM 2272 C CA . LEU A 1 290 ? -0.022 0.808 20.433 1.00 86.50 290 LEU A CA 1
ATOM 2273 C C . LEU A 1 290 ? -1.528 0.628 20.635 1.00 86.50 290 LEU A C 1
ATOM 2275 O O . LEU A 1 290 ? -2.136 -0.200 19.966 1.00 86.50 290 LEU A O 1
ATOM 2279 N N . GLN A 1 291 ? -2.148 1.452 21.480 1.00 89.69 291 GLN A N 1
ATOM 2280 C CA . GLN A 1 291 ? -3.585 1.379 21.767 1.00 89.69 291 GLN A CA 1
ATOM 2281 C C . GLN A 1 291 ? -4.444 1.679 20.535 1.00 89.69 291 GLN A C 1
ATOM 2283 O O . GLN A 1 291 ? -5.448 1.013 20.304 1.00 89.69 291 GLN A O 1
ATOM 2288 N N . VAL A 1 292 ? -4.011 2.618 19.693 1.00 90.94 292 VAL A N 1
ATOM 2289 C CA . VAL A 1 292 ? -4.635 2.909 18.395 1.00 90.94 292 VAL A CA 1
ATOM 2290 C C . VAL A 1 292 ? -4.557 1.696 17.458 1.00 90.94 292 VAL A C 1
ATOM 2292 O O . VAL A 1 292 ? -5.534 1.378 16.785 1.00 90.94 292 VAL A O 1
ATOM 2295 N N . ARG A 1 293 ? -3.429 0.973 17.441 1.00 90.31 293 ARG A N 1
ATOM 2296 C CA . ARG A 1 293 ? -3.278 -0.256 16.640 1.00 90.31 293 ARG A CA 1
ATOM 2297 C C . ARG A 1 293 ? -4.146 -1.397 17.162 1.00 90.31 293 ARG A C 1
ATOM 2299 O O . ARG A 1 293 ? -4.793 -2.059 16.359 1.00 90.31 293 ARG A O 1
ATOM 2306 N N . VAL A 1 294 ? -4.198 -1.597 18.479 1.00 92.06 294 VAL A N 1
ATOM 2307 C CA . VAL A 1 294 ? -5.076 -2.600 19.104 1.00 92.06 294 VAL A CA 1
ATOM 2308 C C . VAL A 1 294 ? -6.540 -2.287 18.794 1.00 92.06 294 VAL A C 1
ATOM 2310 O O . VAL A 1 294 ? -7.253 -3.161 18.316 1.00 92.06 294 VAL A O 1
ATOM 2313 N N . ALA A 1 295 ? -6.968 -1.030 18.945 1.00 94.81 295 ALA A N 1
ATOM 2314 C CA . ALA A 1 295 ? -8.321 -0.611 18.583 1.00 94.81 295 ALA A CA 1
ATOM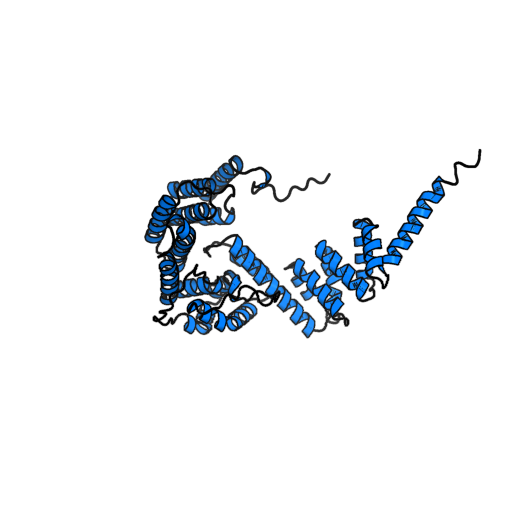 2315 C C . ALA A 1 295 ? -8.632 -0.890 17.101 1.00 94.81 295 ALA A C 1
ATOM 2317 O O . ALA A 1 295 ? -9.711 -1.380 16.778 1.00 94.81 295 ALA A O 1
ATOM 2318 N N . ALA A 1 296 ? -7.683 -0.642 16.191 1.00 93.88 296 ALA A N 1
ATOM 2319 C CA . ALA A 1 296 ? -7.848 -0.990 14.781 1.00 93.88 296 ALA A CA 1
ATOM 2320 C C . ALA A 1 296 ? -8.027 -2.504 14.556 1.00 93.88 296 ALA A C 1
ATOM 2322 O O . ALA A 1 296 ? -8.885 -2.906 13.770 1.00 93.88 296 ALA A O 1
ATOM 2323 N N . MET A 1 297 ? -7.260 -3.348 15.248 1.00 94.38 297 MET A N 1
ATOM 2324 C CA . MET A 1 297 ? -7.401 -4.809 15.180 1.00 94.38 297 MET A CA 1
ATOM 2325 C C . MET A 1 297 ? -8.766 -5.267 15.708 1.00 94.38 297 MET A C 1
ATOM 2327 O O . MET A 1 297 ? -9.473 -6.009 15.027 1.00 94.38 297 MET A O 1
ATOM 2331 N N . GLN A 1 298 ? -9.186 -4.744 16.861 1.00 94.44 298 GLN A N 1
ATOM 2332 C CA . GLN A 1 298 ? -10.487 -5.027 17.470 1.00 94.44 298 GLN A CA 1
ATOM 2333 C C . GLN A 1 298 ? -11.647 -4.750 16.505 1.00 94.44 298 GLN A C 1
ATOM 2335 O O . GLN A 1 298 ? -12.520 -5.597 16.322 1.00 94.44 298 GLN A O 1
ATOM 2340 N N . ILE A 1 299 ? -11.632 -3.613 15.802 1.00 94.12 299 ILE A N 1
ATOM 2341 C CA . ILE A 1 299 ? -12.722 -3.265 14.878 1.00 94.12 299 ILE A CA 1
ATOM 2342 C C . ILE A 1 299 ? -12.648 -4.009 13.540 1.00 94.12 299 ILE A C 1
ATOM 2344 O O . ILE A 1 299 ? -13.680 -4.327 12.955 1.00 94.12 299 ILE A O 1
ATOM 2348 N N . THR A 1 300 ? -11.446 -4.276 13.018 1.00 90.81 300 THR A N 1
ATOM 2349 C CA . THR A 1 300 ? -11.284 -4.854 11.669 1.00 90.81 300 THR A CA 1
ATOM 2350 C C . THR A 1 300 ? -11.382 -6.373 11.637 1.00 90.81 300 THR A C 1
ATOM 2352 O O . THR A 1 300 ? -11.789 -6.922 10.603 1.00 90.81 300 THR A O 1
ATOM 2355 N N . ALA A 1 301 ? -10.995 -7.028 12.731 1.00 92.44 301 ALA A N 1
ATOM 2356 C CA . ALA A 1 301 ? -10.874 -8.474 12.832 1.00 92.44 301 ALA A CA 1
ATOM 2357 C C . ALA A 1 301 ? -11.914 -9.095 13.771 1.00 92.44 301 ALA A C 1
ATOM 2359 O O . ALA A 1 301 ? -12.460 -10.142 13.431 1.00 92.44 301 ALA A O 1
ATOM 2360 N N . LEU A 1 302 ? -12.210 -8.452 14.907 1.00 93.38 302 LEU A N 1
ATOM 2361 C CA . LEU A 1 302 ? -13.077 -9.015 15.953 1.00 93.38 302 LEU A CA 1
ATOM 2362 C C . LEU A 1 302 ? -14.490 -8.405 15.976 1.00 93.38 302 LEU A C 1
ATOM 2364 O O . LEU A 1 302 ? -15.417 -9.011 16.502 1.00 93.38 302 LEU A O 1
ATOM 2368 N N . GLY A 1 303 ? -14.676 -7.222 15.383 1.00 92.06 303 GLY A N 1
ATOM 2369 C CA . GLY A 1 303 ? -15.948 -6.494 15.430 1.00 92.06 303 GLY A CA 1
ATOM 2370 C C . GLY A 1 303 ? -16.263 -5.896 16.807 1.00 92.06 303 GLY A C 1
ATOM 2371 O O . GLY A 1 303 ? -17.423 -5.633 17.113 1.00 92.06 303 GLY A O 1
ATOM 2372 N N . GLU A 1 304 ? -15.248 -5.671 17.642 1.00 94.56 304 GLU A N 1
ATOM 2373 C CA . GLU A 1 304 ? -15.379 -5.144 19.006 1.00 94.56 304 GLU A CA 1
ATOM 2374 C C . GLU A 1 304 ? -15.396 -3.604 19.022 1.00 94.56 304 GLU A C 1
ATOM 2376 O O . GLU A 1 304 ? -14.480 -2.944 19.517 1.00 94.56 304 GLU A O 1
ATOM 2381 N N . TRP A 1 305 ? -16.439 -3.011 18.440 1.00 94.88 305 TRP A N 1
ATOM 2382 C CA . TRP A 1 305 ? -16.544 -1.558 18.253 1.00 94.88 305 TRP A CA 1
ATOM 2383 C C . TRP A 1 305 ? -16.600 -0.772 19.568 1.00 94.88 305 TRP A C 1
ATOM 2385 O O . TRP A 1 305 ? -15.856 0.195 19.726 1.00 94.88 305 TRP A O 1
ATOM 2395 N N . ASP A 1 306 ? -17.423 -1.203 20.525 1.00 95.69 306 ASP A N 1
ATOM 2396 C CA . ASP A 1 306 ? -17.584 -0.507 21.809 1.00 95.69 306 ASP A CA 1
ATOM 2397 C C . ASP A 1 306 ? -16.300 -0.543 22.649 1.00 95.69 306 ASP A C 1
ATOM 2399 O O . ASP A 1 306 ? -15.842 0.494 23.132 1.00 95.69 306 ASP A O 1
ATOM 2403 N N . ALA A 1 307 ? -15.663 -1.715 22.754 1.00 94.69 307 ALA A N 1
ATOM 2404 C CA . ALA A 1 307 ? -14.410 -1.877 23.493 1.00 94.69 307 ALA A CA 1
ATOM 2405 C C . ALA A 1 307 ? -13.269 -1.056 22.867 1.00 94.69 307 ALA A C 1
ATOM 2407 O O . ALA A 1 307 ? -12.481 -0.428 23.577 1.00 94.69 307 ALA A O 1
ATOM 2408 N N . ALA A 1 308 ? -13.201 -1.008 21.532 1.00 96.06 308 ALA A N 1
ATOM 2409 C CA . ALA A 1 308 ? -12.243 -0.164 20.829 1.00 96.06 308 ALA A CA 1
ATOM 2410 C C . ALA A 1 308 ? -12.504 1.333 21.079 1.00 96.06 308 ALA A C 1
ATOM 2412 O O . ALA A 1 308 ? -11.554 2.099 21.259 1.00 96.06 308 ALA A O 1
ATOM 2413 N N . LEU A 1 309 ? -13.770 1.766 21.118 1.00 96.50 309 LEU A N 1
ATOM 2414 C CA . LEU A 1 309 ? -14.125 3.158 21.397 1.00 96.50 309 LEU A CA 1
ATOM 2415 C C . LEU A 1 309 ? -13.750 3.567 22.825 1.00 96.50 309 LEU A C 1
ATOM 2417 O O . LEU A 1 309 ? -13.148 4.627 23.012 1.00 96.50 309 LEU A O 1
ATOM 2421 N N . GLU A 1 310 ? -14.073 2.735 23.816 1.00 95.25 310 GLU A N 1
ATOM 2422 C CA . GLU A 1 310 ? -13.709 2.954 25.220 1.00 95.25 310 GLU A CA 1
ATOM 2423 C C . GLU A 1 310 ? -12.190 3.090 25.369 1.00 95.25 310 GLU A C 1
ATOM 2425 O O . GLU A 1 310 ? -11.703 4.115 25.858 1.00 95.25 310 GLU A O 1
ATOM 2430 N N . ARG A 1 311 ? -11.437 2.137 24.805 1.00 92.88 311 ARG A N 1
ATOM 2431 C CA . ARG A 1 311 ? -9.970 2.159 24.774 1.00 92.88 311 ARG A CA 1
ATOM 2432 C C . ARG A 1 311 ? -9.425 3.462 24.192 1.00 92.88 311 ARG A C 1
ATOM 2434 O O . ARG A 1 311 ? -8.519 4.067 24.772 1.00 92.88 311 ARG A O 1
ATOM 2441 N N . LEU A 1 312 ? -9.950 3.916 23.052 1.00 94.19 312 LEU A N 1
ATOM 2442 C CA . LEU A 1 312 ? -9.494 5.161 22.429 1.00 94.19 312 LEU A CA 1
ATOM 2443 C C . LEU A 1 312 ? -9.839 6.386 23.284 1.00 94.19 312 LEU A C 1
ATOM 2445 O O . LEU A 1 312 ? -8.986 7.254 23.459 1.00 94.19 312 LEU A O 1
ATOM 2449 N N . ASN A 1 313 ? -11.048 6.456 23.844 1.00 92.88 313 ASN A N 1
ATOM 2450 C CA . ASN A 1 313 ? -11.478 7.574 24.689 1.00 92.88 313 ASN A CA 1
ATOM 2451 C C . ASN A 1 313 ? -10.589 7.723 25.934 1.00 92.88 313 ASN A C 1
ATOM 2453 O O . ASN A 1 313 ? -10.164 8.834 26.264 1.00 92.88 313 ASN A O 1
ATOM 2457 N N . GLU A 1 314 ? -10.268 6.617 26.606 1.00 90.06 314 GLU A N 1
ATOM 2458 C CA . GLU A 1 314 ? -9.407 6.627 27.790 1.00 90.06 314 GLU A CA 1
ATOM 2459 C C . GLU A 1 314 ? -7.982 7.085 27.466 1.00 90.06 314 GLU A C 1
ATOM 2461 O O . GLU A 1 314 ? -7.427 7.946 28.155 1.00 90.06 314 GLU A O 1
ATOM 2466 N N . ASN A 1 315 ? -7.397 6.553 26.391 1.00 88.75 315 ASN A N 1
ATOM 2467 C CA . ASN A 1 315 ? -6.001 6.820 26.051 1.00 88.75 315 ASN A CA 1
ATOM 2468 C C . ASN A 1 315 ? -5.800 8.207 25.421 1.00 88.75 315 ASN A C 1
ATOM 2470 O O . ASN A 1 315 ? -4.792 8.861 25.692 1.00 88.75 315 ASN A O 1
ATOM 2474 N N . VAL A 1 316 ? -6.764 8.713 24.644 1.00 88.50 316 VAL A N 1
ATOM 2475 C CA . VAL A 1 316 ? -6.732 10.099 24.140 1.00 88.50 316 VAL A CA 1
ATOM 2476 C C . VAL A 1 316 ? -6.816 11.093 25.299 1.00 88.50 316 VAL A C 1
ATOM 2478 O O . VAL A 1 316 ? -6.038 12.047 25.352 1.00 88.50 316 VAL A O 1
ATOM 2481 N N . LYS A 1 317 ? -7.687 10.839 26.286 1.00 86.06 317 LYS A N 1
ATOM 2482 C CA . LYS A 1 317 ? -7.790 11.678 27.489 1.00 86.06 317 LYS A CA 1
ATOM 2483 C C . LYS A 1 317 ? -6.469 11.748 28.261 1.00 86.06 317 LYS A C 1
ATOM 2485 O O . LYS A 1 317 ? -6.129 12.807 28.782 1.00 86.06 317 LYS A O 1
ATOM 2490 N N . GLN A 1 318 ? -5.725 10.644 28.328 1.00 82.50 318 GLN A N 1
ATOM 2491 C CA . GLN A 1 318 ? -4.413 10.591 28.984 1.00 82.50 318 GLN A CA 1
ATOM 2492 C C . GLN A 1 318 ? -3.310 11.301 28.183 1.00 82.50 318 GLN A C 1
ATOM 2494 O O . GLN A 1 318 ? -2.400 11.870 28.784 1.00 82.50 318 GLN A O 1
ATOM 2499 N N . ALA A 1 319 ? -3.389 11.298 26.849 1.00 79.88 319 ALA A N 1
ATOM 2500 C CA . ALA A 1 319 ? -2.425 11.976 25.979 1.00 79.88 319 ALA A CA 1
ATOM 2501 C C . ALA A 1 319 ? -2.552 13.514 26.000 1.00 79.88 319 ALA A C 1
ATOM 2503 O O . ALA A 1 319 ? -1.568 14.215 25.755 1.00 79.88 319 ALA A O 1
ATOM 2504 N N . GLY A 1 320 ? -3.733 14.045 26.333 1.00 73.56 320 GLY A N 1
ATOM 2505 C CA . GLY A 1 320 ? -3.987 15.485 26.431 1.00 73.56 320 GLY A CA 1
ATOM 2506 C C . GLY A 1 320 ? -4.025 16.201 25.072 1.00 73.56 320 GLY A C 1
ATOM 2507 O O . GLY A 1 320 ? -4.151 15.577 24.024 1.00 73.56 320 GLY A O 1
ATOM 2508 N N . SER A 1 321 ? -3.918 17.534 25.077 1.00 69.12 321 SER A N 1
ATOM 2509 C CA . SER A 1 321 ? -4.074 18.393 23.886 1.00 69.12 321 SER A CA 1
ATOM 2510 C C . SER A 1 321 ? -2.791 18.559 23.053 1.00 69.12 321 SER A C 1
ATOM 2512 O O . SER A 1 321 ? -2.554 19.623 22.477 1.00 69.12 321 SER A O 1
ATOM 2514 N N . ALA A 1 322 ? -1.902 17.567 23.055 1.00 69.69 322 ALA A N 1
ATOM 2515 C CA . ALA A 1 322 ? -0.635 17.657 22.338 1.00 69.69 322 ALA A CA 1
ATOM 2516 C C . ALA A 1 322 ? -0.847 17.493 20.824 1.00 69.69 322 ALA A C 1
ATOM 2518 O O . ALA A 1 322 ? -1.471 16.527 20.386 1.00 69.69 322 ALA A O 1
ATOM 2519 N N . LEU A 1 323 ? -0.262 18.395 20.024 1.00 75.81 323 LEU A N 1
ATOM 2520 C CA . LEU A 1 323 ? -0.170 18.215 18.573 1.00 75.81 323 LEU A CA 1
ATOM 2521 C C . LEU A 1 323 ? 0.642 16.949 18.277 1.00 75.81 323 LEU A C 1
ATOM 2523 O O . LEU A 1 323 ? 1.837 16.880 18.570 1.00 75.81 323 LEU A O 1
ATOM 2527 N N . SER A 1 324 ? -0.018 15.935 17.731 1.00 83.38 324 SER A N 1
ATOM 2528 C CA . SER A 1 324 ? 0.536 14.605 17.516 1.00 83.38 324 SER A CA 1
ATOM 2529 C C . SER A 1 324 ? -0.224 13.881 16.409 1.00 83.38 324 SER A C 1
ATOM 2531 O O . SER A 1 324 ? -1.451 13.758 16.446 1.00 83.38 324 SER A O 1
ATOM 2533 N N . SER A 1 325 ? 0.516 13.325 15.447 1.00 83.19 325 SER A N 1
ATOM 2534 C CA . SER A 1 325 ? -0.053 12.468 14.400 1.00 83.19 325 SER A CA 1
ATOM 2535 C C . SER A 1 325 ? -0.771 11.249 14.985 1.00 83.19 325 SER A C 1
ATOM 2537 O O . SER A 1 325 ? -1.797 10.834 14.455 1.00 83.19 325 SER A O 1
ATOM 2539 N N . THR A 1 326 ? -0.293 10.714 16.110 1.00 86.31 326 THR A N 1
ATOM 2540 C CA . THR A 1 326 ? -0.921 9.584 16.803 1.00 86.31 326 THR A CA 1
ATOM 2541 C C . THR A 1 326 ? -2.268 9.964 17.420 1.00 86.31 326 THR A C 1
ATOM 2543 O O . THR A 1 326 ? -3.220 9.191 17.339 1.00 86.31 326 THR A O 1
ATOM 2546 N N . VAL A 1 327 ? -2.375 11.160 18.012 1.00 88.19 327 VAL A N 1
ATOM 2547 C CA . VAL A 1 327 ? -3.647 11.668 18.561 1.00 88.19 327 VAL A CA 1
ATOM 2548 C C . VAL A 1 327 ? -4.636 11.904 17.418 1.00 88.19 327 VAL A C 1
ATOM 2550 O O . VAL A 1 327 ? -5.769 11.434 17.476 1.00 88.19 327 VAL A O 1
ATOM 2553 N N . SER A 1 328 ? -4.177 12.510 16.320 1.00 87.75 328 SER A N 1
ATOM 2554 C CA . SER A 1 328 ? -4.970 12.676 15.096 1.00 87.75 328 SER A CA 1
ATOM 2555 C C . SER A 1 328 ? -5.508 11.348 14.553 1.00 87.75 328 SER A C 1
ATOM 2557 O O . SER A 1 328 ? -6.701 11.229 14.262 1.00 87.75 328 SER A O 1
ATOM 2559 N N . GLN A 1 329 ? -4.664 10.318 14.489 1.00 88.50 329 GLN A N 1
ATOM 2560 C CA . GLN A 1 329 ? -5.055 8.969 14.083 1.00 88.50 329 GLN A CA 1
ATOM 2561 C C . GLN A 1 329 ? -6.068 8.318 15.038 1.00 88.50 329 GLN A C 1
ATOM 2563 O O . GLN A 1 329 ? -7.003 7.663 14.577 1.00 88.50 329 GLN A O 1
ATOM 2568 N N . ALA A 1 330 ? -5.921 8.518 16.351 1.00 91.38 330 ALA A N 1
ATOM 2569 C CA . ALA A 1 330 ? -6.872 8.026 17.345 1.00 91.38 330 ALA A CA 1
ATOM 2570 C C . ALA A 1 330 ? -8.268 8.630 17.130 1.00 91.38 330 ALA A C 1
ATOM 2572 O O . ALA A 1 330 ? -9.257 7.901 17.078 1.00 91.38 330 ALA A O 1
ATOM 2573 N N . HIS A 1 331 ? -8.349 9.949 16.934 1.00 91.31 331 HIS A N 1
ATOM 2574 C CA . HIS A 1 331 ? -9.602 10.641 16.626 1.00 91.31 331 HIS A CA 1
ATOM 2575 C C . HIS A 1 331 ? -10.208 10.202 15.283 1.00 91.31 331 HIS A C 1
ATOM 2577 O O . HIS A 1 331 ? -11.421 10.022 15.189 1.00 91.31 331 HIS A O 1
ATOM 2583 N N . TYR A 1 332 ? -9.382 9.942 14.264 1.00 91.00 332 TYR A N 1
ATOM 2584 C CA . TYR A 1 332 ? -9.856 9.378 12.998 1.00 91.00 332 TYR A CA 1
ATOM 2585 C C . TYR A 1 332 ? -10.491 7.986 13.182 1.00 91.00 332 TYR A C 1
ATOM 2587 O O . TYR A 1 332 ? -11.582 7.733 12.666 1.00 91.00 332 TYR A O 1
ATOM 2595 N N . LEU A 1 333 ? -9.859 7.091 13.952 1.00 93.06 333 LEU A N 1
ATOM 2596 C CA . LEU A 1 333 ? -10.455 5.789 14.268 1.00 93.06 333 LEU A CA 1
ATOM 2597 C C . LEU A 1 333 ? -11.742 5.937 15.087 1.00 93.06 333 LEU A C 1
ATOM 2599 O O . LEU A 1 333 ? -12.729 5.284 14.754 1.00 93.06 333 LEU A O 1
ATOM 2603 N N . ARG A 1 334 ? -11.773 6.834 16.086 1.00 94.62 334 ARG A N 1
ATOM 2604 C CA . ARG A 1 334 ? -13.002 7.162 16.835 1.00 94.62 334 ARG A CA 1
ATOM 2605 C C . ARG A 1 334 ? -14.124 7.576 15.889 1.00 94.62 334 ARG A C 1
ATOM 2607 O O . ARG A 1 334 ? -15.217 7.043 16.006 1.00 94.62 334 ARG A O 1
ATOM 2614 N N . ALA A 1 335 ? -13.855 8.446 14.915 1.00 92.62 335 ALA A N 1
ATOM 2615 C CA . ALA A 1 335 ? -14.859 8.865 13.939 1.00 92.62 335 ALA A CA 1
ATOM 2616 C C . ALA A 1 335 ? -15.448 7.687 13.146 1.00 92.62 335 ALA A C 1
ATOM 2618 O O . ALA A 1 335 ? -16.662 7.614 12.964 1.00 92.62 335 ALA A O 1
ATOM 2619 N N . ARG A 1 336 ? -14.613 6.733 12.709 1.00 91.81 336 ARG A N 1
ATOM 2620 C CA . ARG A 1 336 ? -15.097 5.515 12.030 1.00 91.81 336 ARG A CA 1
ATOM 2621 C C . ARG A 1 336 ? -15.970 4.658 12.932 1.00 91.81 336 ARG A C 1
ATOM 2623 O O . ARG A 1 336 ? -16.999 4.169 12.476 1.00 91.81 336 ARG A O 1
ATOM 2630 N N . ILE A 1 337 ? -15.565 4.480 14.187 1.00 94.81 337 ILE A N 1
ATOM 2631 C CA . ILE A 1 337 ? -16.325 3.688 15.155 1.00 94.81 337 ILE A CA 1
ATOM 2632 C C . ILE A 1 337 ? -17.670 4.353 15.447 1.00 94.81 337 ILE A C 1
ATOM 2634 O O . ILE A 1 337 ? -18.707 3.712 15.338 1.00 94.81 337 ILE A O 1
ATOM 2638 N N . LEU A 1 338 ? -17.671 5.655 15.724 1.00 95.19 338 LEU A N 1
ATOM 2639 C CA . LEU A 1 338 ? -18.884 6.433 15.979 1.00 95.19 338 LEU A CA 1
ATOM 2640 C C . LEU A 1 338 ? -19.842 6.388 14.786 1.00 95.19 338 LEU A C 1
ATOM 2642 O O . LEU A 1 338 ? -21.045 6.226 14.968 1.00 95.19 338 LEU A O 1
ATOM 2646 N N . MET A 1 339 ? -19.324 6.444 13.556 1.00 92.44 339 MET A N 1
ATOM 2647 C CA . MET A 1 339 ? -20.160 6.286 12.368 1.00 92.44 339 MET A CA 1
ATOM 26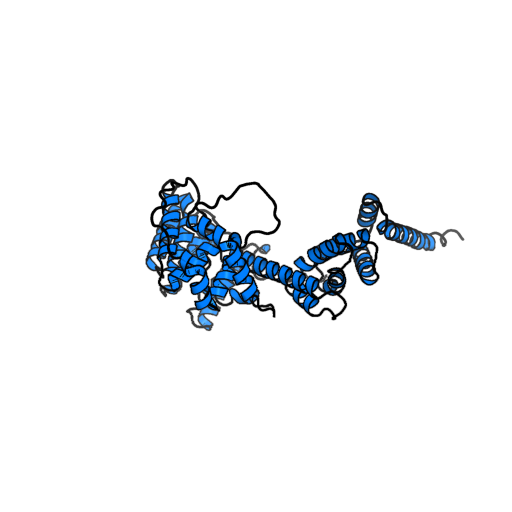48 C C . MET A 1 339 ? -20.736 4.867 12.251 1.00 92.44 339 MET A C 1
ATOM 2650 O O . MET A 1 339 ? -21.901 4.717 11.893 1.00 92.44 339 MET A O 1
ATOM 2654 N N . HIS A 1 340 ? -19.976 3.822 12.600 1.00 91.75 340 HIS A N 1
ATOM 2655 C CA . HIS A 1 340 ? -20.509 2.455 12.682 1.00 91.75 340 HIS A CA 1
ATOM 2656 C C . HIS A 1 340 ? -21.644 2.337 13.714 1.00 91.75 340 HIS A C 1
ATOM 2658 O O . HIS A 1 340 ? -22.637 1.653 13.471 1.00 91.75 340 HIS A O 1
ATOM 2664 N N . LEU A 1 341 ? -21.531 3.060 14.830 1.00 93.00 341 LEU A N 1
ATOM 2665 C CA . LEU A 1 341 ? -22.534 3.131 15.896 1.00 93.00 341 LEU A CA 1
ATOM 2666 C C . LEU A 1 341 ? -23.698 4.098 15.588 1.00 93.00 341 LEU A C 1
ATOM 2668 O O . LEU A 1 341 ? -24.557 4.317 16.438 1.00 93.00 341 LEU A O 1
ATOM 2672 N N . ASN A 1 342 ? -23.778 4.640 14.366 1.00 91.62 342 ASN A N 1
ATOM 2673 C CA . ASN A 1 342 ? -24.785 5.612 13.917 1.00 91.62 342 ASN A CA 1
ATOM 2674 C C . ASN A 1 342 ? -24.770 6.964 14.661 1.00 91.62 342 ASN A C 1
ATOM 2676 O O . ASN A 1 342 ? -25.769 7.683 14.680 1.00 91.62 342 ASN A O 1
ATOM 2680 N N . GLU A 1 343 ? -23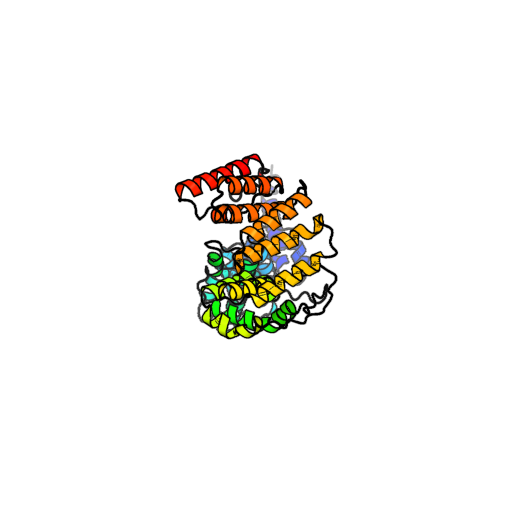.628 7.362 15.218 1.00 92.12 343 GLU A N 1
ATOM 2681 C CA . GLU A 1 343 ? -23.434 8.659 15.870 1.00 92.12 343 GLU A CA 1
ATOM 2682 C C . GLU A 1 343 ? -22.806 9.687 14.911 1.00 92.12 343 GLU A C 1
ATOM 2684 O O . GLU A 1 343 ? -21.684 10.152 15.110 1.00 92.12 343 GLU A O 1
ATOM 2689 N N . GLU A 1 344 ? -23.527 10.069 13.850 1.00 87.69 344 GLU A N 1
ATOM 2690 C CA . GLU A 1 344 ? -23.008 10.944 12.777 1.00 87.69 344 GLU A CA 1
ATOM 2691 C C . GLU A 1 344 ? -22.401 12.260 13.303 1.00 87.69 344 GLU A C 1
ATOM 2693 O O . GLU A 1 344 ? -21.307 12.654 12.898 1.00 87.69 344 GLU A O 1
ATOM 2698 N N . GLY A 1 345 ? -23.090 12.935 14.230 1.00 86.12 345 GLY A N 1
ATOM 2699 C CA . GLY A 1 345 ? -22.617 14.201 14.801 1.00 86.12 345 GLY A CA 1
ATOM 2700 C C . GLY A 1 345 ? -21.334 14.042 15.621 1.00 86.12 345 GLY A C 1
ATOM 2701 O O . GLY A 1 345 ? -20.434 14.876 15.525 1.00 86.12 345 GLY A O 1
ATOM 2702 N N . ALA A 1 346 ? -21.219 12.949 16.379 1.00 91.88 346 ALA A N 1
ATOM 2703 C CA . ALA A 1 346 ? -20.018 12.642 17.148 1.00 91.88 346 ALA A CA 1
ATOM 2704 C C . ALA A 1 346 ? -18.862 12.220 16.229 1.00 91.88 346 ALA A C 1
ATOM 2706 O O . ALA A 1 346 ? -17.718 12.605 16.464 1.00 91.88 346 ALA A O 1
ATOM 2707 N N . ALA A 1 347 ? -19.155 11.486 15.151 1.00 90.50 347 ALA A N 1
ATOM 2708 C CA . ALA A 1 347 ? -18.173 11.106 14.143 1.00 90.50 347 ALA A CA 1
ATOM 2709 C C . ALA A 1 347 ? -17.587 12.330 13.426 1.00 90.50 347 ALA A C 1
ATOM 2711 O O . ALA A 1 347 ? -16.370 12.428 13.260 1.00 90.50 347 ALA A O 1
ATOM 2712 N N . LEU A 1 348 ? -18.442 13.285 13.048 1.00 84.88 348 LEU A N 1
ATOM 2713 C CA . LEU A 1 348 ? -18.018 14.572 12.505 1.00 84.88 348 LEU A CA 1
ATOM 2714 C C . LEU A 1 348 ? -17.108 15.305 13.485 1.00 84.88 348 LEU A C 1
ATOM 2716 O O . LEU A 1 348 ? -15.990 15.649 13.116 1.00 84.88 348 LEU A O 1
ATOM 2720 N N . HIS A 1 349 ? -17.545 15.463 14.735 1.00 89.00 349 HIS A N 1
ATOM 2721 C CA . HIS A 1 349 ? -16.757 16.147 15.754 1.00 89.00 349 HIS A CA 1
ATOM 2722 C C . HIS A 1 349 ? -15.393 15.477 15.987 1.00 89.00 349 HIS A C 1
ATOM 2724 O O . HIS A 1 349 ? -14.371 16.154 16.041 1.00 89.00 349 HIS A O 1
ATOM 2730 N N . ALA A 1 350 ? -15.337 14.143 16.010 1.00 90.94 350 ALA A N 1
ATOM 2731 C CA . ALA A 1 350 ? -14.078 13.412 16.113 1.00 90.94 350 ALA A CA 1
ATOM 2732 C C . ALA A 1 350 ? -13.141 13.669 14.914 1.00 90.94 350 ALA A C 1
ATOM 2734 O O . ALA A 1 350 ? -11.928 13.740 15.093 1.00 90.94 350 ALA A O 1
ATOM 2735 N N . LEU A 1 351 ? -13.649 13.871 13.693 1.00 86.94 351 LEU A N 1
ATOM 2736 C CA . LEU A 1 351 ? -12.797 14.300 12.572 1.00 86.94 351 LEU A CA 1
ATOM 2737 C C . LEU A 1 351 ? -12.285 15.734 12.730 1.00 86.94 351 LEU A C 1
ATOM 2739 O O . LEU A 1 351 ? -11.159 16.018 12.314 1.00 86.94 351 LEU A O 1
ATOM 2743 N N . GLU A 1 352 ? -13.075 16.625 13.329 1.00 85.25 352 GLU A N 1
ATOM 2744 C CA . GLU A 1 352 ? -12.612 17.975 13.665 1.00 85.25 352 GLU A CA 1
ATOM 2745 C C . GLU A 1 352 ? -11.450 17.902 14.657 1.00 85.25 352 GLU A C 1
ATOM 2747 O O . GLU A 1 352 ? -10.396 18.481 14.395 1.00 85.25 352 GLU A O 1
ATOM 2752 N N . GLU A 1 353 ? -11.600 17.117 15.729 1.00 88.38 353 GLU A N 1
ATOM 2753 C CA . GLU A 1 353 ? -10.550 16.874 16.725 1.00 88.38 353 GLU A CA 1
ATOM 2754 C C . GLU A 1 353 ? -9.302 16.223 16.100 1.00 88.38 353 GLU A C 1
ATOM 2756 O O . GLU A 1 353 ? -8.174 16.587 16.429 1.00 88.38 353 GLU A O 1
ATOM 2761 N N . SER A 1 354 ? -9.479 15.299 15.145 1.00 87.75 354 SER A N 1
ATOM 2762 C CA . SER A 1 354 ? -8.370 14.690 14.394 1.00 87.75 354 SER A CA 1
ATOM 2763 C C . SER A 1 354 ? -7.527 15.749 13.683 1.00 87.75 354 SER A C 1
ATOM 2765 O O . SER A 1 354 ? -6.297 15.736 13.759 1.00 87.75 354 SER A O 1
ATOM 2767 N N . MET A 1 355 ? -8.181 16.717 13.041 1.00 81.06 355 MET A N 1
ATOM 2768 C CA . MET A 1 355 ? -7.489 17.828 12.394 1.00 81.06 355 MET A CA 1
ATOM 2769 C C . MET A 1 355 ? -6.913 18.849 13.378 1.00 81.06 355 MET A C 1
ATOM 2771 O O . MET A 1 355 ? -5.946 19.522 13.047 1.00 81.06 355 MET A O 1
ATOM 2775 N N . GLU A 1 356 ? -7.491 19.014 14.566 1.00 82.19 356 GLU A N 1
ATOM 2776 C CA . GLU A 1 356 ? -6.903 19.875 15.605 1.00 82.19 356 GLU A CA 1
ATOM 2777 C C . GLU A 1 356 ? -5.632 19.263 16.175 1.00 82.19 356 GLU A C 1
ATOM 2779 O O . GLU A 1 356 ? -4.674 19.975 16.460 1.00 82.19 356 GLU A O 1
ATOM 2784 N N . ALA A 1 357 ? -5.604 17.938 16.287 1.00 82.44 357 ALA A N 1
ATOM 2785 C CA . ALA A 1 357 ? -4.463 17.197 16.789 1.00 82.44 357 ALA A CA 1
ATOM 2786 C C . ALA A 1 357 ? -3.286 17.143 15.800 1.00 82.44 357 ALA A C 1
ATOM 2788 O O . ALA A 1 357 ? -2.159 16.880 16.216 1.00 82.44 357 ALA A O 1
ATOM 2789 N N . SER A 1 358 ? -3.497 17.401 14.505 1.00 75.31 358 SER A N 1
ATOM 2790 C CA . SER A 1 358 ? -2.412 17.478 13.521 1.00 75.31 358 SER A CA 1
ATOM 2791 C C . SER A 1 358 ? -2.651 18.561 12.477 1.00 75.31 358 SER A C 1
ATOM 2793 O O . SER A 1 358 ? -3.681 18.542 11.814 1.00 75.31 358 SER A O 1
ATOM 2795 N N . ASN A 1 359 ? -1.641 19.387 12.187 1.00 68.56 359 ASN A N 1
ATOM 2796 C CA . ASN A 1 359 ? -1.646 20.348 11.065 1.00 68.56 359 ASN A CA 1
ATOM 2797 C C . ASN A 1 359 ? -1.608 19.674 9.669 1.00 68.56 359 ASN A C 1
ATOM 2799 O O . ASN A 1 359 ? -1.093 20.231 8.705 1.00 68.56 359 ASN A O 1
ATOM 2803 N N . SER A 1 360 ? -2.098 18.445 9.558 1.00 68.88 360 SER A N 1
ATOM 2804 C CA . SER A 1 360 ? -2.228 17.667 8.335 1.00 68.88 360 SER A CA 1
ATOM 2805 C C . SER A 1 360 ? -3.661 17.166 8.242 1.00 68.88 360 SER A C 1
ATOM 2807 O O . SER A 1 360 ? -4.173 16.578 9.195 1.00 68.88 360 SER A O 1
ATOM 2809 N N . ALA A 1 361 ? -4.308 17.375 7.097 1.00 66.94 361 ALA A N 1
ATOM 2810 C CA . ALA A 1 361 ? -5.606 16.764 6.851 1.00 66.94 361 ALA A CA 1
ATOM 2811 C C . ALA A 1 361 ? -5.467 15.255 6.635 1.00 66.94 361 ALA A C 1
ATOM 2813 O O . ALA A 1 361 ? -4.453 14.769 6.130 1.00 66.94 361 ALA A O 1
ATOM 2814 N N . GLN A 1 362 ? -6.527 14.534 6.991 1.00 74.19 362 GLN A N 1
ATOM 2815 C CA . GLN A 1 362 ? -6.673 13.133 6.631 1.00 74.19 362 GLN A CA 1
ATOM 2816 C C . GLN A 1 362 ? -6.882 13.016 5.120 1.00 74.19 362 GLN A C 1
ATOM 2818 O O . GLN A 1 362 ? -7.430 13.912 4.470 1.00 74.19 362 GLN A O 1
ATOM 2823 N N . VAL A 1 363 ? -6.450 11.892 4.552 1.00 73.50 363 VAL A N 1
ATOM 2824 C CA . VAL A 1 363 ? -6.648 11.605 3.128 1.00 73.50 363 VAL A CA 1
ATOM 2825 C C . VAL A 1 363 ? -8.150 11.586 2.832 1.00 73.50 363 VAL A C 1
ATOM 2827 O O . VAL A 1 363 ? -8.908 10.890 3.505 1.00 73.50 363 VAL A O 1
ATOM 2830 N N . LEU A 1 364 ? -8.595 12.325 1.811 1.00 78.12 364 LEU A N 1
ATOM 2831 C CA . LEU A 1 364 ? -10.026 12.477 1.509 1.00 78.12 364 LEU A CA 1
ATOM 2832 C C . LEU A 1 364 ? -10.737 11.139 1.292 1.00 78.12 364 LEU A C 1
ATOM 2834 O O . LEU A 1 364 ? -11.848 10.961 1.775 1.00 78.12 364 LEU A O 1
ATOM 2838 N N . THR A 1 365 ? -10.082 10.175 0.642 1.00 75.50 365 THR A N 1
ATOM 2839 C CA . THR A 1 365 ? -10.617 8.820 0.449 1.00 75.50 365 THR A CA 1
ATOM 2840 C C . THR A 1 365 ? -10.922 8.115 1.775 1.00 75.50 365 THR A C 1
ATOM 2842 O O . THR A 1 365 ? -11.919 7.408 1.882 1.00 75.50 365 THR A O 1
ATOM 2845 N N . LEU A 1 366 ? -10.107 8.333 2.813 1.00 77.69 366 LEU A N 1
ATOM 2846 C CA . LEU A 1 366 ? -10.348 7.768 4.141 1.00 77.69 366 LEU A CA 1
ATOM 2847 C C . LEU A 1 366 ? -11.577 8.392 4.798 1.00 77.69 366 LEU A C 1
ATOM 2849 O O . LEU A 1 366 ? -12.389 7.668 5.369 1.00 77.69 366 LEU A O 1
ATOM 2853 N N . VAL A 1 367 ? -11.723 9.713 4.697 1.00 83.00 367 VAL A N 1
ATOM 2854 C CA . VAL A 1 367 ? -12.878 10.451 5.231 1.00 83.00 367 VAL A CA 1
ATOM 2855 C C . VAL A 1 367 ? -14.157 10.042 4.512 1.00 83.00 367 VAL A C 1
ATOM 2857 O O . VAL A 1 367 ? -15.157 9.719 5.148 1.00 83.00 367 VAL A O 1
ATOM 2860 N N . ASP A 1 368 ? -14.107 9.984 3.185 1.00 84.50 368 ASP A N 1
ATOM 2861 C CA . ASP A 1 368 ? -15.213 9.519 2.360 1.00 84.50 368 ASP A CA 1
ATOM 2862 C C . ASP A 1 368 ? -15.611 8.073 2.704 1.00 84.50 368 ASP A C 1
ATOM 2864 O O . ASP A 1 368 ? -16.798 7.745 2.735 1.00 84.50 368 ASP A O 1
ATOM 2868 N N . SER A 1 369 ? -14.641 7.207 3.021 1.00 83.75 369 SER A N 1
ATOM 2869 C CA . SER A 1 369 ? -14.917 5.830 3.449 1.00 83.75 369 SER A CA 1
ATOM 2870 C C . SER A 1 369 ? -15.612 5.745 4.813 1.00 83.75 369 SER A C 1
ATOM 2872 O O . SER A 1 369 ? -16.468 4.880 4.992 1.00 83.75 369 SER A O 1
ATOM 2874 N N . THR A 1 370 ? -15.296 6.647 5.753 1.00 84.12 370 THR A N 1
ATOM 2875 C CA . THR A 1 370 ? -15.935 6.718 7.079 1.00 84.12 370 THR A CA 1
ATOM 2876 C C . THR A 1 370 ? -17.442 6.899 6.928 1.00 84.12 370 THR A C 1
ATOM 2878 O O . THR A 1 370 ? -18.209 6.170 7.544 1.00 84.12 370 THR A O 1
ATOM 2881 N N . PHE A 1 371 ? -17.869 7.812 6.055 1.00 86.06 371 PHE A N 1
ATOM 2882 C CA . PHE A 1 371 ? -19.275 8.185 5.873 1.00 86.06 371 PHE A CA 1
ATOM 2883 C C . PHE A 1 371 ? -20.016 7.370 4.812 1.00 86.06 371 PHE A C 1
ATOM 2885 O O . PHE A 1 371 ? -21.127 7.726 4.421 1.00 86.06 371 PHE A O 1
ATOM 2892 N N . LYS A 1 372 ? -19.433 6.259 4.354 1.00 86.25 372 LYS A N 1
ATOM 2893 C CA . LYS A 1 372 ? -20.065 5.357 3.386 1.00 86.25 372 LYS A CA 1
ATOM 2894 C C . LYS A 1 372 ? -21.473 4.869 3.785 1.00 86.25 372 LYS A C 1
ATOM 2896 O O . LYS A 1 372 ? -22.275 4.709 2.870 1.00 86.25 372 LYS A O 1
ATOM 2901 N N . PRO A 1 373 ? -21.806 4.635 5.073 1.00 85.81 373 PRO A N 1
ATOM 2902 C CA . PRO A 1 373 ? -23.162 4.231 5.457 1.00 85.81 373 PRO A CA 1
ATOM 2903 C C . PRO A 1 373 ? -24.245 5.296 5.220 1.00 85.81 373 PRO A C 1
ATOM 2905 O O . PRO A 1 373 ? -25.426 4.965 5.267 1.00 85.81 373 PRO A O 1
ATOM 2908 N N . LEU A 1 374 ? -23.873 6.561 4.996 1.00 87.19 374 LEU A N 1
ATOM 2909 C CA . LEU A 1 374 ? -24.825 7.638 4.730 1.00 87.19 374 LEU A CA 1
ATOM 2910 C C . LEU A 1 374 ? -25.332 7.596 3.281 1.00 87.19 374 LEU A C 1
ATOM 2912 O O . LEU A 1 374 ? -24.603 7.238 2.355 1.00 87.19 374 LEU A O 1
ATOM 2916 N N . GLU A 1 375 ? -26.564 8.067 3.079 1.00 89.75 375 GLU A N 1
ATOM 2917 C CA . GLU A 1 375 ? -27.127 8.319 1.749 1.00 89.75 375 GLU A CA 1
ATOM 2918 C C . GLU A 1 375 ? -26.226 9.244 0.921 1.00 89.75 375 GLU A C 1
ATOM 2920 O O . GLU A 1 375 ? -25.607 10.163 1.460 1.00 89.75 375 GLU A O 1
ATOM 2925 N N . ALA A 1 376 ? -26.181 9.044 -0.400 1.00 87.56 376 ALA A N 1
ATOM 2926 C CA . ALA A 1 376 ? -25.212 9.705 -1.282 1.00 87.56 376 ALA A CA 1
ATOM 2927 C C . ALA A 1 376 ? -25.193 11.240 -1.149 1.00 87.56 376 ALA A C 1
ATOM 2929 O O . ALA A 1 376 ? -24.121 11.838 -1.061 1.00 87.56 376 ALA A O 1
ATOM 2930 N N . GLU A 1 377 ? -26.366 11.878 -1.087 1.00 88.75 377 GLU A N 1
ATOM 2931 C CA . GLU A 1 377 ? -26.481 13.333 -0.911 1.00 88.75 377 GLU A CA 1
ATOM 2932 C C . GLU A 1 377 ? -25.947 13.784 0.457 1.00 88.75 377 GLU A C 1
ATOM 2934 O O . GLU A 1 377 ? -25.184 14.748 0.548 1.00 88.75 377 GLU A O 1
ATOM 2939 N N . ARG A 1 378 ? -26.289 13.048 1.522 1.00 88.06 378 ARG A N 1
ATOM 2940 C CA . ARG A 1 378 ? -25.836 13.349 2.883 1.00 88.06 378 ARG A CA 1
ATOM 2941 C C . ARG A 1 378 ? -24.330 13.143 3.020 1.00 88.06 378 ARG A C 1
ATOM 2943 O O . ARG A 1 378 ? -23.650 14.032 3.516 1.00 88.06 378 ARG A O 1
ATOM 2950 N N . ARG A 1 379 ? -23.804 12.025 2.514 1.00 87.56 379 ARG A N 1
ATOM 2951 C CA . ARG A 1 379 ? -22.368 11.719 2.449 1.00 87.56 379 ARG A CA 1
ATOM 2952 C C . ARG A 1 379 ? -21.600 12.821 1.728 1.00 87.56 379 ARG A C 1
ATOM 2954 O O . ARG A 1 379 ? -20.599 13.304 2.249 1.00 87.56 379 ARG A O 1
ATOM 2961 N N . PHE A 1 380 ? -22.082 13.246 0.559 1.00 86.94 380 PHE A N 1
ATOM 2962 C CA . PHE A 1 380 ? -21.464 14.327 -0.204 1.00 86.94 380 PHE A CA 1
ATOM 2963 C C . PHE A 1 380 ? -21.418 15.630 0.601 1.00 86.94 380 PHE A C 1
ATOM 2965 O O . PHE A 1 380 ? -20.370 16.272 0.668 1.00 86.94 380 PHE A O 1
ATOM 2972 N N . GLN A 1 381 ? -22.520 15.992 1.264 1.00 87.00 381 GLN A N 1
ATOM 2973 C CA . GLN A 1 381 ? -22.574 17.190 2.100 1.00 87.00 381 GLN A CA 1
ATOM 2974 C C . GLN A 1 381 ? -21.592 17.111 3.280 1.00 87.00 381 GLN A C 1
ATOM 2976 O O . GLN A 1 381 ? -20.830 18.051 3.500 1.00 87.00 381 GLN A O 1
ATOM 2981 N N . THR A 1 382 ? -21.530 15.973 3.972 1.00 84.44 382 THR A N 1
ATOM 2982 C CA . THR A 1 382 ? -20.604 15.727 5.088 1.00 84.44 382 THR A CA 1
ATOM 2983 C C . THR A 1 382 ? -19.137 15.812 4.649 1.00 84.44 382 THR A C 1
ATOM 2985 O O . THR A 1 382 ? -18.322 16.462 5.307 1.00 84.44 382 THR A O 1
ATOM 2988 N N . VAL A 1 383 ? -18.787 15.224 3.500 1.00 85.81 383 VAL A N 1
ATOM 2989 C CA . VAL A 1 383 ? -17.431 15.314 2.929 1.00 85.81 383 VAL A CA 1
ATOM 2990 C C . VAL A 1 383 ? -17.103 16.749 2.501 1.00 85.81 383 VAL A C 1
ATOM 2992 O O . VAL A 1 383 ? -15.987 17.218 2.725 1.00 85.81 383 VAL A O 1
ATOM 2995 N N . LEU A 1 384 ? -18.062 17.490 1.935 1.00 86.44 384 LEU A N 1
ATOM 2996 C CA . LEU A 1 384 ? -17.874 18.909 1.626 1.00 86.44 384 LEU A CA 1
ATOM 2997 C C . LEU A 1 384 ? -17.628 19.749 2.880 1.00 86.44 384 LEU A C 1
ATOM 2999 O O . LEU A 1 384 ? -16.786 20.649 2.851 1.00 86.44 384 LEU A O 1
ATOM 3003 N N . ASP A 1 385 ? -18.342 19.476 3.968 1.00 83.31 385 ASP A N 1
ATOM 3004 C CA . ASP A 1 385 ? -18.170 20.195 5.228 1.00 83.31 385 ASP A CA 1
ATOM 3005 C C . ASP A 1 385 ? -16.794 19.916 5.844 1.00 83.31 385 ASP A C 1
ATOM 3007 O O . ASP A 1 385 ? -16.104 20.859 6.244 1.00 83.31 385 ASP A O 1
ATOM 3011 N N . TYR A 1 386 ? -16.312 18.672 5.760 1.00 83.56 386 TYR A N 1
ATOM 3012 C CA . TYR A 1 386 ? -14.920 18.340 6.067 1.00 83.56 386 TYR A CA 1
ATOM 3013 C C . TYR A 1 386 ? -13.922 19.120 5.189 1.00 83.56 386 TYR A C 1
ATOM 3015 O O . TYR A 1 386 ? -12.993 19.745 5.701 1.00 83.56 386 TYR A O 1
ATOM 3023 N N . CYS A 1 387 ? -14.120 19.165 3.867 1.00 83.31 387 CYS A N 1
ATOM 3024 C CA . CYS A 1 387 ? -13.252 19.922 2.955 1.00 83.31 387 CYS A CA 1
ATOM 3025 C C . CYS A 1 387 ? -13.227 21.426 3.276 1.00 83.31 387 CYS A C 1
ATOM 3027 O O . CYS A 1 387 ? -12.179 22.072 3.189 1.00 83.31 387 CYS A O 1
ATOM 3029 N N . ARG A 1 388 ? -14.372 22.003 3.664 1.00 83.00 388 ARG A N 1
ATOM 3030 C CA . ARG A 1 388 ? -14.477 23.406 4.100 1.00 83.00 388 ARG A CA 1
ATOM 3031 C C . ARG A 1 388 ? -13.738 23.651 5.412 1.00 83.00 388 ARG A C 1
ATOM 3033 O O . ARG A 1 388 ? -13.149 24.716 5.577 1.00 83.00 388 ARG A O 1
ATOM 3040 N N . LEU A 1 389 ? -13.752 22.693 6.332 1.00 78.25 389 LEU A N 1
ATOM 3041 C CA . LEU A 1 389 ? -12.961 22.763 7.556 1.00 78.25 389 LEU A CA 1
ATOM 3042 C C . LEU A 1 389 ? -11.460 22.701 7.240 1.00 78.25 389 LEU A C 1
ATOM 3044 O O . LEU A 1 389 ? -10.694 23.546 7.708 1.00 78.25 389 LEU A O 1
ATOM 3048 N N . ALA A 1 390 ? -11.054 21.757 6.386 1.00 79.31 390 ALA A N 1
ATOM 3049 C CA . ALA A 1 390 ? -9.675 21.592 5.929 1.00 79.31 390 ALA A CA 1
ATOM 3050 C C . ALA A 1 390 ? -9.139 22.855 5.244 1.00 79.31 390 ALA A C 1
ATOM 3052 O O . ALA A 1 390 ? -8.029 23.295 5.537 1.00 79.31 390 ALA A O 1
ATOM 3053 N N . SER A 1 391 ? -9.942 23.505 4.397 1.00 78.06 391 SER A N 1
ATOM 3054 C CA . SER A 1 391 ? -9.520 24.704 3.656 1.00 78.06 391 SER A CA 1
ATOM 3055 C C . SER A 1 391 ? -9.198 25.899 4.543 1.00 78.06 391 SER A C 1
ATOM 3057 O O . SER A 1 391 ? -8.313 26.689 4.209 1.00 78.06 391 SER A O 1
ATOM 3059 N N . ARG A 1 392 ? -9.910 26.028 5.666 1.00 78.00 392 ARG A N 1
ATOM 3060 C CA . ARG A 1 392 ? -9.740 27.122 6.627 1.00 78.00 392 ARG A CA 1
ATOM 3061 C C . ARG A 1 392 ? -8.530 26.930 7.532 1.00 78.00 392 ARG A C 1
ATOM 3063 O O . ARG A 1 392 ? -8.009 27.922 8.028 1.00 78.00 392 ARG A O 1
ATOM 3070 N N . ARG A 1 393 ? -8.129 25.681 7.782 1.00 72.19 393 ARG A N 1
ATOM 3071 C CA . ARG A 1 393 ? -7.113 25.334 8.788 1.00 72.19 393 ARG A CA 1
ATOM 3072 C C . ARG A 1 393 ? -5.743 25.013 8.205 1.00 72.19 393 ARG A C 1
ATOM 3074 O O . ARG A 1 393 ? -4.751 25.221 8.890 1.00 72.19 393 ARG A O 1
ATOM 3081 N N . LEU A 1 394 ? -5.685 24.514 6.973 1.00 69.88 394 LEU A N 1
ATOM 3082 C CA . LEU A 1 394 ? -4.425 24.151 6.333 1.00 69.88 394 LEU A CA 1
ATOM 3083 C C . LEU A 1 394 ? -3.757 25.351 5.665 1.00 69.88 394 LEU A C 1
ATOM 3085 O O . LEU A 1 394 ? -4.418 26.159 4.992 1.00 69.88 394 LEU A O 1
ATOM 3089 N N . ASP A 1 395 ? -2.428 25.384 5.769 1.00 66.56 395 ASP A N 1
ATOM 3090 C CA . ASP A 1 395 ? -1.591 26.248 4.947 1.00 66.56 395 ASP A CA 1
ATOM 3091 C C . ASP A 1 395 ? -1.872 25.996 3.465 1.00 66.56 395 ASP A C 1
ATOM 3093 O O . ASP A 1 395 ? -2.259 24.903 3.042 1.00 66.56 395 ASP A O 1
ATOM 3097 N N . GLU A 1 396 ? -1.673 27.020 2.639 1.00 63.53 396 GLU A N 1
ATOM 3098 C CA . GLU A 1 396 ? -2.044 26.965 1.226 1.00 63.53 396 GLU A CA 1
ATOM 3099 C C . GLU A 1 396 ? -1.345 25.830 0.453 1.00 63.53 396 GLU A C 1
ATOM 3101 O O . GLU A 1 396 ? -1.926 25.280 -0.484 1.00 63.53 396 GLU A O 1
ATOM 3106 N N . SER A 1 397 ? -0.144 25.436 0.887 1.00 62.09 397 SER A N 1
ATOM 3107 C CA . SER A 1 397 ? 0.642 24.313 0.357 1.00 62.09 397 SER A CA 1
ATOM 3108 C C . SER A 1 397 ? 0.122 22.927 0.759 1.00 62.09 397 SER A C 1
ATOM 3110 O O . SER A 1 397 ? 0.469 21.940 0.117 1.00 62.09 397 SER A O 1
ATOM 3112 N N . GLN A 1 398 ? -0.708 22.840 1.799 1.00 60.06 398 GLN A N 1
ATOM 3113 C CA . GLN A 1 398 ? -1.248 21.594 2.355 1.00 60.06 398 GLN A CA 1
ATOM 3114 C C . GLN A 1 398 ? -2.707 21.351 1.943 1.00 60.06 398 GLN A C 1
ATOM 3116 O O . GLN A 1 398 ? -3.313 20.345 2.313 1.00 60.06 398 GLN A O 1
ATOM 3121 N N . ARG A 1 399 ? -3.293 22.275 1.175 1.00 61.97 399 ARG A N 1
ATOM 3122 C CA . ARG A 1 399 ? -4.673 22.182 0.701 1.00 61.97 399 ARG A CA 1
ATOM 3123 C C . ARG A 1 399 ? -4.817 21.068 -0.348 1.00 61.97 399 ARG A C 1
ATOM 3125 O O . ARG A 1 399 ? -4.107 21.099 -1.355 1.00 61.97 399 ARG A O 1
ATOM 3132 N N . PRO A 1 400 ? -5.778 20.138 -0.193 1.00 52.66 400 PRO A N 1
ATOM 3133 C CA . PRO A 1 400 ? -5.880 18.947 -1.043 1.00 52.66 400 PRO A CA 1
ATOM 3134 C C . PRO A 1 400 ? -6.256 19.211 -2.516 1.00 52.66 400 PRO A C 1
ATOM 3136 O O . PRO A 1 400 ? -6.262 18.278 -3.309 1.00 52.66 400 PRO A O 1
ATOM 3139 N N . TRP A 1 401 ? -6.531 20.459 -2.915 1.00 57.53 401 TRP A N 1
ATOM 3140 C CA . TRP A 1 401 ? -6.894 20.856 -4.289 1.00 57.53 401 TRP A CA 1
ATOM 3141 C C . TRP A 1 401 ? -5.793 21.608 -5.058 1.00 57.53 401 TRP A C 1
ATOM 3143 O O . TRP A 1 401 ? -6.061 22.084 -6.157 1.00 57.53 401 TRP A O 1
ATOM 3153 N N . LYS A 1 402 ? -4.570 21.750 -4.517 1.00 45.09 402 LYS A N 1
ATOM 3154 C CA . LYS A 1 402 ? -3.475 22.483 -5.198 1.00 45.09 402 LYS A CA 1
ATOM 3155 C C . LYS A 1 402 ? -2.402 21.615 -5.865 1.00 45.09 402 LYS A C 1
ATOM 3157 O O . LYS A 1 402 ? -1.488 22.158 -6.484 1.00 45.09 402 LYS A O 1
ATOM 3162 N N . ALA A 1 403 ? -2.513 20.288 -5.822 1.00 40.38 403 ALA A N 1
ATOM 3163 C CA . ALA A 1 403 ? -1.739 19.453 -6.735 1.00 40.38 403 ALA A CA 1
ATOM 3164 C C . ALA A 1 403 ? -2.365 19.571 -8.138 1.00 40.38 403 ALA A C 1
ATOM 3166 O O . ALA A 1 403 ? -3.501 19.157 -8.332 1.00 40.38 403 ALA A O 1
ATOM 3167 N N . VAL A 1 404 ? -1.610 20.117 -9.098 1.00 41.22 404 VAL A N 1
ATOM 3168 C CA . VAL A 1 404 ? -1.982 20.375 -10.508 1.00 41.22 404 VAL A CA 1
ATOM 3169 C C . VAL A 1 404 ? -2.681 21.719 -10.774 1.00 41.22 404 VAL A C 1
ATOM 3171 O O . VAL A 1 404 ? -3.782 21.776 -11.298 1.00 41.22 404 VAL A O 1
ATOM 3174 N N . VAL A 1 405 ? -1.975 22.822 -10.524 1.00 35.84 405 VAL A N 1
ATOM 3175 C CA . VAL A 1 405 ? -1.890 23.909 -11.517 1.00 35.84 405 VAL A CA 1
ATOM 3176 C C . VAL A 1 405 ? -0.433 24.372 -11.530 1.00 35.84 405 VAL A C 1
ATOM 3178 O O . VAL A 1 405 ? -0.035 25.238 -10.757 1.00 35.84 405 VAL A O 1
ATOM 3181 N N . LYS A 1 406 ? 0.405 23.743 -12.364 1.00 33.78 406 LYS A N 1
ATOM 3182 C CA . LYS A 1 406 ? 1.550 24.477 -12.907 1.00 33.78 406 LYS A CA 1
ATOM 3183 C C . LYS A 1 406 ? 0.934 25.398 -13.948 1.00 33.78 406 LYS A C 1
ATOM 3185 O O . LYS A 1 406 ? 0.489 24.916 -14.983 1.00 33.78 406 LYS A O 1
ATOM 3190 N N . GLU A 1 407 ? 0.809 26.674 -13.610 1.00 33.62 407 GLU A N 1
ATOM 3191 C CA . GLU A 1 407 ? 0.516 27.703 -14.598 1.00 33.62 407 GLU A CA 1
ATOM 3192 C C . GLU A 1 407 ? 1.617 27.622 -15.661 1.00 33.62 407 GLU A C 1
ATOM 3194 O O . GLU A 1 407 ? 2.801 27.781 -15.359 1.00 33.62 407 GLU A O 1
ATOM 3199 N N . GLU A 1 408 ? 1.222 27.266 -16.881 1.00 34.56 408 GLU A N 1
ATOM 3200 C CA . GLU A 1 408 ? 2.018 27.517 -18.073 1.00 34.56 408 GLU A CA 1
ATOM 3201 C C . GLU A 1 408 ? 2.177 29.036 -18.185 1.00 34.56 408 GLU A C 1
ATOM 3203 O O . GLU A 1 408 ? 1.204 29.757 -18.417 1.00 34.56 408 GLU A O 1
ATOM 3208 N N . GLY A 1 409 ? 3.397 29.504 -17.934 1.00 33.75 409 GLY A N 1
ATOM 3209 C CA . GLY A 1 409 ? 3.864 30.848 -18.257 1.00 33.75 409 GLY A CA 1
ATOM 3210 C C . GLY A 1 409 ? 4.831 30.790 -19.422 1.00 33.75 409 GLY A C 1
ATOM 3211 O O . GLY A 1 409 ? 5.686 29.872 -19.407 1.00 33.75 409 GLY A O 1
#

Mean predicted aligned error: 10.31 Å

Radius of gyration: 27.53 Å; Cα contacts (8 Å, |Δi|>4): 425; chains: 1; bounding box: 64×76×74 Å

Foldseek 3Di:
DPDPPPVVVVVVVVVVVVVVVLLVQCLDPDPVSNVVSVVVDDPVVVLVSLLVCLVVDDDQVSLLVSLQSLLVVQDLVCLLSLLLQCAPPPVSNNVSSLSSLLSNQQSNLVNLVPDDDPSHDPVSSVVSNLVSLLSQLQVLLVVCCVQPVQLADFPCSCVSNPVHPDPCLVVLVVLVLVCLVVLLCLLLVNNDPPPDDDPPVDDRCQQRVLSVLLVCCVPPVVVLCVSCVVVLDDDPDDPDDDADQSDGHSNNLSVCLSVLVVVRNSSVVSVLVVLVSNCPPPDLLVSLLSLLNSLSSCCRRVVNLVVSLVSLVVSLVVNPQAQDLSNLSSLLSNLLSCVVVVNNVSSLVSLLSSCSSYLAHRDLSSLLRSNVVDDPVVSVVSSVVSLVSNVVRHDPVRRPPPPDDPPDD

Secondary structure (DSSP, 8-state):
--STTSHHHHHHHHHHHHHHHHHHHTT-S-HHHHHHHHTTS-HHHHHHHHHHHHHH---HHHHHHHHHHHHHH--GGGHHHHGGGTT-SSHHHHHHHHHHHTTSTHHHHHHHHT--BTTB-HHHHHHHHHHHHHHHHHHHHHHHHHH-TT----TTTTTTTT-SSS--HHHHHHHHHHTHHHHHHHHTT-----TTS---SS--GGGTTHHHHHHHHHH-HHHHHHHHGGGG---S-------S--PPPHHHHHHHHHHHHTT--HHHHHHHHHHHHHHTTS-HHHHHHHHHHHHHHIIIII--HHHHHHHHHHHHHHH-S---HHHHHHHHHHHHHHHHTT-HHHHHHHHHHHHHH-SSPPPHHHHHHHTTTS-HHHHHHHHHHHHHHHHHHS-GGG-TT-SS-----